Protein AF-A0A814B3T0-F1 (afdb_monomer_lite)

Secondary structure (DSSP, 8-state):
-EEEEEEEE---HHHHT-TTTSTTS-HHHHSHHHHHHHHHHHHHHHHHHSSSEEEEEEEE-TTTHHHHHHHHHHTTEEEEEEE---GGGTT-EEEEEEETTSEEEEEEEEEHHHHHHHTEEE------THHHHHHHHHHHHTTTS-----HHHHHHT---EEEEEEEEETTEEEEEEEEE----TT-HHHHHHHHHHHHHHHHHHHTTS-EEEEEE----TTSHHHHHHH-TT-SS---PPPSSEEE-----SS--PEEHHHHHHSS--S-SEEEEETTEEEEEE--EEEEEESS-EEEEE----SS-SSSSSS-SS-SSSBPPEEEEEEPPHHHHHHHHHHHHTSHHHHHHTGGGGGG-SS--TTGGG-S-HHHIIIIIIHHHHHHHHT-SS--HHHHHHHHHHHHHHHHHHTSS---TTTSGGGTSTTTB--HHHHHHHHHHSSS---SSBSHHHHHTT---PPP--

Sequence (469 aa):
MTVRIVSYNILVPIYANQPDHYLKCRPEFLQIDHRWNLIQSHLEQEIVHHENTIICLQELSLTLLPKIELFFRRLNYTFFHNLYGKRYNDYMGVGMAIPLSMQLNSISFIKIGDHIRSISKPREEKANMFTWGWNLYQFAMSKFIELASDPWETAMAKANTLICIEVVIDNKPIHIGTYHMPCLYKKPDVMAIHCSVLKDLMFQLAAGQDFILAGDFNIKPLDICYQVLTEKDYNGCNLPESSTYEISYRPNTEQVLKSAYREKNGAEPVYTDFSDTPSSPNFCATLDYIFFNGHLTVEKVLELPDHPSSESYPDETHPSDHLMIAATFQLSEDFLFFWTHYLFHTRWLYKHIHKKHHIFKQPTGVVFVIANPWESLLQNQLAVWIVPIFFKEKHLFTICLWVFIRVYQTINAHSGYDLPYISAQYYFPWLMSGTLQHDYHHQHAKMNYGSFLTLWDRFMNTHQLQKDD

Structure (mmCIF, N/CA/C/O backbone):
data_AF-A0A814B3T0-F1
#
_entry.id   AF-A0A814B3T0-F1
#
loop_
_atom_site.group_PDB
_atom_site.id
_atom_site.type_symbol
_atom_site.label_atom_id
_atom_site.label_alt_id
_atom_site.label_comp_id
_atom_site.label_asym_id
_atom_site.label_entity_id
_atom_site.label_seq_id
_atom_site.pdbx_PDB_ins_code
_atom_site.Cartn_x
_atom_site.Cartn_y
_atom_site.Cartn_z
_atom_site.occupancy
_atom_site.B_iso_or_equiv
_atom_site.auth_seq_id
_atom_site.auth_comp_id
_atom_site.auth_asym_id
_atom_site.auth_atom_id
_atom_site.pdbx_PDB_model_num
ATOM 1 N N . MET A 1 1 ? -18.304 -1.456 6.910 1.00 68.50 1 MET A N 1
ATOM 2 C CA . MET A 1 1 ? -17.884 -0.990 5.568 1.00 68.50 1 MET A CA 1
ATOM 3 C C . MET A 1 1 ? -16.438 -1.413 5.318 1.00 68.50 1 MET A C 1
ATOM 5 O O . MET A 1 1 ? -15.677 -1.489 6.281 1.00 68.50 1 MET A O 1
ATOM 9 N N . THR A 1 2 ? -16.075 -1.736 4.075 1.00 84.25 2 THR A N 1
ATOM 10 C CA . THR A 1 2 ? -14.718 -2.169 3.692 1.00 84.25 2 THR A CA 1
ATOM 11 C C . THR A 1 2 ? -14.042 -1.126 2.811 1.00 84.25 2 THR A C 1
ATOM 13 O O . THR A 1 2 ? -14.724 -0.385 2.100 1.00 84.25 2 THR A O 1
ATOM 16 N N . VAL A 1 3 ? -12.711 -1.098 2.824 1.00 91.56 3 VAL A N 1
ATOM 17 C CA . VAL A 1 3 ? -11.887 -0.322 1.888 1.00 91.56 3 VAL A CA 1
ATOM 18 C C . VAL A 1 3 ? -10.912 -1.249 1.188 1.00 91.56 3 VAL A C 1
ATOM 20 O O . VAL A 1 3 ? -10.300 -2.100 1.836 1.00 91.56 3 VAL A O 1
ATOM 23 N N . ARG A 1 4 ? -10.770 -1.107 -0.129 1.00 95.56 4 ARG A N 1
ATOM 24 C CA . ARG A 1 4 ? -9.787 -1.870 -0.896 1.00 95.56 4 ARG A CA 1
ATOM 25 C C . ARG A 1 4 ? -8.653 -0.960 -1.327 1.00 95.56 4 ARG A C 1
ATOM 27 O O . ARG A 1 4 ? -8.896 0.073 -1.934 1.00 95.56 4 ARG A O 1
ATOM 34 N N . ILE A 1 5 ? -7.426 -1.361 -1.030 1.00 98.12 5 ILE A N 1
ATOM 35 C CA . ILE A 1 5 ? -6.215 -0.664 -1.455 1.00 98.12 5 ILE A CA 1
ATOM 36 C C . ILE A 1 5 ? -5.526 -1.521 -2.503 1.00 98.12 5 ILE A C 1
ATOM 38 O O . ILE A 1 5 ? -5.242 -2.687 -2.240 1.00 98.12 5 ILE A O 1
ATOM 42 N N . VAL A 1 6 ? -5.273 -0.941 -3.670 1.00 98.69 6 VAL A N 1
ATOM 43 C CA . VAL A 1 6 ? -4.483 -1.533 -4.754 1.00 98.69 6 VAL A CA 1
ATOM 44 C C . VAL A 1 6 ? -3.159 -0.782 -4.825 1.00 98.69 6 VAL A C 1
ATOM 46 O O . VAL A 1 6 ? -3.169 0.446 -4.803 1.00 98.69 6 VAL A O 1
ATOM 49 N N . SER A 1 7 ? -2.034 -1.487 -4.923 1.00 98.69 7 SER A N 1
ATOM 50 C CA . SER A 1 7 ? -0.727 -0.903 -5.240 1.00 98.69 7 SER A CA 1
ATOM 51 C C . SER A 1 7 ? -0.184 -1.528 -6.511 1.00 98.69 7 SER A C 1
ATOM 53 O O . SER A 1 7 ? -0.236 -2.751 -6.654 1.00 98.69 7 SER A O 1
ATOM 55 N N . TYR A 1 8 ? 0.320 -0.705 -7.428 1.00 98.62 8 TYR A N 1
ATOM 56 C CA . TYR A 1 8 ? 0.877 -1.208 -8.674 1.00 98.62 8 TYR A CA 1
ATOM 57 C C . TYR A 1 8 ? 1.967 -0.296 -9.254 1.00 98.62 8 TYR A C 1
ATOM 59 O O . TYR A 1 8 ? 1.689 0.837 -9.666 1.00 98.62 8 TYR A O 1
ATOM 67 N N . ASN A 1 9 ? 3.195 -0.813 -9.344 1.00 98.19 9 ASN A N 1
ATOM 68 C CA . ASN A 1 9 ? 4.243 -0.239 -10.181 1.00 98.19 9 ASN A CA 1
ATOM 69 C C . ASN A 1 9 ? 3.966 -0.622 -11.646 1.00 98.19 9 ASN A C 1
ATOM 71 O O . ASN A 1 9 ? 3.951 -1.798 -12.010 1.00 98.19 9 ASN A O 1
ATOM 75 N N . ILE A 1 10 ? 3.684 0.378 -12.485 1.00 96.56 10 ILE A N 1
ATOM 76 C CA . ILE A 1 10 ? 3.214 0.164 -13.865 1.00 96.56 10 ILE A CA 1
ATOM 77 C C . ILE A 1 10 ? 4.328 0.203 -14.919 1.00 96.56 10 ILE A C 1
ATOM 79 O O . ILE A 1 10 ? 4.022 0.196 -16.117 1.00 96.56 10 ILE A O 1
ATOM 83 N N . LEU A 1 11 ? 5.591 0.247 -14.484 1.00 94.6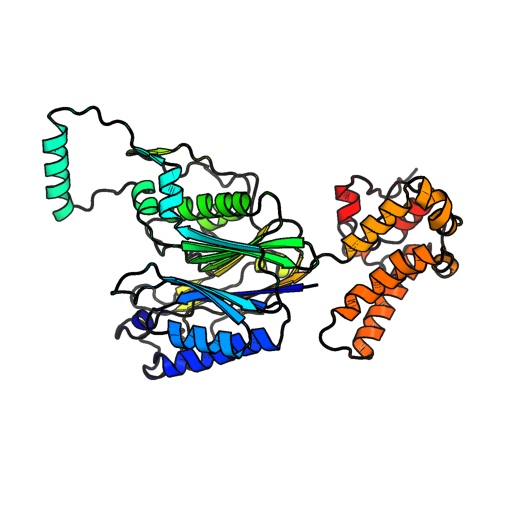2 11 LEU A N 1
ATOM 84 C CA . LEU A 1 11 ? 6.790 0.321 -15.312 1.00 94.62 11 LEU A CA 1
ATOM 85 C C . LEU A 1 11 ? 6.786 1.506 -16.293 1.00 94.62 11 LEU A C 1
ATOM 87 O O . LEU A 1 11 ? 6.092 1.530 -17.324 1.00 94.62 11 LEU A O 1
ATOM 91 N N . VAL A 1 12 ? 7.631 2.498 -16.021 1.00 90.19 12 VAL A N 1
ATOM 92 C CA . VAL A 1 12 ? 7.727 3.715 -16.839 1.00 90.19 12 VAL A CA 1
ATOM 93 C C . VAL A 1 12 ? 8.084 3.369 -18.307 1.00 90.19 12 VAL A C 1
ATOM 95 O O . VAL A 1 12 ? 8.988 2.569 -18.569 1.00 90.19 12 VAL A O 1
ATOM 98 N N . PRO A 1 13 ? 7.429 3.972 -19.326 1.00 85.56 13 PRO A N 1
ATOM 99 C CA . PRO A 1 13 ? 7.623 3.586 -20.731 1.00 85.56 13 PRO A CA 1
ATOM 100 C C . PRO A 1 13 ? 9.058 3.702 -21.240 1.00 85.56 13 PRO A C 1
ATOM 102 O O . PRO A 1 13 ? 9.465 2.951 -22.124 1.00 85.56 13 PRO A O 1
ATOM 105 N N . ILE A 1 14 ? 9.829 4.644 -20.699 1.00 85.19 14 ILE A N 1
ATOM 106 C CA . ILE A 1 14 ? 11.220 4.848 -21.101 1.00 85.19 14 ILE A CA 1
ATOM 107 C C . ILE A 1 14 ? 12.147 3.725 -20.627 1.00 85.19 14 ILE A C 1
ATOM 109 O O . ILE A 1 14 ? 13.169 3.517 -21.269 1.00 85.19 14 ILE A O 1
ATOM 113 N N . TYR A 1 15 ? 11.810 2.999 -19.555 1.00 83.25 15 TYR A N 1
ATOM 114 C CA . TYR A 1 15 ? 12.570 1.825 -19.110 1.00 83.25 15 TYR A CA 1
ATOM 115 C C . TYR A 1 15 ? 12.146 0.577 -19.883 1.00 83.25 15 TYR A C 1
ATOM 117 O O . TYR A 1 15 ? 13.007 -0.136 -20.389 1.00 83.25 15 TYR A O 1
ATOM 125 N N . ALA A 1 16 ? 10.839 0.398 -20.110 1.00 83.19 16 ALA A N 1
ATOM 126 C CA . ALA A 1 16 ? 10.319 -0.678 -20.959 1.00 83.19 16 ALA A CA 1
ATOM 127 C C . ALA A 1 16 ? 10.925 -0.671 -22.376 1.00 83.19 16 ALA A C 1
ATOM 129 O O . ALA A 1 16 ? 11.246 -1.720 -22.915 1.00 83.19 16 ALA A O 1
ATOM 130 N N . ASN A 1 17 ? 11.115 0.508 -22.978 1.00 81.69 17 ASN A N 1
ATOM 131 C CA . ASN A 1 17 ? 11.602 0.639 -24.357 1.00 81.69 17 ASN A CA 1
ATOM 132 C C . ASN A 1 17 ? 13.136 0.675 -24.498 1.00 81.69 17 ASN A C 1
ATOM 134 O O . ASN A 1 17 ? 13.638 0.999 -25.577 1.00 81.69 17 ASN A O 1
ATOM 138 N N . GLN A 1 18 ? 13.900 0.392 -23.438 1.00 82.25 18 GLN A N 1
ATOM 139 C CA . GLN A 1 18 ? 15.356 0.297 -23.556 1.00 82.25 18 GLN A CA 1
ATOM 140 C C . GLN A 1 18 ? 15.733 -0.973 -24.341 1.00 82.25 18 GLN A C 1
ATOM 142 O O . GLN A 1 18 ? 15.395 -2.067 -23.886 1.00 82.25 18 GLN A O 1
ATOM 147 N N . PRO A 1 19 ? 16.452 -0.861 -25.481 1.00 73.50 19 PRO A N 1
ATOM 148 C CA . PRO A 1 19 ? 16.718 -1.995 -26.375 1.00 73.50 19 PRO A CA 1
ATOM 149 C C . PRO A 1 19 ? 17.402 -3.185 -25.699 1.00 73.50 19 PRO A C 1
ATOM 151 O O . PRO A 1 19 ? 17.169 -4.325 -26.083 1.00 73.50 19 PRO A O 1
ATOM 154 N N . ASP A 1 20 ? 18.219 -2.906 -24.682 1.00 80.44 20 ASP A N 1
ATOM 155 C CA . ASP A 1 20 ? 19.063 -3.896 -24.017 1.00 80.44 20 ASP A CA 1
ATOM 156 C C . ASP A 1 20 ? 18.553 -4.292 -22.622 1.00 80.44 20 ASP A C 1
ATOM 158 O O . ASP A 1 20 ? 19.286 -4.925 -21.868 1.00 80.44 20 ASP A O 1
ATOM 162 N N . HIS A 1 21 ? 17.337 -3.896 -22.227 1.00 84.75 21 HIS A N 1
ATOM 163 C CA . HIS A 1 21 ? 16.863 -4.109 -20.854 1.00 84.75 21 HIS A CA 1
ATOM 164 C C . HIS A 1 21 ? 16.053 -5.401 -20.711 1.00 84.75 21 HIS A C 1
ATOM 166 O O . HIS A 1 21 ? 16.515 -6.338 -20.066 1.00 84.75 21 HIS A O 1
ATOM 172 N N . TYR A 1 22 ? 14.897 -5.495 -21.373 1.00 89.88 22 TYR A N 1
ATOM 173 C CA . TYR A 1 22 ? 14.027 -6.679 -21.345 1.00 89.88 22 TYR A CA 1
ATOM 174 C C . TYR A 1 22 ? 14.275 -7.579 -22.562 1.00 89.88 22 TYR A C 1
ATOM 176 O O . TYR A 1 22 ? 13.407 -7.755 -23.414 1.00 89.88 22 TYR A O 1
ATOM 184 N N . LEU A 1 23 ? 15.479 -8.153 -22.652 1.00 88.62 23 LEU A N 1
ATOM 185 C CA . LEU A 1 23 ? 15.947 -8.919 -23.822 1.00 88.62 23 LEU A CA 1
ATOM 186 C C . LEU A 1 23 ? 15.090 -10.152 -24.156 1.00 88.62 23 LEU A C 1
ATOM 188 O O . LEU A 1 23 ? 15.050 -10.584 -25.307 1.00 88.62 23 LEU A O 1
ATOM 192 N N . LYS A 1 24 ? 14.426 -10.730 -23.150 1.00 88.94 24 LYS A N 1
ATOM 193 C CA . LYS A 1 24 ? 13.533 -11.888 -23.303 1.00 88.94 24 LYS A CA 1
ATOM 194 C C . LYS A 1 24 ? 12.097 -11.507 -23.675 1.00 88.94 24 LYS A C 1
ATOM 196 O O . LYS A 1 24 ? 11.328 -12.375 -24.081 1.00 88.94 24 LYS A O 1
ATOM 201 N N . CYS A 1 25 ? 11.724 -10.233 -23.550 1.00 91.25 25 CYS A N 1
ATOM 202 C CA . CYS A 1 25 ? 10.394 -9.760 -23.904 1.00 91.25 25 CYS A CA 1
ATOM 203 C C . CYS A 1 25 ? 10.331 -9.412 -25.395 1.00 91.25 25 CYS A C 1
ATOM 205 O O . CYS A 1 25 ? 11.224 -8.769 -25.950 1.00 91.25 25 CYS A O 1
ATOM 207 N N . ARG A 1 26 ? 9.246 -9.813 -26.061 1.00 90.75 26 ARG A N 1
ATOM 208 C CA . ARG A 1 26 ? 9.007 -9.429 -27.455 1.00 90.75 26 ARG A CA 1
ATOM 209 C C . ARG A 1 26 ? 8.741 -7.911 -27.545 1.00 90.75 26 ARG A C 1
ATOM 211 O O . ARG A 1 26 ? 7.889 -7.417 -26.804 1.00 90.75 26 ARG A O 1
ATOM 218 N N . PRO A 1 27 ? 9.405 -7.158 -28.448 1.00 91.12 27 PRO A N 1
ATOM 219 C CA . PRO A 1 27 ? 9.318 -5.691 -28.496 1.00 91.12 27 PRO A CA 1
ATOM 220 C C . PRO A 1 27 ? 7.908 -5.100 -28.635 1.00 91.12 27 PRO A C 1
ATOM 222 O O . PRO A 1 27 ? 7.659 -3.978 -28.192 1.00 91.12 27 PRO A O 1
ATOM 225 N N . GLU A 1 28 ? 6.979 -5.826 -29.252 1.00 92.06 28 GLU A N 1
ATOM 226 C CA . GLU A 1 28 ? 5.568 -5.449 -29.370 1.00 92.06 28 GLU A CA 1
ATOM 227 C C . GLU A 1 28 ? 4.848 -5.389 -28.018 1.00 92.06 28 GLU A C 1
ATOM 229 O O . GLU A 1 28 ? 3.968 -4.548 -27.844 1.00 92.06 28 GLU A O 1
ATOM 234 N N . PHE A 1 29 ? 5.245 -6.217 -27.048 1.00 93.44 29 PHE A N 1
ATOM 235 C CA . PHE A 1 29 ? 4.640 -6.240 -25.716 1.00 93.44 29 PHE A CA 1
ATOM 236 C C . PHE A 1 29 ? 5.200 -5.146 -24.805 1.00 93.44 29 PHE A C 1
ATOM 238 O O . PHE A 1 29 ? 4.537 -4.736 -23.859 1.00 93.44 29 PHE A O 1
ATOM 245 N N . LEU A 1 30 ? 6.376 -4.601 -25.131 1.00 92.75 30 LEU A N 1
ATOM 246 C CA . LEU A 1 30 ? 6.962 -3.445 -24.441 1.00 92.75 30 LEU A CA 1
ATOM 247 C C . LEU A 1 30 ? 6.301 -2.117 -24.849 1.00 92.75 30 LEU A C 1
ATOM 249 O O . LEU A 1 30 ? 6.386 -1.123 -24.116 1.00 92.75 30 LEU A O 1
ATOM 253 N N . GLN A 1 31 ? 5.600 -2.101 -25.991 1.00 91.88 31 GLN A N 1
ATOM 254 C CA . GLN A 1 31 ? 4.923 -0.911 -26.500 1.00 91.88 31 GLN A CA 1
ATOM 255 C C . GLN A 1 31 ? 3.885 -0.396 -25.508 1.00 91.88 31 GLN A C 1
ATOM 257 O O . GLN A 1 31 ? 3.064 -1.142 -24.973 1.00 91.88 31 GLN A O 1
ATOM 262 N N . ILE A 1 32 ? 3.877 0.923 -25.314 1.00 90.81 32 ILE A N 1
ATOM 263 C CA . ILE A 1 32 ? 3.022 1.556 -24.310 1.00 90.81 32 ILE A CA 1
ATOM 264 C C . ILE A 1 32 ? 1.533 1.312 -24.556 1.00 90.81 32 ILE A C 1
ATOM 266 O O . ILE A 1 32 ? 0.784 1.166 -23.599 1.00 90.81 32 ILE A O 1
ATOM 270 N N . ASP A 1 33 ? 1.090 1.240 -25.811 1.00 91.94 33 ASP A N 1
ATOM 271 C CA . ASP A 1 33 ? -0.318 0.986 -26.119 1.00 91.94 33 ASP A CA 1
ATOM 272 C C . ASP A 1 33 ? -0.743 -0.434 -25.720 1.00 91.94 33 ASP A C 1
ATOM 274 O O . ASP A 1 33 ? -1.820 -0.599 -25.149 1.00 91.94 33 ASP A O 1
ATOM 278 N N . HIS A 1 34 ? 0.116 -1.439 -25.938 1.00 93.56 34 HIS A N 1
ATOM 279 C CA . HIS A 1 34 ? -0.136 -2.817 -25.499 1.00 93.56 34 HIS A CA 1
ATOM 280 C C . HIS A 1 34 ? -0.205 -2.902 -23.975 1.00 93.56 34 HIS A C 1
ATOM 282 O O . HIS A 1 34 ? -1.225 -3.312 -23.420 1.00 93.56 34 HIS A O 1
ATOM 288 N N . ARG A 1 35 ? 0.846 -2.426 -23.291 1.00 95.44 35 ARG A N 1
ATOM 289 C CA . ARG A 1 35 ? 0.924 -2.463 -21.823 1.00 95.44 35 ARG A CA 1
ATOM 290 C C . ARG A 1 35 ? -0.232 -1.708 -21.181 1.00 95.44 35 ARG A C 1
ATOM 292 O O . ARG A 1 35 ? -0.859 -2.207 -20.254 1.00 95.44 35 ARG A O 1
ATOM 299 N N . TRP A 1 36 ? -0.554 -0.524 -21.699 1.00 95.44 36 TRP A N 1
ATOM 300 C CA . TRP A 1 36 ? -1.626 0.305 -21.160 1.00 95.44 36 TRP A CA 1
ATOM 301 C C . TRP A 1 36 ? -3.002 -0.357 -21.271 1.00 95.44 36 TRP A C 1
ATOM 303 O O . TRP A 1 36 ? -3.770 -0.278 -20.317 1.00 95.44 36 TRP A O 1
ATOM 313 N N . ASN A 1 37 ? -3.304 -1.058 -22.369 1.00 95.69 37 ASN A N 1
ATOM 314 C CA . ASN A 1 37 ? -4.572 -1.782 -22.503 1.00 95.69 37 ASN A CA 1
ATOM 315 C C . ASN A 1 37 ? -4.738 -2.858 -21.415 1.00 95.69 37 ASN A C 1
ATOM 317 O O . ASN A 1 37 ? -5.816 -2.986 -20.832 1.00 95.69 37 ASN A O 1
ATOM 321 N N . LEU A 1 38 ? -3.666 -3.591 -21.101 1.00 96.94 38 LEU A N 1
ATOM 322 C CA . LEU A 1 38 ? -3.668 -4.592 -20.030 1.00 96.94 38 LEU A CA 1
ATOM 323 C C . LEU A 1 38 ? -3.766 -3.941 -18.646 1.00 96.94 38 LEU A C 1
ATOM 325 O O . LEU A 1 38 ? -4.602 -4.347 -17.842 1.00 96.94 38 LEU A O 1
ATOM 329 N N . ILE A 1 39 ? -2.982 -2.885 -18.388 1.00 97.06 39 ILE A N 1
ATOM 330 C CA . ILE A 1 39 ? -3.028 -2.132 -17.122 1.00 97.06 39 ILE A CA 1
ATOM 331 C C . ILE A 1 39 ? -4.448 -1.619 -16.861 1.00 97.06 39 ILE A C 1
ATOM 333 O O . ILE A 1 39 ? -4.977 -1.807 -15.768 1.00 97.06 39 ILE A O 1
ATOM 337 N N . GLN A 1 40 ? -5.091 -1.008 -17.860 1.00 96.12 40 GLN A N 1
ATOM 338 C CA . GLN A 1 40 ? -6.471 -0.536 -17.736 1.00 96.12 40 GLN A CA 1
ATOM 339 C C . GLN A 1 40 ? -7.434 -1.674 -17.415 1.00 96.12 40 GLN A C 1
ATOM 341 O O . GLN A 1 40 ? -8.250 -1.523 -16.512 1.00 96.12 40 GLN A O 1
ATOM 346 N N . SER A 1 41 ? -7.319 -2.808 -18.112 1.00 96.44 41 SER A N 1
ATOM 347 C CA . SER A 1 41 ? -8.166 -3.976 -17.865 1.00 96.44 41 SER A CA 1
ATOM 348 C C . SER A 1 41 ? -8.012 -4.498 -16.433 1.00 96.44 41 SER A C 1
ATOM 350 O O . SER A 1 41 ? -9.014 -4.750 -15.768 1.00 96.44 41 SER A O 1
ATOM 352 N N . HIS A 1 42 ? -6.779 -4.628 -15.933 1.00 95.69 42 HIS A N 1
ATOM 353 C CA . HIS A 1 42 ? -6.514 -5.097 -14.569 1.00 95.69 42 HIS A CA 1
ATOM 354 C C . HIS A 1 42 ? -7.075 -4.128 -13.517 1.00 95.69 42 HIS A C 1
ATOM 356 O O . HIS A 1 42 ? -7.778 -4.544 -12.599 1.00 95.69 42 HIS A O 1
ATOM 362 N N . LEU A 1 43 ? -6.835 -2.822 -13.678 1.00 97.12 43 LEU A N 1
ATOM 363 C CA . LEU A 1 43 ? -7.352 -1.807 -12.755 1.00 97.12 43 LEU A CA 1
ATOM 364 C C . LEU A 1 43 ? -8.885 -1.709 -12.795 1.00 97.12 43 LEU A C 1
ATOM 366 O O . LEU A 1 43 ? -9.521 -1.523 -11.761 1.00 97.12 43 LEU A O 1
ATOM 370 N N . GLU A 1 44 ? -9.496 -1.829 -13.974 1.00 96.00 44 GLU A N 1
ATOM 371 C CA . GLU A 1 44 ? -10.951 -1.769 -14.128 1.00 96.00 44 GLU A CA 1
ATOM 372 C C . GLU A 1 44 ? -11.638 -2.973 -13.478 1.00 96.00 44 GLU A C 1
ATOM 374 O O . GLU A 1 44 ? -12.650 -2.793 -12.800 1.00 96.00 44 GLU A O 1
ATOM 379 N N . GLN A 1 45 ? -11.059 -4.174 -13.588 1.00 93.94 45 GLN A N 1
ATOM 380 C CA . GLN A 1 45 ? -11.534 -5.347 -12.847 1.00 93.94 45 GLN A CA 1
ATOM 381 C C . GLN A 1 45 ? -11.553 -5.069 -11.340 1.00 93.94 45 GLN A C 1
ATOM 383 O O . GLN A 1 45 ? -12.563 -5.311 -10.679 1.00 93.94 45 GLN A O 1
ATOM 388 N N . GLU A 1 46 ? -10.491 -4.476 -10.799 1.00 93.62 46 GLU A N 1
ATOM 389 C CA . GLU A 1 46 ? -10.416 -4.140 -9.376 1.00 93.62 46 GLU A CA 1
ATOM 390 C C . GLU A 1 46 ? -11.464 -3.109 -8.933 1.00 93.62 46 GLU A C 1
ATOM 392 O O . GLU A 1 46 ? -12.079 -3.241 -7.870 1.00 93.62 46 GLU A O 1
ATOM 397 N N . ILE A 1 47 ? -11.726 -2.104 -9.768 1.00 93.19 47 ILE A N 1
ATOM 398 C CA . ILE A 1 47 ? -12.740 -1.074 -9.506 1.00 93.19 47 ILE A CA 1
ATOM 399 C C . ILE A 1 47 ? -14.161 -1.652 -9.587 1.00 93.19 47 ILE A C 1
ATOM 401 O O . ILE A 1 47 ? -15.008 -1.327 -8.761 1.00 93.19 47 ILE A O 1
ATOM 405 N N . VAL A 1 48 ? -14.446 -2.514 -10.565 1.00 88.25 48 VAL A N 1
ATOM 406 C CA . VAL A 1 48 ? -15.788 -3.088 -10.776 1.00 88.25 48 VAL A CA 1
ATOM 407 C C . VAL A 1 48 ? -16.096 -4.189 -9.757 1.00 88.25 48 VAL A C 1
ATOM 409 O O . VAL A 1 48 ? -17.244 -4.375 -9.324 1.00 88.25 48 VAL A O 1
ATOM 412 N N . HIS A 1 49 ? -15.083 -4.955 -9.347 1.00 85.19 49 HIS A N 1
ATOM 413 C CA . HIS A 1 49 ? -15.288 -6.080 -8.446 1.00 85.19 49 HIS A CA 1
ATOM 414 C C . HIS A 1 49 ? -15.375 -5.687 -6.967 1.00 85.19 49 HIS A C 1
ATOM 416 O O . HIS A 1 49 ? -15.966 -6.449 -6.192 1.00 85.19 49 HIS A O 1
ATOM 422 N N . HIS A 1 50 ? -14.922 -4.491 -6.589 1.00 84.81 50 HIS A N 1
ATOM 423 C CA . HIS A 1 50 ? -14.805 -4.081 -5.193 1.00 84.81 50 HIS A CA 1
ATOM 424 C C . HIS A 1 50 ? -15.298 -2.650 -4.950 1.00 84.81 50 HIS A C 1
ATOM 426 O O . HIS A 1 50 ? -15.080 -1.753 -5.754 1.00 84.81 50 HIS A O 1
ATOM 432 N N . GLU A 1 51 ? -15.957 -2.431 -3.812 1.00 78.56 51 GLU A N 1
ATOM 433 C CA . GLU A 1 51 ? -16.379 -1.095 -3.384 1.00 78.56 51 GLU A CA 1
ATOM 434 C C . GLU A 1 51 ? -15.249 -0.368 -2.647 1.00 78.56 51 GLU A C 1
ATOM 436 O O . GLU A 1 51 ? -14.407 -0.997 -2.002 1.00 78.56 51 GLU A O 1
ATOM 441 N N . ASN A 1 52 ? -15.271 0.970 -2.690 1.00 87.62 52 ASN A N 1
ATOM 442 C CA . ASN A 1 52 ? -14.292 1.834 -2.018 1.00 87.62 52 ASN A CA 1
ATOM 443 C C . ASN A 1 52 ? -12.840 1.465 -2.363 1.00 87.62 52 ASN A C 1
ATOM 445 O O . ASN A 1 52 ? -11.971 1.429 -1.488 1.00 87.62 52 ASN A O 1
ATOM 449 N N . THR A 1 53 ? -12.592 1.160 -3.636 1.00 95.88 53 THR A N 1
ATOM 450 C CA . THR A 1 53 ? -11.263 0.820 -4.143 1.00 95.88 53 THR A CA 1
ATOM 451 C C . THR A 1 53 ? -10.451 2.086 -4.356 1.00 95.88 53 THR A C 1
ATOM 453 O O . THR A 1 53 ? -10.849 2.928 -5.154 1.00 95.88 53 THR A O 1
ATOM 456 N N . ILE A 1 54 ? -9.318 2.211 -3.671 1.00 97.75 54 ILE A N 1
ATOM 457 C CA . ILE A 1 54 ? -8.314 3.265 -3.843 1.00 97.75 54 ILE A CA 1
ATOM 458 C C . ILE A 1 54 ? -7.094 2.643 -4.510 1.00 97.75 54 ILE A C 1
ATOM 460 O O . ILE A 1 54 ? -6.643 1.567 -4.115 1.00 97.75 54 ILE A O 1
ATOM 464 N N . ILE A 1 55 ? -6.566 3.317 -5.528 1.00 98.62 55 ILE A N 1
ATOM 465 C CA . ILE A 1 55 ? -5.473 2.796 -6.352 1.00 98.62 55 ILE A CA 1
ATOM 466 C C . ILE A 1 55 ? -4.239 3.662 -6.164 1.00 98.62 55 ILE A C 1
ATOM 468 O O . ILE A 1 55 ? -4.278 4.858 -6.431 1.00 98.62 55 ILE A O 1
ATOM 472 N N . CYS A 1 56 ? -3.142 3.044 -5.755 1.00 98.69 56 CYS A N 1
ATOM 473 C CA . CYS A 1 56 ? -1.826 3.632 -5.567 1.00 98.69 56 CYS A CA 1
ATOM 474 C C . CYS A 1 56 ? -0.919 3.180 -6.718 1.00 98.69 56 CYS A C 1
ATOM 476 O O . CYS A 1 56 ? -0.642 1.992 -6.851 1.00 98.69 56 CYS A O 1
ATOM 478 N N . LEU A 1 57 ? -0.460 4.113 -7.551 1.00 98.50 57 LEU A N 1
ATOM 479 C CA . LEU A 1 57 ? 0.397 3.820 -8.701 1.00 98.50 57 LEU A CA 1
ATOM 480 C C . LEU A 1 57 ? 1.811 4.362 -8.494 1.00 98.50 57 LEU A C 1
ATOM 482 O O . LEU A 1 57 ? 1.988 5.501 -8.045 1.00 98.50 57 LEU A O 1
ATOM 486 N N . GLN A 1 58 ? 2.803 3.564 -8.877 1.00 98.25 58 GLN A N 1
ATOM 487 C CA . GLN A 1 58 ? 4.218 3.933 -8.926 1.00 98.25 58 GLN A CA 1
ATOM 488 C C . GLN A 1 58 ? 4.715 3.900 -10.376 1.00 98.25 58 GLN A C 1
ATOM 490 O O . GLN A 1 58 ? 4.071 3.326 -11.247 1.00 98.25 58 GLN A O 1
ATOM 495 N N . GLU A 1 59 ? 5.833 4.575 -10.643 1.00 96.12 59 GLU A N 1
ATOM 496 C CA . GLU A 1 59 ? 6.405 4.728 -11.992 1.00 96.12 59 GLU A CA 1
ATOM 497 C C . GLU A 1 59 ? 5.482 5.382 -13.025 1.00 96.12 59 GLU A C 1
ATOM 499 O O . GLU A 1 59 ? 5.517 5.103 -14.227 1.00 96.12 59 GLU A O 1
ATOM 504 N N . LEU A 1 60 ? 4.690 6.349 -12.564 1.00 94.88 60 LEU A N 1
ATOM 505 C CA . LEU A 1 60 ? 3.969 7.228 -13.473 1.00 94.88 60 LEU A CA 1
ATOM 506 C C . LEU A 1 60 ? 4.941 7.992 -14.354 1.00 94.88 60 LEU A C 1
ATOM 508 O O . LEU A 1 60 ? 6.000 8.393 -13.889 1.00 94.88 60 LEU A O 1
ATOM 512 N N . SER A 1 61 ? 4.544 8.272 -15.586 1.00 93.44 61 SER A N 1
ATOM 513 C CA . SER A 1 61 ? 5.359 9.006 -16.545 1.00 93.44 61 SER A CA 1
ATOM 514 C C . SER A 1 61 ? 4.595 10.202 -17.089 1.00 93.44 61 SER A C 1
ATOM 516 O O . SER A 1 61 ? 3.364 10.165 -17.179 1.00 93.44 61 SER A O 1
ATOM 518 N N . LEU A 1 62 ? 5.308 11.260 -17.477 1.0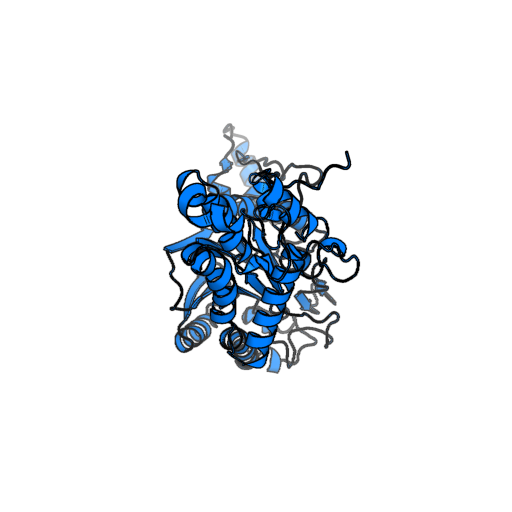0 93.06 62 LEU A N 1
ATOM 519 C CA . LEU A 1 62 ? 4.676 12.435 -18.077 1.00 93.06 62 LEU A CA 1
ATOM 520 C C . LEU A 1 62 ? 3.925 12.073 -19.366 1.00 93.06 62 LEU A C 1
ATOM 522 O O . LEU A 1 62 ? 2.863 12.632 -19.633 1.00 93.06 62 LEU A O 1
ATOM 526 N N . THR A 1 63 ? 4.446 11.123 -20.149 1.00 90.69 63 THR A N 1
ATOM 527 C CA . THR A 1 63 ? 3.816 10.694 -21.405 1.00 90.69 63 THR A CA 1
ATOM 528 C C . THR A 1 63 ? 2.551 9.859 -21.202 1.00 90.69 63 THR A C 1
ATOM 530 O O . THR A 1 63 ? 1.613 9.975 -21.992 1.00 90.69 63 THR A O 1
ATOM 533 N N . LEU A 1 64 ? 2.488 9.038 -20.149 1.00 91.69 64 LEU A N 1
ATOM 534 C CA . LEU A 1 64 ? 1.332 8.183 -19.852 1.00 91.69 64 LEU A CA 1
ATOM 535 C C . LEU A 1 64 ? 0.246 8.908 -19.044 1.00 91.69 64 LEU A C 1
ATOM 537 O O . LEU A 1 64 ? -0.927 8.537 -19.117 1.00 91.69 64 LEU A O 1
ATOM 541 N N . LEU A 1 65 ? 0.620 9.956 -18.306 1.00 94.75 65 LEU A N 1
ATOM 542 C CA . LEU A 1 65 ? -0.254 10.664 -17.372 1.00 94.75 65 LEU A CA 1
ATOM 543 C C . LEU A 1 65 ? -1.615 11.089 -17.970 1.00 94.75 65 LEU A C 1
ATOM 545 O O . LEU A 1 65 ? -2.632 10.773 -17.347 1.00 94.75 65 LEU A O 1
ATOM 549 N N . PRO A 1 66 ? -1.710 11.682 -19.182 1.00 95.12 66 PRO A N 1
ATOM 550 C CA . PRO A 1 66 ? -3.008 12.057 -19.750 1.00 95.12 66 PRO A CA 1
ATOM 551 C C . PRO A 1 66 ? -3.947 10.863 -19.970 1.00 95.12 66 PRO A C 1
ATOM 553 O O . PRO A 1 66 ? -5.162 10.985 -19.808 1.00 95.12 66 PRO A O 1
ATOM 556 N N . LYS A 1 67 ? -3.405 9.687 -20.324 1.00 95.00 67 LYS A N 1
ATOM 557 C CA . LYS A 1 67 ? -4.209 8.469 -20.500 1.00 95.00 67 LYS A CA 1
ATOM 558 C C . LYS A 1 67 ? -4.754 7.969 -19.160 1.00 95.00 67 LYS A C 1
ATOM 560 O O . LYS A 1 67 ? -5.913 7.556 -19.099 1.00 95.00 67 LYS A O 1
ATOM 565 N N . ILE A 1 68 ? -3.946 8.045 -18.100 1.00 96.38 68 ILE A N 1
ATOM 566 C CA . ILE A 1 68 ? -4.327 7.654 -16.736 1.00 96.38 68 ILE A CA 1
ATOM 567 C C . ILE A 1 68 ? -5.431 8.567 -16.196 1.00 96.38 68 ILE A C 1
ATOM 569 O O . ILE A 1 68 ? -6.446 8.081 -15.698 1.00 96.38 68 ILE A O 1
ATOM 573 N N . GLU A 1 69 ? -5.278 9.882 -16.350 1.00 96.75 69 GLU A N 1
ATOM 574 C CA . GLU A 1 69 ? -6.290 10.850 -15.917 1.00 96.75 69 GLU A CA 1
ATOM 575 C C . GLU A 1 69 ? -7.635 10.629 -16.618 1.00 96.75 69 GLU A C 1
ATOM 577 O O . GLU A 1 69 ? -8.681 10.604 -15.965 1.00 96.75 69 GLU A O 1
ATOM 582 N N . LEU A 1 70 ? -7.626 10.420 -17.940 1.00 96.81 70 LEU A N 1
ATOM 583 C CA . LEU A 1 70 ? -8.847 10.141 -18.702 1.00 96.81 70 LEU A CA 1
ATOM 584 C C . LEU A 1 70 ? -9.509 8.823 -18.278 1.00 96.81 70 LEU A C 1
ATOM 586 O O . LEU A 1 70 ? -10.737 8.760 -18.193 1.00 96.81 70 LEU A O 1
ATOM 590 N N . PHE A 1 71 ? -8.712 7.789 -17.994 1.00 97.50 71 PHE A N 1
ATOM 591 C CA . PHE A 1 71 ? -9.201 6.500 -17.507 1.00 97.50 71 PHE A CA 1
ATOM 592 C C . PHE A 1 71 ? -9.939 6.638 -16.174 1.00 97.50 71 PHE A C 1
ATOM 594 O O . PHE A 1 71 ? -11.108 6.262 -16.083 1.00 97.50 71 PHE A O 1
ATOM 601 N N . PHE A 1 72 ? -9.306 7.243 -15.167 1.00 97.88 72 PHE A N 1
ATOM 602 C CA . PHE A 1 72 ? -9.927 7.412 -13.853 1.00 97.88 72 PHE A CA 1
ATOM 603 C C . PHE A 1 72 ? -11.127 8.356 -13.897 1.00 97.88 72 PHE A C 1
ATOM 605 O O . PHE A 1 72 ? -12.164 8.066 -13.298 1.00 97.88 72 PHE A O 1
ATOM 612 N N . ARG A 1 73 ? -11.060 9.430 -14.690 1.00 96.56 73 ARG A N 1
ATOM 613 C CA . ARG A 1 73 ? -12.199 10.335 -14.869 1.00 96.56 73 ARG A CA 1
ATOM 614 C C . ARG A 1 73 ? -13.423 9.621 -15.445 1.00 96.56 73 ARG A C 1
ATOM 616 O O . ARG A 1 73 ? -14.535 9.883 -14.993 1.00 96.56 73 ARG A O 1
ATOM 623 N N . ARG A 1 74 ? -13.238 8.708 -16.407 1.00 96.44 74 ARG A N 1
ATOM 624 C CA . ARG A 1 74 ? -14.329 7.895 -16.980 1.00 96.44 74 ARG A CA 1
ATOM 625 C C . ARG A 1 74 ? -14.999 6.997 -15.938 1.00 96.44 74 ARG A C 1
ATOM 627 O O . ARG A 1 74 ? -16.191 6.734 -16.053 1.00 96.44 74 ARG A O 1
ATOM 634 N N . LEU A 1 75 ? -14.250 6.558 -14.932 1.00 95.62 75 LEU A N 1
ATOM 635 C CA . LEU A 1 75 ? -14.732 5.678 -13.868 1.00 95.62 75 LEU A CA 1
ATOM 636 C C . LEU A 1 75 ? -15.257 6.438 -12.638 1.00 95.62 75 LEU A C 1
ATOM 638 O O . LEU A 1 75 ? -15.564 5.812 -11.630 1.00 95.62 75 LEU A O 1
ATOM 642 N N . ASN A 1 76 ? -15.415 7.767 -12.717 1.00 95.94 76 ASN A N 1
ATOM 643 C CA . ASN A 1 76 ? -15.800 8.639 -11.597 1.00 95.94 76 ASN A CA 1
ATOM 644 C C . ASN A 1 76 ? -14.794 8.622 -10.435 1.00 95.94 76 ASN A C 1
ATOM 646 O O . ASN A 1 76 ? -15.174 8.611 -9.264 1.00 95.94 76 ASN A O 1
ATOM 650 N N . TYR A 1 77 ? -13.506 8.642 -10.768 1.00 97.62 77 TYR A N 1
ATOM 651 C CA . TYR A 1 77 ? -12.411 8.785 -9.816 1.00 97.62 77 TYR A CA 1
ATOM 652 C C . TYR A 1 77 ? -11.753 10.159 -9.949 1.00 97.62 77 TYR A C 1
ATOM 654 O O . TYR A 1 77 ? -11.607 10.700 -11.048 1.00 97.62 77 TYR A O 1
ATOM 662 N N . THR A 1 78 ? -11.296 10.691 -8.820 1.00 96.00 78 THR A N 1
ATOM 663 C CA . THR A 1 78 ? -10.304 11.766 -8.781 1.00 96.00 78 THR A CA 1
ATOM 664 C C . THR A 1 78 ? -8.921 11.139 -8.745 1.00 96.00 78 THR A C 1
ATOM 666 O O . THR A 1 78 ? -8.676 10.236 -7.947 1.00 96.00 78 THR A O 1
ATOM 669 N N . PHE A 1 79 ? -8.012 11.628 -9.586 1.00 97.94 79 PHE A N 1
ATOM 670 C CA . PHE A 1 79 ? -6.629 11.172 -9.621 1.00 97.94 79 PHE A CA 1
ATOM 671 C C . PHE A 1 79 ? -5.683 12.285 -9.176 1.00 97.94 79 PHE A C 1
ATOM 673 O O . PHE A 1 79 ? -5.670 13.368 -9.757 1.00 97.94 79 PHE A O 1
ATOM 680 N N . PHE A 1 80 ? -4.894 12.009 -8.144 1.00 97.81 80 PHE A N 1
ATOM 681 C CA . PHE A 1 80 ? -3.840 12.878 -7.637 1.00 97.81 80 PHE A CA 1
ATOM 682 C C . PHE A 1 80 ? -2.486 12.299 -8.018 1.00 97.81 80 PHE A C 1
ATOM 684 O O . PHE A 1 80 ? -2.281 11.096 -7.906 1.00 97.81 80 PHE A O 1
ATOM 691 N N . HIS A 1 81 ? -1.534 13.128 -8.431 1.00 97.38 81 HIS A N 1
ATOM 692 C CA . HIS A 1 81 ? -0.207 12.651 -8.808 1.00 97.38 81 HIS A CA 1
ATOM 693 C C . HIS A 1 81 ? 0.868 13.684 -8.474 1.00 97.38 81 HIS A C 1
ATOM 695 O O . HIS A 1 81 ? 0.594 14.881 -8.398 1.00 97.38 81 HIS A O 1
ATOM 701 N N . ASN A 1 82 ? 2.105 13.221 -8.298 1.00 97.00 82 ASN A N 1
ATOM 702 C CA . ASN A 1 82 ? 3.274 14.088 -8.249 1.00 97.00 82 ASN A CA 1
ATOM 703 C C . ASN A 1 82 ? 4.430 13.468 -9.032 1.00 97.00 82 ASN A C 1
ATOM 705 O O . ASN A 1 82 ? 4.911 12.381 -8.703 1.00 97.00 82 ASN A O 1
ATOM 709 N N . LEU A 1 83 ? 4.876 14.189 -10.057 1.00 96.00 83 LEU A N 1
ATOM 710 C CA . LEU A 1 83 ? 6.018 13.826 -10.886 1.00 96.00 83 LEU A CA 1
ATOM 711 C C . LEU A 1 83 ? 7.272 14.490 -10.312 1.00 96.00 83 LEU A C 1
ATOM 713 O O . LEU A 1 83 ? 7.304 15.706 -10.129 1.00 96.00 83 LEU A O 1
ATOM 717 N N . TYR A 1 84 ? 8.303 13.703 -10.008 1.00 92.38 84 TYR A N 1
ATOM 718 C CA . TYR A 1 84 ? 9.531 14.197 -9.366 1.00 92.38 84 TYR A CA 1
ATOM 719 C C . TYR A 1 84 ? 10.819 13.713 -10.045 1.00 92.38 84 TYR A C 1
ATOM 721 O O . TYR A 1 84 ? 11.924 14.066 -9.621 1.00 92.38 84 TYR A O 1
ATOM 729 N N . GLY A 1 85 ? 10.692 12.898 -11.092 1.00 86.38 85 GLY A N 1
ATOM 730 C CA . GLY A 1 85 ? 11.795 12.471 -11.935 1.00 86.38 85 GLY A CA 1
ATOM 731 C C . GLY A 1 85 ? 12.371 13.598 -12.797 1.00 86.38 85 GLY A C 1
ATOM 732 O O . GLY A 1 85 ? 12.046 14.779 -12.676 1.00 86.38 85 GLY A O 1
ATOM 733 N N . LYS A 1 86 ? 13.262 13.215 -13.703 1.00 90.75 86 LYS A N 1
ATOM 734 C CA . LYS A 1 86 ? 13.921 14.087 -14.674 1.00 90.75 86 LYS A CA 1
ATOM 735 C C . LYS A 1 86 ? 13.608 13.599 -16.089 1.00 90.75 86 LYS A C 1
ATOM 737 O O . LYS A 1 86 ? 13.025 12.543 -16.296 1.00 90.75 86 LYS A O 1
ATOM 742 N N . ARG A 1 87 ? 14.067 14.337 -17.097 1.00 88.38 87 ARG A N 1
ATOM 743 C CA . ARG A 1 87 ? 13.855 13.972 -18.507 1.00 88.38 87 ARG A CA 1
ATOM 744 C C . ARG A 1 87 ? 14.294 12.538 -18.857 1.00 88.38 87 ARG A C 1
ATOM 746 O O . ARG A 1 87 ? 13.649 11.907 -19.681 1.00 88.38 87 ARG A O 1
ATOM 753 N N . TYR A 1 88 ? 15.372 12.026 -18.256 1.00 85.50 88 TYR A N 1
ATOM 754 C CA . TYR A 1 88 ? 15.905 10.692 -18.579 1.00 85.50 88 TYR A CA 1
ATOM 755 C C . TYR A 1 88 ? 15.048 9.524 -18.065 1.00 85.50 88 TYR A C 1
ATOM 757 O O . TYR A 1 88 ? 15.250 8.404 -18.514 1.00 85.50 88 TYR A O 1
ATOM 765 N N . ASN A 1 89 ? 14.128 9.764 -17.125 1.00 86.19 89 ASN A N 1
ATOM 766 C CA . ASN A 1 89 ? 13.180 8.767 -16.625 1.00 86.19 89 ASN A CA 1
ATOM 767 C C . ASN A 1 89 ? 11.727 9.222 -16.830 1.00 86.19 89 ASN A C 1
ATOM 769 O O . ASN A 1 89 ? 10.851 8.892 -16.042 1.00 86.19 89 ASN A O 1
ATOM 773 N N . ASP A 1 90 ? 11.500 10.044 -17.857 1.00 90.00 90 ASP A N 1
ATOM 774 C CA . ASP A 1 90 ? 10.198 10.603 -18.229 1.00 90.00 90 ASP A CA 1
ATOM 775 C C . ASP A 1 90 ? 9.415 11.238 -17.067 1.00 90.00 90 ASP A C 1
ATOM 777 O O . ASP A 1 90 ? 8.204 11.070 -16.922 1.00 90.00 90 ASP A O 1
ATOM 781 N N . TYR A 1 91 ? 10.139 11.976 -16.219 1.00 92.00 91 TYR A N 1
ATOM 782 C CA . TYR A 1 91 ? 9.586 12.649 -15.045 1.00 92.00 91 TYR A CA 1
ATOM 783 C C . TYR A 1 91 ? 8.822 11.691 -14.128 1.00 92.00 91 TYR A C 1
ATOM 785 O O . TYR A 1 91 ? 7.751 12.026 -13.633 1.00 92.00 91 TYR A O 1
ATOM 793 N N . MET A 1 92 ? 9.409 10.516 -13.886 1.00 93.00 92 MET A N 1
ATOM 794 C CA . MET A 1 92 ? 8.833 9.460 -13.062 1.00 93.00 92 MET A CA 1
ATOM 795 C C . MET A 1 92 ? 8.191 9.975 -11.760 1.00 93.00 92 MET A C 1
ATOM 797 O O . MET A 1 92 ? 8.745 10.857 -11.091 1.00 93.00 92 MET A O 1
ATOM 801 N N . GLY A 1 93 ? 7.053 9.411 -11.366 1.00 96.06 93 GLY A N 1
ATOM 802 C CA . GLY A 1 93 ? 6.353 9.821 -10.153 1.00 96.06 93 GLY A CA 1
ATOM 803 C C . GLY A 1 93 ? 5.441 8.761 -9.554 1.00 96.06 93 GLY A C 1
ATOM 804 O O . GLY A 1 93 ? 5.480 7.590 -9.932 1.00 96.06 93 GLY A O 1
ATOM 805 N N . VAL A 1 94 ? 4.605 9.208 -8.620 1.00 98.00 94 VAL A N 1
ATOM 806 C CA . VAL A 1 94 ? 3.557 8.403 -7.976 1.00 98.00 94 VAL A CA 1
ATOM 807 C C . VAL A 1 94 ? 2.201 9.075 -8.136 1.00 98.00 94 VAL A C 1
ATOM 809 O O . VAL A 1 94 ? 2.121 10.294 -8.326 1.00 98.00 94 VAL A O 1
ATOM 812 N N . GLY A 1 95 ? 1.131 8.296 -8.024 1.00 98.12 95 GLY A N 1
ATOM 813 C CA . GLY A 1 95 ? -0.227 8.823 -7.997 1.00 98.12 95 GLY A CA 1
ATOM 814 C C . GLY A 1 95 ? -1.193 7.952 -7.222 1.00 98.12 95 GLY A C 1
ATOM 815 O O . GLY A 1 95 ? -0.901 6.809 -6.879 1.00 98.12 95 GLY A O 1
ATOM 816 N N . MET A 1 96 ? -2.345 8.532 -6.921 1.00 98.31 96 MET A N 1
ATOM 817 C CA . MET A 1 96 ? -3.402 7.925 -6.140 1.00 98.31 96 MET A CA 1
ATOM 818 C C . MET A 1 96 ? -4.763 8.272 -6.743 1.00 98.31 96 MET A C 1
ATOM 820 O O . MET A 1 96 ? -5.081 9.447 -6.930 1.00 98.31 96 MET A O 1
ATOM 824 N N . ALA A 1 97 ? -5.568 7.256 -7.041 1.00 98.19 97 ALA A N 1
ATOM 825 C CA . ALA A 1 97 ? -6.932 7.400 -7.527 1.00 98.19 97 ALA A CA 1
ATOM 826 C C . ALA A 1 97 ? -7.934 7.065 -6.418 1.00 98.19 97 ALA A C 1
ATOM 828 O O . ALA A 1 97 ? -7.824 6.018 -5.781 1.00 98.19 97 ALA A O 1
ATOM 829 N N . ILE A 1 98 ? -8.929 7.930 -6.226 1.00 96.62 98 ILE A N 1
ATOM 830 C CA . ILE A 1 98 ? -9.967 7.801 -5.196 1.00 96.62 98 ILE A CA 1
ATOM 831 C C . ILE A 1 98 ? -11.341 7.956 -5.858 1.00 96.62 98 ILE A C 1
ATOM 833 O O . ILE A 1 98 ? -11.511 8.875 -6.666 1.00 96.62 98 ILE A O 1
ATOM 837 N N . PRO A 1 99 ? -12.338 7.122 -5.522 1.00 95.19 99 PRO A N 1
ATOM 838 C CA . PRO A 1 99 ? -13.685 7.275 -6.056 1.00 95.19 99 PRO A CA 1
ATOM 839 C C . PRO A 1 99 ? -14.323 8.585 -5.574 1.00 95.19 99 PRO A C 1
ATOM 841 O O . PRO A 1 99 ? -14.231 8.938 -4.399 1.00 95.19 99 PRO A O 1
ATOM 844 N N . LEU A 1 100 ? -15.039 9.280 -6.464 1.00 93.44 100 LEU A N 1
ATOM 845 C CA . LEU A 1 100 ? -15.738 10.538 -6.152 1.00 93.44 100 LEU A CA 1
ATOM 846 C C . LEU A 1 100 ? -16.820 10.392 -5.069 1.00 93.44 100 LEU A C 1
ATOM 848 O O . LEU A 1 100 ? -17.253 11.388 -4.497 1.00 93.44 100 LEU A O 1
ATOM 852 N N . SER A 1 101 ? -17.269 9.166 -4.792 1.00 89.56 101 SER A N 1
ATOM 853 C CA . SER A 1 101 ? -18.220 8.866 -3.720 1.00 89.56 101 SER A CA 1
ATOM 854 C C . SER A 1 101 ? -17.609 8.940 -2.318 1.00 89.56 101 SER A C 1
ATOM 856 O O . SER A 1 101 ? -18.355 8.957 -1.342 1.00 89.56 101 SER A O 1
ATOM 858 N N . MET A 1 102 ? -16.278 8.946 -2.195 1.00 90.44 102 MET A N 1
ATOM 859 C CA . MET A 1 102 ? -15.592 8.978 -0.907 1.00 90.44 102 MET A CA 1
ATOM 860 C C . MET A 1 102 ? -15.339 10.418 -0.453 1.00 90.44 102 MET A C 1
ATOM 862 O O . MET A 1 102 ? -14.914 11.272 -1.231 1.00 90.44 102 MET A O 1
ATOM 866 N N . GLN A 1 103 ? -15.572 10.686 0.833 1.00 89.94 103 GLN A N 1
ATOM 867 C CA . GLN A 1 103 ? -15.283 11.986 1.425 1.00 89.94 103 GLN A CA 1
ATOM 868 C C . GLN A 1 103 ? -13.780 12.120 1.699 1.00 89.94 103 GLN A C 1
ATOM 870 O O . GLN A 1 103 ? -13.239 11.442 2.574 1.00 89.94 103 GLN A O 1
ATOM 875 N N . LEU A 1 104 ? -13.134 13.022 0.959 1.00 94.12 104 LEU A N 1
ATOM 876 C CA . LEU A 1 104 ? -11.747 13.436 1.155 1.00 94.12 104 LEU A CA 1
ATOM 877 C C . LEU A 1 104 ? -11.699 14.657 2.084 1.00 94.12 104 LEU A C 1
ATOM 879 O O . LEU A 1 104 ? -12.244 15.707 1.744 1.00 94.12 104 LEU A O 1
ATOM 883 N N . ASN A 1 105 ? -11.032 14.533 3.229 1.00 93.69 105 ASN A N 1
ATOM 884 C CA . ASN A 1 105 ? -10.871 15.629 4.188 1.00 93.69 105 ASN A CA 1
ATOM 885 C C . ASN A 1 105 ? -9.593 16.434 3.933 1.00 93.69 105 ASN A C 1
ATOM 887 O O . ASN A 1 105 ? -9.601 17.661 4.030 1.00 93.69 105 ASN A O 1
ATOM 891 N N . SER A 1 106 ? -8.491 15.756 3.607 1.00 95.88 106 SER A N 1
ATOM 892 C CA . SER A 1 106 ? -7.205 16.403 3.357 1.00 95.88 106 SER A CA 1
ATOM 893 C C . SER A 1 106 ? -6.342 15.606 2.378 1.00 95.88 106 SER A C 1
ATOM 895 O O . SER A 1 106 ? -6.541 14.408 2.167 1.00 95.88 106 SER A O 1
ATOM 897 N N . ILE A 1 107 ? -5.381 16.295 1.762 1.00 97.12 107 ILE A N 1
ATOM 898 C CA . ILE A 1 107 ? -4.338 15.705 0.925 1.00 97.12 107 ILE A CA 1
ATOM 899 C C . ILE A 1 107 ? -3.017 16.428 1.178 1.00 97.12 107 ILE A C 1
ATOM 901 O O . ILE A 1 107 ? -2.977 17.653 1.285 1.00 97.12 107 ILE A O 1
ATOM 905 N N . SER A 1 108 ? -1.935 15.662 1.257 1.00 97.38 108 SER A N 1
ATOM 906 C CA . SER A 1 108 ? -0.579 16.141 1.492 1.00 97.38 108 SER A CA 1
ATOM 907 C C . SER A 1 108 ? 0.391 15.517 0.496 1.00 97.38 108 SER A C 1
ATOM 909 O O . SER A 1 108 ? 0.421 14.301 0.315 1.00 97.38 108 SER A O 1
ATOM 911 N N . PHE A 1 109 ? 1.222 16.361 -0.113 1.00 97.88 109 PHE A N 1
ATOM 912 C CA . PHE A 1 109 ? 2.334 15.956 -0.969 1.00 97.88 109 PHE A CA 1
ATOM 913 C C . PHE A 1 109 ? 3.632 16.301 -0.250 1.00 97.88 109 PHE A C 1
ATOM 915 O O . PHE A 1 109 ? 3.944 17.478 -0.066 1.00 97.88 109 PHE A O 1
ATOM 922 N N . ILE A 1 110 ? 4.381 15.288 0.181 1.00 97.81 110 ILE A N 1
ATOM 923 C CA . ILE A 1 110 ? 5.567 15.491 1.015 1.00 97.81 110 ILE A CA 1
ATOM 924 C C . ILE A 1 110 ? 6.769 14.839 0.353 1.00 97.81 110 ILE A C 1
ATOM 926 O O . ILE A 1 110 ? 6.859 13.617 0.240 1.00 97.81 110 ILE A O 1
ATOM 930 N N . LYS A 1 111 ? 7.732 15.661 -0.068 1.00 97.56 111 LYS A N 1
ATOM 931 C CA . LYS A 1 111 ? 9.030 15.155 -0.507 1.00 97.56 111 LYS A CA 1
ATOM 932 C C . LYS A 1 111 ? 9.820 14.712 0.718 1.00 97.56 111 LYS A C 1
ATOM 934 O O . LYS A 1 111 ? 10.184 15.537 1.555 1.00 97.56 111 LYS A O 1
ATOM 939 N N . ILE A 1 112 ? 10.125 13.421 0.800 1.00 97.00 112 ILE A N 1
ATOM 940 C CA . ILE A 1 112 ? 10.786 12.852 1.982 1.00 97.00 112 ILE A CA 1
ATOM 941 C C . ILE A 1 112 ? 12.176 13.466 2.189 1.00 97.00 112 ILE A C 1
ATOM 943 O O . ILE A 1 112 ? 12.521 13.802 3.316 1.00 97.00 112 ILE A O 1
ATOM 947 N N . GLY A 1 113 ? 12.926 13.736 1.115 1.00 95.69 113 GLY A N 1
ATOM 948 C CA . GLY A 1 113 ? 14.221 14.422 1.206 1.00 95.69 113 GLY A CA 1
ATOM 949 C C . GLY A 1 113 ? 14.143 15.825 1.831 1.00 95.69 113 GLY A C 1
ATOM 950 O O . GLY A 1 113 ? 15.021 16.199 2.610 1.00 95.69 113 GLY A O 1
ATOM 951 N N . ASP A 1 114 ? 13.069 16.581 1.568 1.00 95.62 114 ASP A N 1
ATOM 952 C CA . ASP A 1 114 ? 12.861 17.905 2.178 1.00 95.62 114 ASP A CA 1
ATOM 953 C C . ASP A 1 114 ? 12.481 17.776 3.663 1.00 95.62 114 ASP A C 1
ATOM 955 O O . ASP A 1 114 ? 12.944 18.561 4.493 1.00 95.62 114 ASP A O 1
ATOM 959 N N . HIS A 1 115 ? 11.702 16.752 4.029 1.00 95.50 115 HIS A N 1
ATOM 960 C CA . HIS A 1 115 ? 11.388 16.469 5.431 1.00 95.50 115 HIS A CA 1
ATOM 961 C C . HIS A 1 115 ? 12.636 16.035 6.218 1.00 95.50 115 HIS A C 1
ATOM 963 O O . HIS A 1 115 ? 12.895 16.578 7.291 1.00 95.50 115 HIS A O 1
ATOM 969 N N . ILE A 1 116 ? 13.480 15.163 5.652 1.00 95.31 116 ILE A N 1
ATOM 970 C CA . ILE A 1 116 ? 14.784 14.792 6.232 1.00 95.31 116 ILE A CA 1
ATOM 971 C C . ILE A 1 116 ? 15.659 16.038 6.434 1.00 95.31 116 ILE A C 1
ATOM 973 O O . ILE A 1 116 ? 16.304 16.196 7.471 1.00 95.31 116 ILE A O 1
ATOM 977 N N . ARG A 1 117 ? 15.649 16.971 5.475 1.00 93.81 117 ARG A N 1
ATOM 978 C CA . ARG A 1 117 ? 16.374 18.242 5.599 1.00 93.81 117 ARG A CA 1
ATOM 979 C C . ARG A 1 117 ? 15.846 19.100 6.744 1.00 93.81 117 ARG A C 1
ATOM 981 O O . ARG A 1 117 ? 16.639 19.719 7.439 1.00 93.81 117 ARG A O 1
ATOM 988 N N . SER A 1 118 ? 14.534 19.118 6.970 1.00 92.44 118 SER A N 1
ATOM 989 C CA . SER A 1 118 ? 13.923 19.906 8.050 1.00 92.44 118 SER A CA 1
ATOM 990 C C . SER A 1 118 ? 14.316 19.436 9.460 1.00 92.44 118 SER A C 1
ATOM 992 O O . SER A 1 118 ? 14.339 20.240 10.390 1.00 92.44 118 SER A O 1
ATOM 994 N N . ILE A 1 119 ? 14.684 18.159 9.604 1.00 90.31 119 ILE A N 1
ATOM 995 C CA . ILE A 1 119 ? 15.123 17.534 10.864 1.00 90.31 119 ILE A CA 1
ATOM 996 C C . ILE A 1 119 ? 16.656 17.389 10.965 1.00 90.31 119 ILE A C 1
ATOM 998 O O . ILE A 1 119 ? 17.160 16.748 11.888 1.00 90.31 119 ILE A O 1
ATOM 1002 N N . SER A 1 120 ? 17.404 17.990 10.031 1.00 88.69 120 SER A N 1
ATOM 1003 C CA . SER A 1 120 ? 18.871 17.940 9.962 1.00 88.69 120 SER A CA 1
ATOM 1004 C C . SER A 1 120 ? 19.461 19.351 10.017 1.00 88.69 120 SER A C 1
ATOM 1006 O O . SER A 1 120 ? 19.077 20.220 9.235 1.00 88.69 120 SER A O 1
ATOM 1008 N N . LYS A 1 121 ? 20.430 19.600 10.906 1.00 87.12 121 LYS A N 1
ATOM 1009 C CA . LYS A 1 121 ? 21.142 20.890 10.986 1.00 87.12 121 LYS A CA 1
ATOM 1010 C C . LYS A 1 121 ? 22.575 20.738 10.476 1.00 87.12 121 LYS A C 1
ATOM 1012 O O . LYS A 1 121 ? 23.246 19.812 10.913 1.00 87.12 121 LYS A O 1
ATOM 1017 N N . PRO A 1 122 ? 23.083 21.596 9.575 1.00 84.56 122 PRO A N 1
ATOM 1018 C CA . PRO A 1 122 ? 24.500 21.563 9.212 1.00 84.56 122 PRO A CA 1
ATOM 1019 C C . PRO A 1 122 ? 25.369 21.764 10.458 1.00 84.56 122 PRO A C 1
ATOM 1021 O O . PRO A 1 122 ? 25.071 22.644 11.267 1.00 84.56 122 PRO A O 1
ATOM 1024 N N . ARG A 1 123 ? 26.431 20.969 10.626 1.00 80.88 123 ARG A N 1
ATOM 1025 C CA . ARG A 1 123 ? 27.406 21.220 11.697 1.00 80.88 123 ARG A CA 1
ATOM 1026 C C . ARG A 1 123 ? 28.167 22.510 11.384 1.00 80.88 123 ARG A C 1
ATOM 1028 O O . ARG A 1 123 ? 28.523 22.750 10.233 1.00 80.88 123 ARG A O 1
ATOM 1035 N N . GLU A 1 124 ? 28.421 23.344 12.392 1.00 70.38 124 GLU A N 1
ATOM 1036 C CA . GLU A 1 124 ? 29.222 24.559 12.204 1.00 70.38 124 GLU A CA 1
ATOM 1037 C C . GLU A 1 124 ? 30.656 24.195 11.788 1.00 70.38 124 GLU A C 1
ATOM 1039 O O . GLU A 1 124 ? 31.422 23.615 12.561 1.00 70.38 124 GLU A O 1
ATOM 1044 N N . GLU A 1 125 ? 31.044 24.562 10.566 1.00 61.25 125 GLU A N 1
ATOM 1045 C CA . GLU A 1 125 ? 32.445 24.522 10.159 1.00 61.25 125 GLU A CA 1
ATOM 1046 C C . GLU A 1 125 ? 33.206 25.664 10.844 1.00 61.25 125 GLU A C 1
ATOM 1048 O O . GLU A 1 125 ? 32.931 26.846 10.622 1.00 61.25 125 GLU A O 1
ATOM 1053 N N . LYS A 1 126 ? 34.233 25.337 11.639 1.00 51.75 126 LYS A N 1
ATOM 1054 C CA . LYS A 1 126 ? 35.250 26.328 12.016 1.00 51.75 126 LYS A CA 1
ATOM 1055 C C . LYS A 1 126 ? 36.027 26.705 10.755 1.00 51.75 126 LYS A C 1
ATOM 1057 O O . LYS A 1 126 ? 36.935 25.981 10.349 1.00 51.75 126 LYS A O 1
ATOM 1062 N N . ALA A 1 127 ? 35.654 27.818 10.128 1.00 49.47 127 ALA A N 1
ATOM 1063 C CA . ALA A 1 127 ? 36.310 28.332 8.933 1.00 49.47 127 ALA 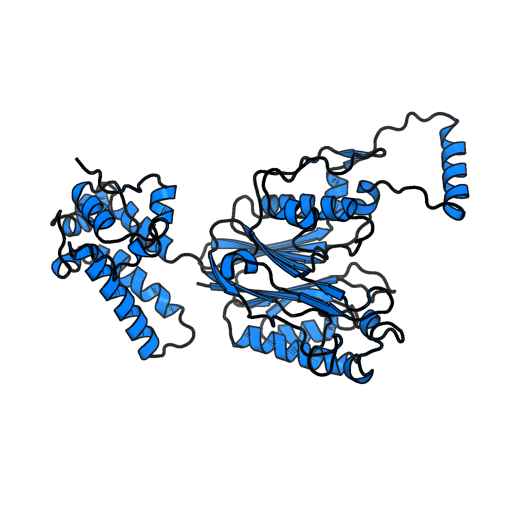A CA 1
ATOM 1064 C C . ALA A 1 127 ? 37.799 28.613 9.211 1.00 49.47 127 ALA A C 1
ATOM 1066 O O . ALA A 1 127 ? 38.158 29.625 9.808 1.00 49.47 127 ALA A O 1
ATOM 1067 N N . ASN A 1 128 ? 38.671 27.711 8.761 1.00 54.56 128 ASN A N 1
ATOM 1068 C CA . ASN A 1 128 ? 40.119 27.896 8.740 1.00 54.56 128 ASN A CA 1
ATOM 1069 C C . ASN A 1 128 ? 40.581 28.012 7.285 1.00 54.56 128 ASN A C 1
ATOM 1071 O O . ASN A 1 128 ? 40.040 27.345 6.416 1.00 54.56 128 ASN A O 1
ATOM 1075 N N . MET A 1 129 ? 41.639 28.780 7.016 1.00 49.72 129 MET A N 1
ATOM 1076 C CA . MET A 1 129 ? 42.233 28.987 5.676 1.00 49.72 129 MET A CA 1
ATOM 1077 C C . MET A 1 129 ? 42.549 27.679 4.906 1.00 49.72 129 MET A C 1
ATOM 1079 O O . MET A 1 129 ? 42.666 27.679 3.684 1.00 49.72 129 MET A O 1
ATOM 1083 N N . PHE A 1 130 ? 42.640 26.553 5.620 1.00 57.12 130 PHE A N 1
ATOM 1084 C CA . PHE A 1 130 ? 42.823 25.201 5.088 1.00 57.12 130 PHE A CA 1
ATOM 1085 C C . PHE A 1 130 ? 41.571 24.607 4.401 1.00 57.12 130 PHE A C 1
ATOM 1087 O O . PHE A 1 130 ? 41.714 23.718 3.563 1.00 57.12 130 PHE A O 1
ATOM 1094 N N . THR A 1 131 ? 40.353 25.084 4.702 1.00 59.72 131 THR A N 1
ATOM 1095 C CA . THR A 1 131 ? 39.098 24.526 4.154 1.00 59.72 131 THR A CA 1
ATOM 1096 C C . THR A 1 131 ? 38.917 24.827 2.670 1.00 59.72 131 THR A C 1
ATOM 1098 O O . THR A 1 131 ? 38.424 23.978 1.936 1.00 59.72 131 THR A O 1
ATOM 1101 N N . TRP A 1 132 ? 39.382 25.980 2.177 1.00 61.53 132 TRP A N 1
ATOM 1102 C CA . TRP A 1 132 ? 39.328 26.292 0.742 1.00 61.53 132 TRP A CA 1
ATOM 1103 C C . TRP A 1 132 ? 40.209 25.345 -0.085 1.00 61.53 132 TRP A C 1
ATOM 1105 O O . TRP A 1 132 ? 39.759 24.801 -1.093 1.00 61.53 132 TRP A O 1
ATOM 1115 N N . GLY A 1 133 ? 41.439 25.095 0.380 1.00 68.12 133 GLY A N 1
ATOM 1116 C CA . GLY A 1 133 ? 42.349 24.136 -0.249 1.00 68.12 133 GLY A CA 1
ATOM 1117 C C . GLY A 1 133 ? 41.807 22.707 -0.196 1.00 68.12 133 GLY A C 1
ATOM 1118 O O . GLY A 1 133 ? 41.899 21.984 -1.185 1.00 68.12 133 GLY A O 1
ATOM 1119 N N . TRP A 1 134 ? 41.170 22.328 0.917 1.00 67.62 134 TRP A N 1
ATOM 1120 C CA . TRP A 1 134 ? 40.507 21.032 1.061 1.00 67.62 134 TRP A CA 1
ATOM 1121 C C . TRP A 1 134 ? 39.295 20.880 0.135 1.00 67.62 134 TRP A C 1
ATOM 1123 O O . TRP A 1 134 ? 39.171 19.859 -0.529 1.00 67.62 134 TRP A O 1
ATOM 1133 N N . ASN A 1 135 ? 38.446 21.902 0.007 1.00 68.69 135 ASN A N 1
ATOM 1134 C CA . ASN A 1 135 ? 37.288 21.883 -0.893 1.00 68.69 135 ASN A CA 1
ATOM 1135 C C . ASN A 1 135 ? 37.708 21.833 -2.366 1.00 68.69 135 ASN A C 1
ATOM 1137 O O . ASN A 1 135 ? 37.105 21.107 -3.156 1.00 68.69 135 ASN A O 1
ATOM 1141 N N . LEU A 1 136 ? 38.776 22.546 -2.739 1.00 72.00 136 LEU A N 1
ATOM 1142 C CA . LEU A 1 136 ? 39.351 22.466 -4.081 1.00 72.00 136 LEU A CA 1
ATOM 1143 C C . LEU A 1 136 ? 39.986 21.091 -4.343 1.00 72.00 136 LEU A C 1
ATOM 1145 O O . LEU A 1 136 ? 39.812 20.543 -5.430 1.00 72.00 136 LEU A O 1
ATOM 1149 N N . TYR A 1 137 ? 40.670 20.514 -3.350 1.00 73.56 137 TYR A N 1
ATOM 1150 C CA . TYR A 1 137 ? 41.196 19.150 -3.413 1.00 73.56 137 TYR A CA 1
ATOM 1151 C C . TYR A 1 137 ? 40.071 18.120 -3.554 1.00 73.56 137 TYR A C 1
ATOM 1153 O O . TYR A 1 137 ? 40.139 17.293 -4.453 1.00 73.56 137 TYR A O 1
ATOM 1161 N N . GLN A 1 138 ? 39.005 18.207 -2.754 1.00 68.00 138 GLN A N 1
ATOM 1162 C CA . GLN A 1 138 ? 37.825 17.341 -2.853 1.00 68.00 138 GLN A CA 1
ATOM 1163 C C . GLN A 1 138 ? 37.145 17.474 -4.222 1.00 68.00 138 GLN A C 1
ATOM 1165 O O . GLN A 1 138 ? 36.803 16.470 -4.834 1.00 68.00 138 GLN A O 1
ATOM 1170 N N . PHE A 1 139 ? 37.007 18.693 -4.752 1.00 71.00 139 PHE A N 1
ATOM 1171 C CA . PHE A 1 139 ? 36.462 18.929 -6.093 1.00 71.00 139 PHE A CA 1
ATOM 1172 C C . PHE A 1 139 ? 37.362 18.385 -7.214 1.00 71.00 139 PHE A C 1
ATOM 1174 O O . PHE A 1 139 ? 36.873 17.883 -8.223 1.00 71.00 139 PHE A O 1
ATOM 1181 N N . ALA A 1 140 ? 38.683 18.494 -7.067 1.00 73.31 140 ALA A N 1
ATOM 1182 C CA . ALA A 1 140 ? 39.621 17.925 -8.025 1.00 73.31 140 ALA A CA 1
ATOM 1183 C C . ALA A 1 140 ? 39.611 16.393 -7.950 1.00 73.31 140 ALA A C 1
ATOM 1185 O O . ALA A 1 140 ? 39.546 15.733 -8.982 1.00 73.31 140 ALA A O 1
ATOM 1186 N N . MET A 1 141 ? 39.631 15.833 -6.739 1.00 67.75 141 MET A N 1
ATOM 1187 C CA . MET A 1 141 ? 39.626 14.395 -6.487 1.00 67.75 141 MET A CA 1
ATOM 1188 C C . MET A 1 141 ? 38.296 13.742 -6.822 1.00 67.75 141 MET A C 1
ATOM 1190 O O . MET A 1 141 ? 38.328 12.620 -7.299 1.00 67.75 141 MET A O 1
ATOM 1194 N N . SER A 1 142 ? 37.154 14.422 -6.700 1.00 64.56 142 SER A N 1
ATOM 1195 C CA . SER A 1 142 ? 35.853 13.868 -7.109 1.00 64.56 142 SER A CA 1
ATOM 1196 C C . SER A 1 142 ? 35.778 13.540 -8.604 1.00 64.56 142 SER A C 1
ATOM 1198 O O . SER A 1 142 ? 34.928 12.759 -9.023 1.00 64.56 142 SER A O 1
ATOM 1200 N N . LYS A 1 143 ? 36.689 14.093 -9.421 1.00 69.25 143 LYS A N 1
ATOM 1201 C CA . LYS A 1 143 ? 36.850 13.728 -10.838 1.00 69.25 143 LYS A CA 1
ATOM 1202 C C . LYS A 1 143 ? 37.663 12.449 -11.065 1.00 69.25 143 LYS A C 1
ATOM 1204 O O . LYS A 1 143 ? 37.651 11.936 -12.180 1.00 69.25 143 LYS A O 1
ATOM 1209 N N . PHE A 1 144 ? 38.378 11.964 -10.050 1.00 64.44 144 PHE A N 1
ATOM 1210 C CA . PHE A 1 144 ? 39.283 10.810 -10.133 1.00 64.44 144 PHE A CA 1
ATOM 1211 C C . PHE A 1 144 ? 38.932 9.681 -9.147 1.00 64.44 144 PHE A C 1
ATOM 1213 O O . PHE A 1 144 ? 39.276 8.532 -9.404 1.00 64.44 144 PHE A O 1
ATOM 1220 N N . ILE A 1 145 ? 38.267 9.994 -8.030 1.00 58.47 145 ILE A N 1
ATOM 1221 C CA . ILE A 1 145 ? 37.926 9.098 -6.921 1.00 58.47 145 ILE A CA 1
ATOM 1222 C C . ILE A 1 145 ? 36.498 9.414 -6.468 1.00 58.47 145 ILE A C 1
ATOM 1224 O O . ILE A 1 145 ? 36.153 10.569 -6.215 1.00 58.47 145 ILE A O 1
ATOM 1228 N N . GLU A 1 146 ? 35.672 8.382 -6.322 1.00 55.28 146 GLU A N 1
ATOM 1229 C CA . GLU A 1 146 ? 34.337 8.504 -5.740 1.00 55.28 146 GLU A CA 1
ATOM 1230 C C . GLU A 1 146 ? 34.478 8.699 -4.219 1.00 55.28 146 GLU A C 1
ATOM 1232 O O . GLU A 1 146 ? 34.716 7.759 -3.463 1.00 55.28 146 GLU A O 1
ATOM 1237 N N . LEU A 1 147 ? 34.432 9.952 -3.767 1.00 60.19 147 LEU A N 1
ATOM 1238 C CA . LEU A 1 147 ? 34.464 10.282 -2.343 1.00 60.19 147 LEU A CA 1
ATOM 1239 C C . LEU A 1 147 ? 33.180 9.771 -1.677 1.00 60.19 147 LEU A C 1
ATOM 1241 O O . LEU A 1 147 ? 32.083 9.979 -2.199 1.00 60.19 147 LEU A O 1
ATOM 1245 N N . ALA A 1 148 ? 33.315 9.100 -0.530 1.00 61.97 148 ALA A N 1
ATOM 1246 C CA . ALA A 1 148 ? 32.179 8.568 0.215 1.00 61.97 148 ALA A CA 1
ATOM 1247 C C . ALA A 1 148 ? 31.216 9.708 0.594 1.00 61.97 148 ALA A C 1
ATOM 1249 O O . ALA A 1 148 ? 31.543 10.573 1.404 1.00 61.97 148 ALA A O 1
ATOM 1250 N N . SER A 1 149 ? 30.039 9.722 -0.034 1.00 76.94 149 SER A N 1
ATOM 1251 C CA . SER A 1 149 ? 28.983 10.703 0.221 1.00 76.94 149 SER A CA 1
ATOM 1252 C C . SER A 1 149 ? 28.276 10.389 1.537 1.00 76.94 149 SER A C 1
ATOM 1254 O O . SER A 1 149 ? 27.868 9.240 1.726 1.00 76.94 149 SER A O 1
ATOM 1256 N N . ASP A 1 150 ? 28.044 11.395 2.381 1.00 88.56 150 ASP A N 1
ATOM 1257 C CA . ASP A 1 150 ? 27.241 11.249 3.600 1.00 88.56 150 ASP A CA 1
ATOM 1258 C C . ASP A 1 150 ? 25.848 10.655 3.252 1.00 88.56 150 ASP A C 1
ATOM 1260 O O . ASP A 1 150 ? 25.162 11.165 2.348 1.00 88.56 150 ASP A O 1
ATOM 1264 N N . PRO A 1 151 ? 25.412 9.559 3.908 1.00 91.00 151 PRO A N 1
ATOM 1265 C CA . PRO A 1 151 ? 24.108 8.952 3.654 1.00 91.00 151 PRO A CA 1
ATOM 1266 C C . PRO A 1 151 ? 22.934 9.915 3.866 1.00 91.00 151 PRO A C 1
ATOM 1268 O O . PRO A 1 151 ? 21.981 9.884 3.086 1.00 91.00 151 PRO A O 1
ATOM 1271 N N . TRP A 1 152 ? 23.012 10.812 4.856 1.00 92.75 152 TRP A N 1
ATOM 1272 C CA . TRP A 1 152 ? 21.969 11.806 5.128 1.00 92.75 152 TRP A CA 1
ATOM 1273 C C . TRP A 1 152 ? 21.883 12.847 4.025 1.00 92.75 152 TRP A C 1
ATOM 1275 O O . TRP A 1 152 ? 20.788 13.191 3.582 1.00 92.75 152 TRP A O 1
ATOM 1285 N N . GLU A 1 153 ? 23.027 13.311 3.525 1.00 92.19 153 GLU A N 1
ATOM 1286 C CA . GLU A 1 153 ? 23.068 14.217 2.376 1.00 92.19 153 GLU A CA 1
ATOM 1287 C C . GLU A 1 153 ? 22.467 13.555 1.133 1.00 92.19 153 GLU A C 1
ATOM 1289 O O . GLU A 1 153 ? 21.644 14.147 0.427 1.00 92.19 153 GLU A O 1
ATOM 1294 N N . THR A 1 154 ? 22.807 12.283 0.913 1.00 92.62 154 THR A N 1
ATOM 1295 C CA . THR A 1 154 ? 22.251 11.495 -0.188 1.00 92.62 154 THR A CA 1
ATOM 1296 C C . THR A 1 154 ? 20.736 11.330 -0.050 1.00 92.62 154 THR A C 1
ATOM 1298 O O . THR A 1 154 ? 20.033 11.467 -1.053 1.00 92.62 154 THR A O 1
ATOM 1301 N N . ALA A 1 155 ? 20.229 11.075 1.160 1.00 94.19 155 ALA A N 1
ATOM 1302 C CA . ALA A 1 155 ? 18.800 10.955 1.453 1.00 94.19 155 ALA A CA 1
ATOM 1303 C C . ALA A 1 155 ? 18.058 12.288 1.225 1.00 94.19 155 ALA A C 1
ATOM 1305 O O . ALA A 1 155 ? 17.062 12.343 0.504 1.00 94.19 155 ALA A O 1
ATOM 1306 N N . MET A 1 156 ? 18.604 13.403 1.722 1.00 94.75 156 MET A N 1
ATOM 1307 C CA . MET A 1 156 ? 18.056 14.753 1.512 1.00 94.75 156 MET A CA 1
ATOM 1308 C C . MET A 1 156 ? 17.992 15.174 0.040 1.00 94.75 156 MET A C 1
ATOM 1310 O O . MET A 1 156 ? 17.189 16.032 -0.330 1.00 94.75 156 MET A O 1
ATOM 1314 N N . ALA A 1 157 ? 18.857 14.616 -0.808 1.00 93.56 157 ALA A N 1
ATOM 1315 C CA . ALA A 1 157 ? 18.885 14.905 -2.237 1.00 93.56 157 ALA A CA 1
ATOM 1316 C C . ALA A 1 157 ? 17.832 14.121 -3.044 1.00 93.56 157 ALA A C 1
ATOM 1318 O O . ALA A 1 157 ? 17.676 14.366 -4.245 1.00 93.56 157 ALA A O 1
ATOM 1319 N N . LYS A 1 158 ? 17.131 13.151 -2.439 1.00 94.56 158 LYS A N 1
ATOM 1320 C CA . LYS A 1 158 ? 16.104 12.362 -3.132 1.00 94.56 158 LYS A CA 1
ATOM 1321 C C . LYS A 1 158 ? 14.817 13.164 -3.327 1.00 94.56 158 LYS A C 1
ATOM 1323 O O . LYS A 1 158 ? 14.373 13.899 -2.449 1.00 94.56 158 LYS A O 1
ATOM 1328 N N . ALA A 1 159 ? 14.197 12.981 -4.492 1.00 94.94 159 ALA A N 1
ATOM 1329 C CA . ALA A 1 159 ? 12.980 13.691 -4.889 1.00 94.94 159 ALA A CA 1
ATOM 1330 C C . ALA A 1 159 ? 11.684 12.895 -4.641 1.00 94.94 159 ALA A C 1
ATOM 1332 O O . ALA A 1 159 ? 10.591 13.418 -4.853 1.00 94.94 159 ALA A O 1
ATOM 1333 N N . ASN A 1 160 ? 11.807 11.648 -4.177 1.00 96.12 160 ASN A N 1
ATOM 1334 C CA . ASN A 1 160 ? 10.692 10.742 -3.924 1.00 96.12 160 ASN A CA 1
ATOM 1335 C C . ASN A 1 160 ? 9.659 11.387 -2.991 1.00 96.12 160 ASN A C 1
ATOM 1337 O O . ASN A 1 160 ? 9.995 11.910 -1.921 1.00 96.12 160 ASN A O 1
ATOM 1341 N N . THR A 1 161 ? 8.401 11.351 -3.422 1.00 97.00 161 THR A N 1
ATOM 1342 C CA . THR A 1 161 ? 7.285 12.037 -2.767 1.00 97.00 161 THR A CA 1
ATOM 1343 C C . THR A 1 161 ? 6.293 11.030 -2.207 1.00 97.00 161 THR A C 1
ATOM 1345 O O . THR A 1 161 ? 5.896 10.108 -2.910 1.00 97.00 161 THR A O 1
ATOM 1348 N N . LEU A 1 162 ? 5.880 11.241 -0.959 1.00 98.44 162 LEU A N 1
ATOM 1349 C CA . LEU A 1 162 ? 4.706 10.624 -0.352 1.00 98.44 162 LEU A CA 1
ATOM 1350 C C . LEU A 1 162 ? 3.467 11.436 -0.743 1.00 98.44 162 LEU A C 1
ATOM 1352 O O . LEU A 1 162 ? 3.431 12.647 -0.510 1.00 98.44 162 LEU A O 1
ATOM 1356 N N . ILE A 1 163 ? 2.453 10.774 -1.300 1.00 98.50 163 ILE A N 1
ATOM 1357 C CA . ILE A 1 163 ? 1.091 11.320 -1.359 1.00 98.50 163 ILE A CA 1
ATOM 1358 C C . ILE A 1 163 ? 0.319 10.675 -0.217 1.00 98.50 163 ILE A C 1
ATOM 1360 O O . ILE A 1 163 ? 0.197 9.454 -0.194 1.00 98.50 163 ILE A O 1
ATOM 1364 N N . CYS A 1 164 ? -0.182 11.479 0.716 1.00 98.38 164 CYS A N 1
ATOM 1365 C CA . CYS A 1 164 ? -1.005 11.017 1.827 1.00 98.38 164 CYS A CA 1
ATOM 1366 C C . CYS A 1 164 ? -2.351 11.738 1.804 1.00 98.38 164 CYS A C 1
ATOM 1368 O O . CYS A 1 164 ? -2.397 12.961 1.671 1.00 98.38 164 CYS A O 1
ATOM 1370 N N . ILE A 1 165 ? -3.435 10.984 1.919 1.00 97.75 165 ILE A N 1
ATOM 1371 C CA . ILE A 1 165 ? -4.804 11.496 1.974 1.00 97.75 165 ILE A CA 1
ATOM 1372 C C . ILE A 1 165 ? -5.446 11.127 3.304 1.00 97.75 165 ILE A C 1
ATOM 1374 O O . ILE A 1 165 ? -5.124 10.088 3.874 1.00 97.75 165 ILE A O 1
ATOM 1378 N N . GLU A 1 166 ? -6.398 11.937 3.750 1.00 96.75 166 GLU A N 1
ATOM 1379 C CA . GLU A 1 166 ? -7.331 11.570 4.812 1.00 96.75 166 GLU A CA 1
ATOM 1380 C C . GLU A 1 166 ? -8.717 11.373 4.201 1.00 96.75 166 GLU A C 1
ATOM 1382 O O . GLU A 1 166 ? -9.291 12.300 3.618 1.00 96.75 166 GLU A O 1
ATOM 1387 N N . VAL A 1 167 ? -9.264 10.169 4.351 1.00 93.56 167 VAL A N 1
ATOM 1388 C CA . VAL A 1 167 ? -10.612 9.823 3.894 1.00 93.56 167 VAL A CA 1
ATOM 1389 C C . VAL A 1 167 ? -11.478 9.381 5.056 1.00 93.56 167 VAL A C 1
ATOM 1391 O O . VAL A 1 167 ? -10.993 8.788 6.017 1.00 93.56 167 VAL A O 1
ATOM 1394 N N . VAL A 1 168 ? -12.779 9.644 4.962 1.00 87.19 168 VAL A N 1
ATOM 1395 C CA . VAL A 1 168 ? -13.748 9.174 5.956 1.00 87.19 168 VAL A CA 1
ATOM 1396 C C . VAL A 1 168 ? -14.408 7.900 5.455 1.00 87.19 168 VAL A C 1
ATOM 1398 O O . VAL A 1 168 ? -15.089 7.902 4.429 1.00 87.19 168 VAL A O 1
ATOM 1401 N N . ILE A 1 169 ? -14.243 6.816 6.209 1.00 79.31 169 ILE A N 1
ATOM 1402 C CA . ILE A 1 169 ? -14.889 5.531 5.945 1.00 79.31 169 ILE A CA 1
ATOM 1403 C C . ILE A 1 169 ? -15.685 5.158 7.190 1.00 79.31 169 ILE A C 1
ATOM 1405 O O . ILE A 1 169 ? -15.125 5.029 8.274 1.00 79.31 169 ILE A O 1
ATOM 1409 N N . ASP A 1 170 ? -17.006 5.032 7.050 1.00 71.62 170 ASP A N 1
ATOM 1410 C CA . ASP A 1 170 ? -17.919 4.755 8.172 1.00 71.62 170 ASP A CA 1
ATOM 1411 C C . ASP A 1 170 ? -17.776 5.755 9.343 1.00 71.62 170 ASP A C 1
ATOM 1413 O O . ASP A 1 170 ? -17.639 5.384 10.508 1.00 71.62 170 ASP A O 1
ATOM 1417 N N . ASN A 1 171 ? -17.737 7.056 9.021 1.00 71.50 171 ASN A N 1
ATOM 1418 C CA . ASN A 1 171 ? -17.499 8.163 9.964 1.00 71.50 171 ASN A CA 1
ATOM 1419 C C . ASN A 1 171 ? -16.161 8.103 10.727 1.00 71.50 171 ASN A C 1
ATOM 1421 O O . ASN A 1 171 ? -15.963 8.872 11.670 1.00 71.50 171 ASN A O 1
ATOM 1425 N N . LYS A 1 172 ? -15.233 7.226 10.327 1.00 80.38 172 LYS A N 1
ATOM 1426 C CA . LYS A 1 172 ? -13.882 7.149 10.882 1.00 80.38 172 LYS A CA 1
ATOM 1427 C C . LYS A 1 172 ? -12.874 7.696 9.868 1.00 80.38 172 LYS A C 1
ATOM 1429 O O . LYS A 1 172 ? -12.855 7.221 8.731 1.00 80.38 172 LYS A O 1
ATOM 1434 N N . PRO A 1 173 ? -12.058 8.691 10.243 1.00 89.81 173 PRO A N 1
ATOM 1435 C CA . PRO A 1 173 ? -10.968 9.155 9.398 1.00 89.81 173 PRO A CA 1
ATOM 1436 C C . PRO A 1 173 ? -9.857 8.097 9.342 1.00 89.81 173 PRO A C 1
ATOM 1438 O O . PRO A 1 173 ? -9.491 7.510 10.363 1.00 89.81 173 PRO A O 1
ATOM 1441 N N . ILE A 1 174 ? -9.356 7.836 8.137 1.00 93.19 174 ILE A N 1
ATOM 1442 C CA . ILE A 1 174 ? -8.258 6.909 7.857 1.00 93.19 174 ILE A CA 1
ATOM 1443 C C . ILE A 1 174 ? -7.281 7.612 6.925 1.00 93.19 174 ILE A C 1
ATOM 1445 O O . ILE A 1 174 ? -7.683 8.208 5.921 1.00 93.19 174 ILE A O 1
ATOM 1449 N N . HIS A 1 175 ? -5.995 7.509 7.247 1.00 97.12 175 HIS A N 1
ATOM 1450 C CA . HIS A 1 175 ? -4.934 8.050 6.408 1.00 97.12 175 HIS A CA 1
ATOM 1451 C C . HIS A 1 175 ? -4.427 6.997 5.425 1.00 97.12 175 HIS A C 1
ATOM 1453 O O . HIS A 1 175 ? -4.204 5.846 5.796 1.00 97.12 175 HIS A O 1
ATOM 1459 N N . ILE A 1 176 ? -4.238 7.371 4.163 1.00 98.00 176 ILE A N 1
ATOM 1460 C CA . ILE A 1 176 ? -3.760 6.453 3.125 1.00 98.00 176 ILE A CA 1
ATOM 1461 C C . ILE A 1 176 ? -2.597 7.108 2.395 1.00 98.00 176 ILE A C 1
ATOM 1463 O O . ILE A 1 176 ? -2.742 8.177 1.809 1.00 98.00 176 ILE A O 1
ATOM 1467 N N . GLY A 1 177 ? -1.434 6.464 2.451 1.00 98.38 177 GLY A N 1
ATOM 1468 C CA . GLY A 1 177 ? -0.201 6.899 1.814 1.00 98.38 177 GLY A CA 1
ATOM 1469 C C . GLY A 1 177 ? 0.159 6.042 0.602 1.00 98.38 177 GLY A C 1
ATOM 1470 O O . GLY A 1 177 ? 0.014 4.821 0.649 1.00 98.38 177 GLY A O 1
ATOM 1471 N N . THR A 1 178 ? 0.688 6.666 -0.454 1.00 98.56 178 THR A N 1
ATOM 1472 C CA . THR A 1 178 ? 1.448 5.979 -1.511 1.00 98.56 178 THR A CA 1
ATOM 1473 C C . THR A 1 178 ? 2.862 6.523 -1.614 1.00 98.56 178 THR A C 1
ATOM 1475 O O . THR A 1 178 ? 3.078 7.740 -1.557 1.00 98.56 178 THR A O 1
ATOM 1478 N N . TYR A 1 179 ? 3.827 5.623 -1.768 1.00 98.25 179 TYR A N 1
ATOM 1479 C CA . TYR A 1 179 ? 5.234 5.969 -1.902 1.00 98.25 179 TYR A CA 1
ATOM 1480 C C . TYR A 1 179 ? 5.944 5.043 -2.890 1.00 98.25 179 TYR A C 1
ATOM 1482 O O . TYR A 1 179 ? 5.595 3.878 -3.026 1.00 98.25 179 TYR A O 1
ATOM 1490 N N . HIS A 1 180 ? 6.958 5.568 -3.570 1.00 97.88 180 HIS A N 1
ATOM 1491 C CA . HIS A 1 180 ? 7.911 4.770 -4.333 1.00 97.88 180 HIS A CA 1
ATOM 1492 C C . HIS A 1 180 ? 9.296 5.072 -3.762 1.00 97.88 180 HIS A C 1
ATOM 1494 O O . HIS A 1 180 ? 9.784 6.203 -3.875 1.00 97.88 180 HIS A O 1
ATOM 1500 N N . MET A 1 181 ? 9.895 4.094 -3.084 1.00 95.62 181 MET A N 1
ATOM 1501 C CA . MET A 1 181 ? 11.202 4.222 -2.439 1.00 95.62 181 MET A CA 1
ATOM 1502 C C . MET A 1 181 ? 12.309 4.418 -3.484 1.00 95.62 181 MET A C 1
ATOM 1504 O O . MET A 1 181 ? 12.247 3.847 -4.566 1.00 95.62 181 MET A O 1
ATOM 1508 N N . PRO A 1 182 ? 13.341 5.238 -3.219 1.00 91.44 182 PRO A N 1
ATOM 1509 C CA . PRO A 1 182 ? 14.488 5.324 -4.113 1.00 91.44 182 PRO A CA 1
ATOM 1510 C C . PRO A 1 182 ? 15.192 3.965 -4.260 1.00 91.44 182 PRO A C 1
ATOM 1512 O O . PRO A 1 182 ? 15.692 3.420 -3.279 1.00 91.44 182 PRO A O 1
ATOM 1515 N N . CYS A 1 183 ? 15.317 3.479 -5.499 1.00 88.38 183 CYS A N 1
ATOM 1516 C CA . CYS A 1 183 ? 16.083 2.278 -5.836 1.00 88.38 183 CYS A CA 1
ATOM 1517 C C . CYS A 1 183 ? 17.596 2.523 -5.655 1.00 88.38 183 CYS A C 1
ATOM 1519 O O . CYS A 1 183 ? 18.304 2.977 -6.559 1.00 88.38 183 CYS A O 1
ATOM 1521 N N . LEU A 1 184 ? 18.096 2.291 -4.439 1.00 88.06 184 LEU A N 1
ATOM 1522 C CA . LEU A 1 184 ? 19.494 2.481 -4.047 1.00 88.06 184 LEU A CA 1
ATOM 1523 C C . LEU A 1 184 ? 20.030 1.240 -3.324 1.00 88.06 184 LEU A C 1
ATOM 1525 O O . LEU A 1 184 ? 20.650 1.358 -2.273 1.00 88.06 184 LEU A O 1
ATOM 1529 N N . TYR A 1 185 ? 19.847 0.051 -3.901 1.00 84.06 185 TYR A N 1
ATOM 1530 C CA . TYR A 1 185 ? 20.242 -1.229 -3.288 1.00 84.06 185 TYR A CA 1
ATOM 1531 C C . TYR A 1 185 ? 21.734 -1.314 -2.896 1.00 84.06 185 TYR A C 1
ATOM 1533 O O . TYR A 1 185 ? 22.101 -2.058 -1.993 1.00 84.06 185 TYR A O 1
ATOM 1541 N N . LYS A 1 186 ? 22.611 -0.521 -3.534 1.00 86.44 186 LYS A N 1
ATOM 1542 C CA . LYS A 1 186 ? 24.038 -0.391 -3.162 1.00 86.44 186 LYS A CA 1
ATOM 1543 C C . LYS A 1 186 ? 24.297 0.552 -1.976 1.00 86.44 186 LYS A C 1
ATOM 1545 O O . LYS A 1 186 ? 25.436 0.677 -1.542 1.00 86.44 186 LYS A O 1
ATOM 1550 N N . LYS A 1 187 ? 23.274 1.260 -1.493 1.00 90.06 187 LYS A N 1
ATOM 1551 C CA . LYS A 1 187 ? 23.312 2.217 -0.375 1.00 90.06 187 LYS A CA 1
ATOM 1552 C C . LYS A 1 187 ? 22.146 1.944 0.599 1.00 90.06 187 LYS A C 1
ATOM 1554 O O . LYS A 1 187 ? 21.280 2.811 0.757 1.00 90.06 187 LYS A O 1
ATOM 1559 N N . PRO A 1 188 ? 22.115 0.767 1.255 1.00 89.50 188 PRO A N 1
ATOM 1560 C CA . PRO A 1 188 ? 21.025 0.377 2.155 1.00 89.50 188 PRO A CA 1
ATOM 1561 C C . PRO A 1 188 ? 20.810 1.376 3.299 1.00 89.50 188 PRO A C 1
ATOM 1563 O O . PRO A 1 188 ? 19.674 1.604 3.696 1.00 89.50 188 PRO A O 1
ATOM 1566 N N . ASP A 1 189 ? 21.860 2.062 3.758 1.00 90.44 189 ASP A N 1
ATOM 1567 C CA . ASP A 1 189 ? 21.755 3.072 4.818 1.00 90.44 189 ASP A CA 1
ATOM 1568 C C . ASP A 1 189 ? 20.855 4.256 4.427 1.00 90.44 189 ASP A C 1
ATOM 1570 O O . ASP A 1 189 ? 20.079 4.761 5.237 1.00 90.44 189 ASP A O 1
ATOM 1574 N N . VAL A 1 190 ? 20.912 4.684 3.161 1.00 92.44 190 VAL A N 1
ATOM 15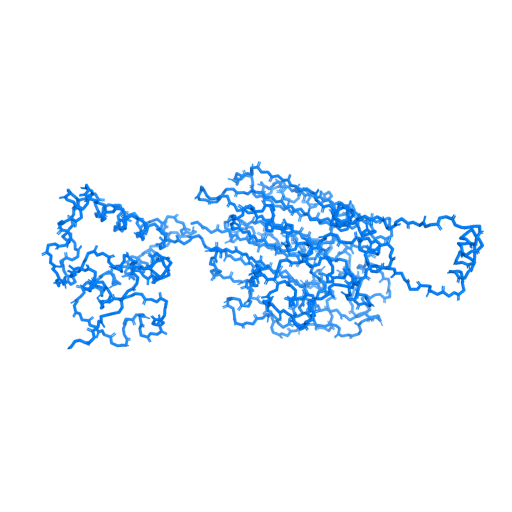75 C CA . VAL A 1 190 ? 20.060 5.765 2.635 1.00 92.44 190 VAL A CA 1
ATOM 1576 C C . VAL A 1 190 ? 18.603 5.314 2.599 1.00 92.44 190 VAL A C 1
ATOM 1578 O O . VAL A 1 190 ? 17.702 6.076 2.955 1.00 92.44 190 VAL A O 1
ATOM 1581 N N . MET A 1 191 ? 18.370 4.067 2.187 1.00 93.62 191 MET A N 1
ATOM 1582 C CA . MET A 1 191 ? 17.034 3.474 2.155 1.00 93.62 191 MET A CA 1
ATOM 1583 C C . MET A 1 191 ? 16.477 3.288 3.571 1.00 93.62 191 MET A C 1
ATOM 1585 O O . MET A 1 191 ? 15.306 3.583 3.798 1.00 93.62 191 MET A O 1
ATOM 1589 N N . ALA A 1 192 ? 17.315 2.916 4.543 1.00 92.44 192 ALA A N 1
ATOM 1590 C CA . ALA A 1 192 ? 16.935 2.794 5.947 1.00 92.44 192 ALA A CA 1
ATOM 1591 C C . ALA A 1 192 ? 16.527 4.148 6.555 1.00 92.44 192 ALA A C 1
ATOM 1593 O O . ALA A 1 192 ? 15.503 4.218 7.237 1.00 92.44 192 ALA A O 1
ATOM 1594 N N . ILE A 1 193 ? 17.257 5.236 6.252 1.00 93.62 193 ILE A N 1
ATOM 1595 C CA . ILE A 1 193 ? 16.858 6.604 6.640 1.00 93.62 193 ILE A CA 1
ATOM 1596 C C . ILE A 1 193 ? 15.471 6.927 6.076 1.00 93.62 193 ILE A C 1
ATOM 1598 O O . ILE A 1 193 ? 14.596 7.374 6.816 1.00 93.62 193 ILE A O 1
ATOM 1602 N N . HIS A 1 194 ? 15.251 6.679 4.780 1.00 95.69 194 HIS A N 1
ATOM 1603 C CA . HIS A 1 194 ? 13.956 6.924 4.147 1.00 95.69 194 HIS A CA 1
ATOM 1604 C C . HIS A 1 194 ? 12.832 6.090 4.770 1.00 95.69 194 HIS A C 1
ATOM 1606 O O . HIS A 1 194 ? 11.785 6.656 5.065 1.00 95.69 194 HIS A O 1
ATOM 1612 N N . CYS A 1 195 ? 13.037 4.790 5.006 1.00 94.81 195 CYS A N 1
ATOM 1613 C CA . CYS A 1 195 ? 12.047 3.915 5.644 1.00 94.81 195 CYS A CA 1
ATOM 1614 C C . CYS A 1 195 ? 11.680 4.414 7.041 1.00 94.81 195 CYS A C 1
ATOM 1616 O O . CYS A 1 195 ? 10.500 4.570 7.352 1.00 94.81 195 CYS A O 1
ATOM 1618 N N . SER A 1 196 ? 12.690 4.712 7.862 1.00 93.88 196 SER A N 1
ATOM 1619 C CA . SER A 1 196 ? 12.490 5.165 9.238 1.00 93.88 196 SER A CA 1
ATOM 1620 C C . SER A 1 196 ? 11.717 6.482 9.283 1.00 93.88 196 SER A C 1
ATOM 1622 O O . SER A 1 196 ? 10.707 6.596 9.975 1.00 93.88 196 SER A O 1
ATOM 1624 N N . VAL A 1 197 ? 12.153 7.466 8.492 1.00 95.25 197 VAL A N 1
ATOM 1625 C CA . VAL A 1 197 ? 11.530 8.792 8.457 1.00 95.25 197 VAL A CA 1
ATOM 1626 C C . VAL A 1 197 ? 10.129 8.738 7.848 1.00 95.25 197 VAL A C 1
ATOM 1628 O O . VAL A 1 197 ? 9.223 9.390 8.358 1.00 95.25 197 VAL A O 1
ATOM 1631 N N . LEU A 1 198 ? 9.921 7.944 6.793 1.00 97.19 198 LEU A N 1
ATOM 1632 C CA . LEU A 1 198 ? 8.605 7.739 6.185 1.00 97.19 198 LEU A CA 1
ATOM 1633 C C . LEU A 1 198 ? 7.616 7.127 7.181 1.00 97.19 198 LEU A C 1
ATOM 1635 O O . LEU A 1 198 ? 6.479 7.589 7.265 1.00 97.19 198 LEU A O 1
ATOM 1639 N N . LYS A 1 199 ? 8.048 6.114 7.943 1.00 95.81 199 LYS A N 1
ATOM 1640 C CA . LYS A 1 199 ? 7.233 5.479 8.981 1.00 95.81 199 LYS A CA 1
ATOM 1641 C C . LYS A 1 199 ? 6.781 6.499 10.019 1.00 95.81 199 LYS A C 1
ATOM 1643 O O . LYS A 1 199 ? 5.582 6.655 10.241 1.00 95.81 199 LYS A O 1
ATOM 1648 N N . ASP A 1 200 ? 7.724 7.218 10.619 1.00 94.75 200 ASP A N 1
ATOM 1649 C CA . ASP A 1 200 ? 7.414 8.178 11.680 1.00 94.75 200 ASP A CA 1
ATOM 1650 C C . ASP A 1 200 ? 6.566 9.341 11.157 1.00 94.75 200 ASP A C 1
ATOM 1652 O O . ASP A 1 200 ? 5.655 9.798 11.847 1.00 94.75 200 ASP A O 1
ATOM 1656 N N . LEU A 1 201 ? 6.799 9.775 9.915 1.00 96.56 201 LEU A N 1
ATOM 1657 C CA . LEU A 1 201 ? 5.965 10.770 9.251 1.00 96.56 201 LEU A CA 1
ATOM 1658 C C . LEU A 1 201 ? 4.523 10.276 9.073 1.00 96.56 201 LEU A C 1
ATOM 1660 O O . LEU A 1 201 ? 3.595 11.038 9.326 1.00 96.56 201 LEU A O 1
ATOM 1664 N N . MET A 1 202 ? 4.305 9.016 8.685 1.00 97.62 202 MET A N 1
ATOM 1665 C CA . MET A 1 202 ? 2.949 8.458 8.591 1.00 97.62 202 MET A CA 1
ATOM 1666 C C . MET A 1 202 ? 2.241 8.436 9.949 1.00 97.62 202 MET A C 1
ATOM 1668 O O . MET A 1 202 ? 1.076 8.822 10.025 1.00 97.62 202 MET A O 1
ATOM 1672 N N . PHE A 1 203 ? 2.941 8.076 11.031 1.00 96.00 203 PHE A N 1
ATOM 1673 C CA . PHE A 1 203 ? 2.389 8.162 12.390 1.00 96.00 203 PHE A CA 1
ATOM 1674 C C . PHE A 1 203 ? 2.051 9.602 12.799 1.00 96.00 203 PHE A C 1
ATOM 1676 O O . PHE A 1 203 ? 1.014 9.834 13.423 1.00 96.00 203 PHE A O 1
ATOM 1683 N N . GLN A 1 204 ? 2.898 10.571 12.436 1.00 94.69 204 GLN A N 1
ATOM 1684 C CA . GLN A 1 204 ? 2.654 11.992 12.697 1.00 94.69 204 GLN A CA 1
ATOM 1685 C C . GLN A 1 204 ? 1.435 12.511 11.933 1.00 94.69 204 GLN A C 1
ATOM 1687 O O . GLN A 1 204 ? 0.585 13.166 12.533 1.00 94.69 204 GLN A O 1
ATOM 1692 N N . LEU A 1 205 ? 1.332 12.199 10.636 1.00 95.75 205 LEU A N 1
ATOM 1693 C CA . LEU A 1 205 ? 0.199 12.595 9.797 1.00 95.75 205 LEU A CA 1
ATOM 1694 C C . LEU A 1 205 ? -1.105 11.995 10.314 1.00 95.75 205 LEU A C 1
ATOM 1696 O O . LEU A 1 205 ? -2.086 12.712 10.453 1.00 95.75 205 LEU A O 1
ATOM 1700 N N . ALA A 1 206 ? -1.089 10.708 10.668 1.00 93.88 206 ALA A N 1
ATOM 1701 C CA . ALA A 1 206 ? -2.272 10.027 11.168 1.00 93.88 206 ALA A CA 1
ATOM 1702 C C . ALA A 1 206 ? -2.723 10.517 12.553 1.00 93.88 206 ALA A C 1
ATOM 1704 O O . ALA A 1 206 ? -3.854 10.249 12.949 1.00 93.88 206 ALA A O 1
ATOM 1705 N N . ALA A 1 207 ? -1.862 11.204 13.315 1.00 90.81 207 ALA A N 1
ATOM 1706 C CA . ALA A 1 207 ? -2.179 11.767 14.630 1.00 90.81 207 ALA A CA 1
ATOM 1707 C C . ALA A 1 207 ? -2.875 10.768 15.588 1.00 90.81 207 ALA A C 1
ATOM 1709 O O . ALA A 1 207 ? -3.790 11.121 16.332 1.00 90.81 207 ALA A O 1
ATOM 1710 N N . GLY A 1 208 ? -2.443 9.501 15.560 1.00 87.75 208 GLY A N 1
ATOM 1711 C CA . GLY A 1 208 ? -3.006 8.410 16.368 1.00 87.75 208 GLY A CA 1
ATOM 1712 C C . GLY A 1 208 ? -4.202 7.673 15.751 1.00 87.75 208 GLY A C 1
ATOM 1713 O O . GLY A 1 208 ? -4.709 6.742 16.373 1.00 87.75 208 GLY A O 1
ATOM 1714 N N . GLN A 1 209 ? -4.646 8.053 14.553 1.00 90.12 209 GLN A N 1
ATOM 1715 C CA . GLN A 1 209 ? -5.662 7.334 13.780 1.00 90.12 209 GLN A CA 1
ATOM 1716 C C . GLN A 1 209 ? -5.061 6.147 13.012 1.00 90.12 209 GLN A C 1
ATOM 1718 O O . GLN A 1 209 ? -3.842 6.020 12.857 1.00 90.12 209 GLN A O 1
ATOM 1723 N N . ASP A 1 210 ? -5.940 5.281 12.510 1.00 92.00 210 ASP A N 1
ATOM 1724 C CA . ASP A 1 210 ? -5.565 4.169 11.642 1.00 92.00 210 ASP A CA 1
ATOM 1725 C C . ASP A 1 210 ? -5.030 4.695 10.299 1.00 92.00 210 ASP A C 1
ATOM 1727 O O . ASP A 1 210 ? -5.530 5.685 9.748 1.00 92.00 210 ASP A O 1
ATOM 1731 N N . PHE A 1 211 ? -4.023 4.016 9.747 1.00 96.81 211 PHE A N 1
ATOM 1732 C CA . PHE A 1 211 ? -3.496 4.362 8.431 1.00 96.81 211 PHE A CA 1
ATOM 1733 C C . PHE A 1 211 ? -3.011 3.154 7.641 1.00 96.81 211 PHE A C 1
ATOM 1735 O O . PHE A 1 211 ? -2.659 2.114 8.202 1.00 96.81 211 PHE A O 1
ATOM 1742 N N . ILE A 1 212 ? -2.961 3.335 6.324 1.00 98.19 212 ILE A N 1
ATOM 1743 C CA . ILE A 1 212 ? -2.433 2.383 5.350 1.00 98.19 212 ILE A CA 1
ATOM 1744 C C . ILE A 1 212 ? -1.345 3.091 4.539 1.00 98.19 212 ILE A C 1
ATOM 1746 O O . ILE A 1 212 ? -1.499 4.248 4.159 1.00 98.19 212 ILE A O 1
ATOM 1750 N N . LEU A 1 213 ? -0.238 2.412 4.273 1.00 98.62 213 LEU A N 1
ATOM 1751 C CA . LEU A 1 213 ? 0.857 2.885 3.438 1.00 98.62 213 LEU A CA 1
ATOM 1752 C C . LEU A 1 213 ? 1.161 1.807 2.395 1.00 98.62 213 LEU A C 1
ATOM 1754 O O . LEU A 1 213 ? 1.617 0.720 2.740 1.00 98.62 213 LEU A O 1
ATOM 1758 N N . ALA A 1 214 ? 0.907 2.111 1.129 1.00 98.62 214 ALA A N 1
ATOM 1759 C CA . ALA A 1 214 ? 1.082 1.184 0.020 1.00 98.62 214 ALA A CA 1
ATOM 1760 C C . ALA A 1 214 ? 2.150 1.682 -0.957 1.00 98.62 214 ALA A C 1
ATOM 1762 O O . ALA A 1 214 ? 2.321 2.889 -1.128 1.00 98.62 214 ALA A O 1
ATOM 1763 N N . GLY A 1 215 ? 2.872 0.781 -1.611 1.00 98.31 215 GLY A N 1
ATOM 1764 C CA . GLY A 1 215 ? 3.840 1.200 -2.613 1.00 98.31 215 GLY A CA 1
ATOM 1765 C C . GLY A 1 215 ? 4.866 0.162 -3.012 1.00 98.31 215 GLY A C 1
ATOM 1766 O O . GLY A 1 215 ? 4.889 -0.939 -2.465 1.00 98.31 215 GLY A O 1
ATOM 1767 N N . ASP A 1 216 ? 5.740 0.585 -3.920 1.00 98.50 216 ASP A N 1
ATOM 1768 C CA . ASP A 1 216 ? 6.997 -0.089 -4.228 1.00 98.50 216 ASP A CA 1
ATOM 1769 C C . ASP A 1 216 ? 8.069 0.440 -3.270 1.00 98.50 216 ASP A C 1
ATOM 1771 O O . ASP A 1 216 ? 8.470 1.614 -3.317 1.00 98.50 216 ASP A O 1
ATOM 1775 N N . PHE A 1 217 ? 8.528 -0.426 -2.373 1.00 97.81 217 PHE A N 1
ATOM 1776 C CA . PHE A 1 217 ? 9.528 -0.067 -1.381 1.00 97.81 217 PHE A CA 1
ATOM 1777 C C . PHE A 1 217 ? 10.947 -0.437 -1.797 1.00 97.81 217 PHE A C 1
ATOM 1779 O O . PHE A 1 217 ? 11.870 -0.034 -1.095 1.00 97.81 217 PHE A O 1
ATOM 1786 N N . ASN A 1 218 ? 11.158 -1.142 -2.913 1.00 96.75 218 ASN A N 1
ATOM 1787 C CA . ASN A 1 218 ? 12.480 -1.602 -3.348 1.00 96.75 218 ASN A CA 1
ATOM 1788 C C . ASN A 1 218 ? 13.266 -2.367 -2.249 1.00 96.75 218 ASN A C 1
ATOM 1790 O O . ASN A 1 218 ? 14.497 -2.348 -2.232 1.00 96.75 218 ASN A O 1
ATOM 1794 N N . ILE A 1 219 ? 12.577 -3.020 -1.305 1.00 95.69 219 ILE A N 1
ATOM 1795 C CA . ILE A 1 219 ? 13.185 -3.755 -0.178 1.00 95.69 219 ILE A CA 1
ATOM 1796 C C . ILE A 1 219 ? 12.644 -5.176 -0.118 1.00 95.69 219 ILE A C 1
ATOM 1798 O O . ILE A 1 219 ? 11.468 -5.405 -0.386 1.00 95.69 219 ILE A O 1
ATOM 1802 N N . LYS A 1 220 ? 13.483 -6.121 0.295 1.00 96.00 220 LYS A N 1
ATOM 1803 C CA . LYS A 1 220 ? 13.108 -7.524 0.495 1.00 96.00 220 LYS A CA 1
ATOM 1804 C C . LYS A 1 220 ? 12.668 -7.773 1.942 1.00 96.00 220 LYS A C 1
ATOM 1806 O O . LYS A 1 220 ? 13.141 -7.073 2.840 1.00 96.00 220 LYS A O 1
ATOM 1811 N N . PRO A 1 221 ? 11.870 -8.823 2.219 1.00 94.62 221 PRO A N 1
ATOM 1812 C CA . PRO A 1 221 ? 11.394 -9.117 3.577 1.00 94.62 221 PRO A CA 1
ATOM 1813 C C . PRO A 1 221 ? 12.498 -9.373 4.618 1.00 94.62 221 PRO A C 1
ATOM 1815 O O . PRO A 1 221 ? 12.254 -9.272 5.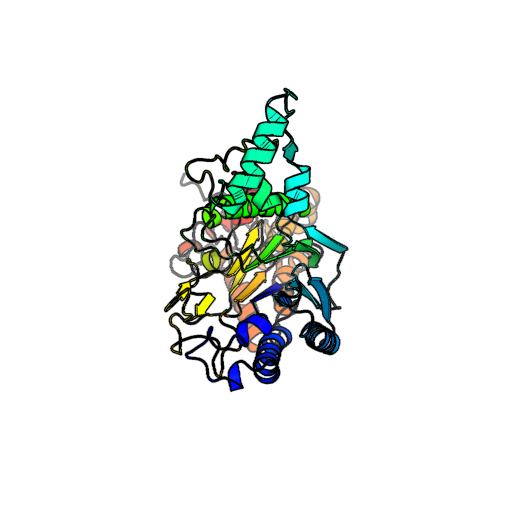815 1.00 94.62 221 PRO A O 1
ATOM 1818 N N . LEU A 1 222 ? 13.711 -9.727 4.175 1.00 90.94 222 LEU A N 1
ATOM 1819 C CA . LEU A 1 222 ? 14.872 -9.969 5.041 1.00 90.94 222 LEU A CA 1
ATOM 1820 C C . LEU A 1 222 ? 15.799 -8.752 5.177 1.00 90.94 222 LEU A C 1
ATOM 1822 O O . LEU A 1 222 ? 16.784 -8.818 5.911 1.00 90.94 222 LEU A O 1
ATOM 1826 N N . ASP A 1 223 ? 15.522 -7.659 4.465 1.00 91.12 223 ASP A N 1
ATOM 1827 C CA . ASP A 1 223 ? 16.370 -6.474 4.507 1.00 91.12 223 ASP A CA 1
ATOM 1828 C C . ASP A 1 223 ? 16.160 -5.703 5.814 1.00 91.12 223 ASP A C 1
ATOM 1830 O O . ASP A 1 223 ? 15.044 -5.579 6.323 1.00 91.12 223 ASP A O 1
ATOM 1834 N N . ILE A 1 224 ? 17.226 -5.067 6.307 1.00 87.50 224 ILE A N 1
ATOM 1835 C CA . ILE A 1 224 ? 17.166 -4.187 7.486 1.00 87.50 224 ILE A CA 1
ATOM 1836 C C . ILE A 1 224 ? 16.102 -3.089 7.334 1.00 87.50 224 ILE A C 1
ATOM 1838 O O . ILE A 1 224 ? 15.445 -2.707 8.295 1.00 87.50 224 ILE A O 1
ATOM 1842 N N . CYS A 1 225 ? 15.878 -2.614 6.107 1.00 91.56 225 CYS A N 1
ATOM 1843 C CA . CYS A 1 225 ? 14.865 -1.609 5.805 1.00 91.56 225 CYS A CA 1
ATOM 1844 C C . CYS A 1 225 ? 13.439 -2.111 6.072 1.00 91.56 225 CYS A C 1
ATOM 1846 O O . CYS A 1 225 ? 12.597 -1.341 6.524 1.00 91.56 225 CYS A O 1
ATOM 1848 N N . TYR A 1 226 ? 13.170 -3.397 5.836 1.00 94.00 226 TYR A N 1
ATOM 1849 C CA . TYR A 1 226 ? 11.878 -4.001 6.153 1.00 94.00 226 TYR A CA 1
ATOM 1850 C C . TYR A 1 226 ? 11.710 -4.159 7.673 1.00 94.00 226 TYR A C 1
ATOM 1852 O O . TYR A 1 226 ? 10.644 -3.865 8.220 1.00 94.00 226 TYR A O 1
ATOM 1860 N N . GLN A 1 227 ? 12.781 -4.532 8.380 1.00 91.06 227 GLN A N 1
ATOM 1861 C CA . GLN A 1 227 ? 12.786 -4.617 9.847 1.00 91.06 227 GLN A CA 1
ATOM 1862 C C . GLN A 1 227 ? 12.538 -3.251 10.501 1.00 91.06 227 GLN A C 1
ATOM 1864 O O . GLN A 1 227 ? 11.730 -3.155 11.419 1.00 91.06 227 GLN A O 1
ATOM 1869 N N . VAL A 1 228 ? 13.126 -2.170 9.970 1.00 90.81 228 VAL A N 1
ATOM 1870 C CA . VAL A 1 228 ? 12.874 -0.779 10.415 1.00 90.81 228 VAL A CA 1
ATOM 1871 C C . VAL A 1 228 ? 11.378 -0.428 10.401 1.00 90.81 228 VAL A C 1
ATOM 1873 O O . VAL A 1 228 ? 10.899 0.334 11.252 1.00 90.81 228 VAL A O 1
ATOM 1876 N N . LEU A 1 229 ? 10.633 -0.974 9.435 1.00 93.56 229 LEU A N 1
ATOM 1877 C CA . LEU A 1 229 ? 9.197 -0.753 9.298 1.00 93.56 229 LEU A CA 1
ATOM 1878 C C . LEU A 1 229 ? 8.365 -1.651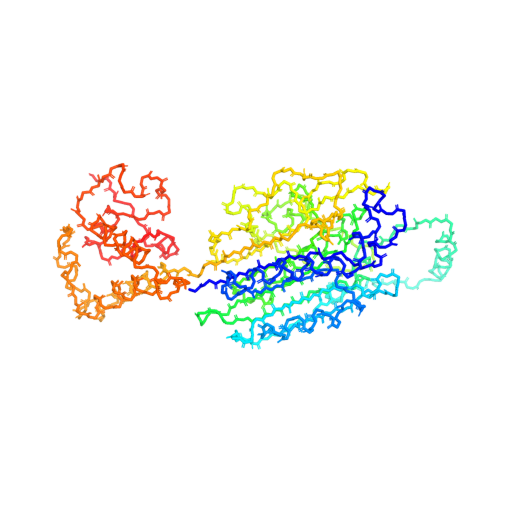 10.218 1.00 93.56 229 LEU A C 1
ATOM 1880 O O . LEU A 1 229 ? 7.330 -1.195 10.698 1.00 93.56 229 LEU A O 1
ATOM 1884 N N . THR A 1 230 ? 8.785 -2.894 10.464 1.00 93.31 230 THR A N 1
ATOM 1885 C CA . THR A 1 230 ? 7.900 -3.954 10.989 1.00 93.31 230 THR A CA 1
ATOM 1886 C C . THR A 1 230 ? 8.294 -4.534 12.348 1.00 93.31 230 THR A C 1
ATOM 1888 O O . THR A 1 230 ? 7.452 -5.141 13.011 1.00 93.31 230 THR A O 1
ATOM 1891 N N . GLU A 1 231 ? 9.531 -4.344 12.802 1.00 89.44 231 GLU A N 1
ATOM 1892 C CA . GLU A 1 231 ? 10.052 -4.959 14.024 1.00 89.44 231 GLU A CA 1
ATOM 1893 C C . GLU A 1 231 ? 10.300 -3.931 15.127 1.00 89.44 231 GLU A C 1
ATOM 1895 O O . GLU A 1 231 ? 10.756 -2.808 14.890 1.00 89.44 231 GLU A O 1
ATOM 1900 N N . LYS A 1 232 ? 10.006 -4.343 16.365 1.00 83.56 232 LYS A N 1
ATOM 1901 C CA . LYS A 1 232 ? 10.463 -3.632 17.559 1.00 83.56 232 LYS A CA 1
ATOM 1902 C C . LYS A 1 232 ? 11.926 -3.975 17.792 1.00 83.56 232 LYS A C 1
ATOM 1904 O O . LYS A 1 232 ? 12.307 -5.128 17.617 1.00 83.56 232 LYS A O 1
ATOM 1909 N N . ASP A 1 233 ? 12.711 -2.989 18.211 1.00 69.19 233 ASP A N 1
ATOM 1910 C CA . ASP A 1 233 ? 14.108 -3.179 18.615 1.00 69.19 233 ASP A CA 1
ATOM 1911 C C . ASP A 1 233 ? 14.950 -3.965 17.593 1.00 69.19 233 ASP A C 1
ATOM 1913 O O . ASP A 1 233 ? 15.706 -4.871 17.948 1.00 69.19 233 ASP A O 1
ATOM 1917 N N . TYR A 1 234 ? 14.831 -3.614 16.305 1.00 71.00 234 TYR A N 1
ATOM 1918 C CA . TYR A 1 234 ? 15.681 -4.186 15.261 1.00 71.00 234 TYR A CA 1
ATOM 1919 C C . TYR A 1 234 ? 17.163 -3.947 15.617 1.00 71.00 234 TYR A C 1
ATOM 1921 O O . TYR A 1 234 ? 17.575 -2.832 15.956 1.00 71.00 234 TYR A O 1
ATOM 1929 N N . ASN A 1 235 ? 17.951 -5.030 15.625 1.00 50.78 235 ASN A N 1
ATOM 1930 C CA . ASN A 1 235 ? 19.307 -5.076 16.185 1.00 50.78 235 ASN A CA 1
ATOM 1931 C C . ASN A 1 235 ? 20.188 -3.908 15.701 1.00 50.78 235 ASN A C 1
ATOM 1933 O O . ASN A 1 235 ? 20.535 -3.831 14.526 1.00 50.78 235 ASN A O 1
ATOM 1937 N N . GLY A 1 236 ? 20.627 -3.053 16.633 1.00 53.19 236 GLY A N 1
ATOM 1938 C CA . GLY A 1 236 ? 21.629 -2.016 16.365 1.00 53.19 236 GLY A CA 1
ATOM 1939 C C . GLY A 1 236 ? 21.050 -0.702 15.848 1.00 53.19 236 GLY A C 1
ATOM 1940 O O . GLY A 1 236 ? 21.500 -0.197 14.825 1.00 53.19 236 GLY A O 1
ATOM 1941 N N . CYS A 1 237 ? 20.079 -0.140 16.574 1.00 51.78 237 CYS A N 1
ATOM 1942 C CA . CYS A 1 237 ? 19.500 1.180 16.341 1.00 51.78 237 CYS A CA 1
ATOM 1943 C C . CYS A 1 237 ? 20.578 2.278 16.342 1.00 51.78 237 CYS A C 1
ATOM 1945 O O . CYS A 1 237 ? 20.840 2.908 17.357 1.00 51.78 237 CYS A O 1
ATOM 1947 N N . ASN A 1 238 ? 21.210 2.474 15.192 1.00 63.22 238 ASN A N 1
ATOM 1948 C CA . ASN A 1 238 ? 21.893 3.683 14.784 1.00 63.22 238 ASN A CA 1
ATOM 1949 C C . ASN A 1 238 ? 21.731 3.732 13.268 1.00 63.22 238 ASN A C 1
ATOM 1951 O O . ASN A 1 238 ? 22.491 3.111 12.526 1.00 63.22 238 ASN A O 1
ATOM 1955 N N . LEU A 1 239 ? 20.731 4.491 12.803 1.00 81.06 239 LEU A N 1
ATOM 1956 C CA . LEU A 1 239 ? 20.853 5.106 11.481 1.00 81.06 239 LEU A CA 1
ATOM 1957 C C . LEU A 1 239 ? 22.274 5.684 11.364 1.00 81.06 239 LEU A C 1
ATOM 1959 O O . LEU A 1 239 ? 22.803 6.147 12.382 1.00 81.06 239 LEU A O 1
ATOM 1963 N N . PRO A 1 240 ? 22.903 5.640 10.176 1.00 86.00 240 PRO A N 1
ATOM 1964 C CA . PRO A 1 240 ? 24.306 6.020 10.036 1.00 86.00 240 PRO A CA 1
ATOM 1965 C C . PRO A 1 240 ? 24.552 7.385 10.681 1.00 86.00 240 PRO A C 1
ATOM 1967 O O . PRO A 1 240 ? 23.744 8.300 10.523 1.00 86.00 240 PRO A O 1
ATOM 1970 N N . GLU A 1 241 ? 25.645 7.547 11.421 1.00 85.00 241 GLU A N 1
ATOM 1971 C CA . GLU A 1 241 ? 26.001 8.876 11.909 1.00 85.00 241 GLU A CA 1
ATOM 1972 C C . GLU A 1 241 ? 26.331 9.791 10.725 1.00 85.00 241 GLU A C 1
ATOM 1974 O O . GLU A 1 241 ? 26.928 9.370 9.733 1.00 85.00 241 GLU A O 1
ATOM 1979 N N . SER A 1 242 ? 25.951 11.063 10.831 1.00 85.88 242 SER A N 1
ATOM 1980 C CA . SER A 1 242 ? 26.341 12.075 9.853 1.00 85.88 242 SER A CA 1
ATOM 1981 C C . SER A 1 242 ? 27.593 12.809 10.327 1.00 85.88 242 SER A C 1
ATOM 1983 O O . SER A 1 242 ? 27.635 13.356 11.439 1.00 85.88 242 SER A O 1
ATOM 1985 N N . SER A 1 243 ? 28.606 12.851 9.460 1.00 82.25 243 SER A N 1
ATOM 1986 C CA . SER A 1 243 ? 29.800 13.681 9.644 1.00 82.25 243 SER A CA 1
ATOM 1987 C C . SER A 1 243 ? 29.534 15.153 9.326 1.00 82.25 243 SER A C 1
ATOM 1989 O O . SER A 1 243 ? 30.234 16.023 9.839 1.00 82.25 243 SER A O 1
ATOM 1991 N N . THR A 1 244 ? 28.525 15.431 8.496 1.00 82.62 244 THR A N 1
ATOM 1992 C CA . THR A 1 244 ? 28.245 16.766 7.943 1.00 82.62 244 THR A CA 1
ATOM 1993 C C . THR A 1 244 ? 27.100 17.476 8.675 1.00 82.62 244 THR A C 1
ATOM 1995 O O . THR A 1 244 ? 27.072 18.704 8.772 1.00 82.62 244 THR A O 1
ATOM 1998 N N . TYR A 1 245 ? 26.168 16.713 9.244 1.00 86.12 245 TYR A N 1
ATOM 1999 C CA . TYR A 1 245 ? 24.956 17.213 9.882 1.00 86.12 245 TYR A CA 1
ATOM 2000 C C . TYR A 1 245 ? 24.851 16.754 11.342 1.00 86.12 245 TYR A C 1
ATOM 2002 O O . TYR A 1 245 ? 25.322 15.690 11.746 1.00 86.12 245 TYR A O 1
ATOM 2010 N N . GLU A 1 246 ? 24.248 17.601 12.165 1.00 87.62 246 GLU A N 1
ATOM 2011 C CA . GLU A 1 246 ? 23.697 17.256 13.463 1.00 87.62 246 GLU A CA 1
ATOM 2012 C C . GLU A 1 246 ? 22.248 16.799 13.251 1.00 87.62 246 GLU A C 1
ATOM 2014 O O . GLU A 1 246 ? 21.396 17.558 12.778 1.00 87.62 246 GLU A O 1
ATOM 2019 N N . ILE A 1 247 ? 21.980 15.535 13.577 1.00 86.50 247 ILE A N 1
ATOM 2020 C CA . ILE A 1 247 ? 20.686 14.892 13.351 1.00 86.50 247 ILE A CA 1
ATOM 2021 C C . ILE A 1 247 ? 19.902 14.863 14.667 1.00 86.50 247 ILE A C 1
ATOM 2023 O O . ILE A 1 247 ? 20.245 14.125 15.600 1.00 86.50 247 ILE A O 1
ATOM 2027 N N . SER A 1 248 ? 18.834 15.663 14.749 1.00 80.75 248 SER A N 1
ATOM 2028 C CA . SER A 1 248 ? 17.934 15.679 15.913 1.00 80.75 248 SER A CA 1
ATOM 2029 C C . SER A 1 248 ? 16.921 14.535 15.894 1.00 80.75 248 SER A C 1
ATOM 2031 O O . SER A 1 248 ? 16.342 14.208 16.929 1.00 80.75 248 SER A O 1
ATOM 2033 N N . TYR A 1 249 ? 16.719 13.914 14.732 1.00 87.50 249 TYR A N 1
ATOM 2034 C CA . TYR A 1 249 ? 15.804 12.798 14.549 1.00 87.50 249 TYR A CA 1
ATOM 2035 C C . TYR A 1 249 ? 16.197 11.582 15.395 1.00 87.50 249 TYR A C 1
ATOM 2037 O O . TYR A 1 249 ? 17.372 11.213 15.495 1.00 87.50 249 TYR A O 1
ATOM 2045 N N . ARG A 1 250 ? 15.193 10.955 16.007 1.00 85.88 250 ARG A N 1
ATOM 2046 C CA . ARG A 1 250 ? 15.307 9.694 16.737 1.00 85.88 250 ARG A CA 1
ATOM 2047 C C . ARG A 1 250 ? 14.182 8.779 16.249 1.00 85.88 250 ARG A C 1
ATOM 2049 O O . ARG A 1 250 ? 13.027 9.157 16.440 1.00 85.88 250 ARG A O 1
ATOM 2056 N N . PRO A 1 251 ? 14.502 7.638 15.613 1.00 86.50 251 PRO A N 1
ATOM 2057 C CA . PRO A 1 251 ? 13.498 6.685 15.155 1.00 86.50 251 PRO A CA 1
ATOM 2058 C C . PRO A 1 251 ? 12.567 6.239 16.280 1.00 86.50 251 PRO A C 1
ATOM 2060 O O . PRO A 1 251 ? 13.038 5.872 17.359 1.00 86.50 251 PRO A O 1
ATOM 2063 N N . ASN A 1 252 ? 11.259 6.221 16.029 1.00 85.25 252 ASN A N 1
ATOM 2064 C CA . ASN A 1 252 ? 10.316 5.592 16.946 1.00 85.25 252 ASN A CA 1
ATOM 2065 C C . ASN A 1 252 ? 10.337 4.067 16.753 1.00 85.25 252 ASN A C 1
ATOM 2067 O O . ASN A 1 252 ? 9.833 3.560 15.755 1.00 85.25 252 ASN A O 1
ATOM 2071 N N . THR A 1 253 ? 10.910 3.318 17.694 1.00 84.50 253 THR A N 1
ATOM 2072 C CA . THR A 1 253 ? 10.990 1.845 17.620 1.00 84.50 253 THR A CA 1
ATOM 2073 C C . THR A 1 253 ? 9.775 1.133 18.217 1.00 84.50 253 THR A C 1
ATOM 2075 O O . THR A 1 253 ? 9.581 -0.054 17.971 1.00 84.50 253 THR A O 1
ATOM 2078 N N . GLU A 1 254 ? 8.926 1.841 18.964 1.00 84.75 254 GLU A N 1
ATOM 2079 C CA . GLU A 1 254 ? 7.751 1.250 19.617 1.00 84.75 254 GLU A CA 1
ATOM 2080 C C . GLU A 1 254 ? 6.572 1.074 18.665 1.00 84.75 254 GLU A C 1
ATOM 2082 O O . GLU A 1 254 ? 5.756 0.159 18.824 1.00 84.75 254 GLU A O 1
ATOM 2087 N N . GLN A 1 255 ? 6.478 1.971 17.686 1.00 87.75 255 GLN A N 1
ATOM 2088 C CA . GLN A 1 255 ? 5.438 1.980 16.675 1.00 87.75 255 GLN A CA 1
ATOM 2089 C C . GLN A 1 255 ? 5.948 1.315 15.392 1.00 87.75 255 GLN A C 1
ATOM 2091 O O . GLN A 1 255 ? 6.881 1.790 14.736 1.00 87.75 255 GLN A O 1
ATOM 2096 N N . VAL A 1 256 ? 5.321 0.192 15.046 1.00 92.50 256 VAL A N 1
ATOM 2097 C CA . VAL A 1 256 ? 5.673 -0.649 13.896 1.00 92.50 256 VAL A CA 1
ATOM 2098 C C . VAL A 1 256 ? 4.470 -0.827 12.982 1.00 92.50 256 VAL A C 1
ATOM 2100 O O . VAL A 1 256 ? 3.320 -0.704 13.407 1.00 92.50 256 VAL A O 1
ATOM 2103 N N . LEU A 1 257 ? 4.741 -1.111 11.716 1.00 96.00 257 LEU A N 1
ATOM 2104 C CA . LEU A 1 257 ? 3.739 -1.404 10.707 1.00 96.00 257 LEU A CA 1
ATOM 2105 C C . LEU A 1 257 ? 3.507 -2.914 10.610 1.00 96.00 257 LEU A C 1
ATOM 2107 O O . LEU A 1 257 ? 4.426 -3.715 10.769 1.00 96.00 257 LEU A O 1
ATOM 2111 N N . LYS A 1 258 ? 2.275 -3.300 10.287 1.00 96.62 258 LYS A N 1
ATOM 2112 C CA . LYS A 1 258 ? 1.902 -4.665 9.899 1.00 96.62 258 LYS A CA 1
ATOM 2113 C C . LYS A 1 258 ? 1.829 -4.742 8.374 1.00 96.62 258 LYS A C 1
ATOM 2115 O O . LYS A 1 258 ? 1.351 -3.799 7.750 1.00 96.62 258 LYS A O 1
ATOM 2120 N N . SER A 1 259 ? 2.267 -5.843 7.764 1.00 98.12 259 SER A N 1
ATOM 2121 C CA . SER A 1 259 ? 2.021 -6.107 6.336 1.00 98.12 259 SER A CA 1
ATOM 2122 C C . SER A 1 259 ? 0.678 -6.801 6.154 1.00 98.12 259 SER A C 1
ATOM 2124 O O . SER A 1 259 ? 0.374 -7.756 6.868 1.00 98.12 259 SER A O 1
ATOM 2126 N N . ALA A 1 260 ? -0.119 -6.349 5.185 1.00 98.12 260 ALA A N 1
ATOM 2127 C CA . ALA A 1 260 ? -1.417 -6.947 4.897 1.00 98.12 260 ALA A CA 1
ATOM 2128 C C . ALA A 1 260 ? -1.311 -8.415 4.454 1.00 98.12 260 ALA A C 1
ATOM 2130 O O . ALA A 1 260 ? -2.116 -9.241 4.883 1.00 98.12 260 ALA A O 1
ATOM 2131 N N . TYR A 1 261 ? -0.311 -8.752 3.634 1.00 98.00 261 TYR A N 1
ATOM 2132 C CA . TYR A 1 261 ? -0.103 -10.125 3.169 1.00 98.00 261 TYR A CA 1
ATOM 2133 C C . TYR A 1 261 ? 0.400 -11.021 4.291 1.00 98.00 261 TYR A C 1
ATOM 2135 O O . TYR A 1 261 ? -0.179 -12.080 4.519 1.00 98.00 261 TYR A O 1
ATOM 2143 N N . ARG A 1 262 ? 1.398 -10.568 5.057 1.00 96.69 262 ARG A N 1
ATOM 2144 C CA . ARG A 1 262 ? 1.895 -11.324 6.212 1.00 96.69 262 ARG A CA 1
ATOM 2145 C C . ARG A 1 262 ? 0.813 -11.557 7.265 1.00 96.69 262 ARG A C 1
ATOM 2147 O O . ARG A 1 262 ? 0.727 -12.659 7.793 1.00 96.69 262 ARG A O 1
ATOM 2154 N N . GLU A 1 263 ? -0.029 -10.561 7.538 1.00 94.69 263 GLU A N 1
ATOM 2155 C CA . GLU A 1 263 ? -1.167 -10.696 8.458 1.00 94.69 263 GLU A CA 1
ATOM 2156 C C . GLU A 1 263 ? -2.191 -11.719 7.942 1.00 94.69 263 GLU A C 1
ATOM 2158 O O . GLU A 1 263 ? -2.676 -12.551 8.706 1.00 94.69 263 GLU A O 1
ATOM 2163 N N . LYS A 1 264 ? -2.527 -11.673 6.645 1.00 95.12 264 LYS A N 1
ATOM 2164 C CA . LYS A 1 264 ? -3.587 -12.514 6.075 1.00 95.12 264 LYS A CA 1
ATOM 2165 C C . LYS A 1 264 ? -3.145 -13.949 5.780 1.00 95.12 264 LYS A C 1
ATOM 2167 O O . LYS A 1 264 ? -3.916 -14.875 6.025 1.00 95.12 264 LYS A O 1
ATOM 2172 N N . ASN A 1 265 ? -1.938 -14.122 5.249 1.00 93.69 265 ASN A N 1
ATOM 2173 C CA . ASN A 1 265 ? -1.421 -15.394 4.739 1.00 93.69 265 ASN A CA 1
ATOM 2174 C C . ASN A 1 265 ? -0.367 -16.022 5.667 1.00 93.69 265 ASN A C 1
ATOM 2176 O O . ASN A 1 265 ? 0.061 -17.149 5.435 1.00 93.69 265 ASN A O 1
ATOM 2180 N N . GLY A 1 266 ? 0.083 -15.308 6.703 1.00 94.19 266 GLY A N 1
ATOM 2181 C CA . GLY A 1 266 ? 1.163 -15.736 7.600 1.00 94.19 266 GLY A CA 1
ATOM 2182 C C . GLY A 1 266 ? 2.575 -15.477 7.060 1.00 94.19 266 GLY A C 1
ATOM 2183 O O . GLY A 1 266 ? 3.544 -15.592 7.812 1.00 94.19 266 GLY A O 1
ATOM 2184 N N . ALA A 1 267 ? 2.707 -15.092 5.789 1.00 95.56 267 ALA A N 1
ATOM 2185 C CA . ALA A 1 267 ? 3.970 -14.770 5.133 1.00 95.56 267 ALA A CA 1
ATOM 2186 C C . ALA A 1 267 ? 3.777 -13.690 4.059 1.00 95.56 267 ALA A C 1
ATOM 2188 O O . ALA A 1 267 ? 2.663 -13.457 3.587 1.00 95.56 267 ALA A O 1
ATOM 2189 N N . GLU A 1 268 ? 4.874 -13.032 3.684 1.00 97.88 268 GLU A N 1
ATOM 2190 C CA . GLU A 1 268 ? 4.891 -12.185 2.488 1.00 97.88 268 GLU A CA 1
ATOM 2191 C C . GLU A 1 268 ? 4.781 -13.038 1.213 1.00 97.88 268 GLU A C 1
ATOM 2193 O O . GLU A 1 268 ? 5.124 -14.226 1.255 1.00 97.88 268 GLU A O 1
ATOM 2198 N N . PRO A 1 269 ? 4.334 -12.463 0.079 1.00 97.12 269 PRO A N 1
ATOM 2199 C CA . PRO A 1 269 ? 4.361 -13.159 -1.201 1.00 97.12 269 PRO A CA 1
ATOM 2200 C C . PRO A 1 269 ? 5.761 -13.672 -1.542 1.00 97.12 269 PRO A C 1
ATOM 2202 O O . PRO A 1 269 ? 6.765 -13.133 -1.065 1.00 97.12 269 PRO A O 1
ATOM 2205 N N . VAL A 1 270 ? 5.830 -14.686 -2.407 1.00 96.19 270 VAL A N 1
ATOM 2206 C CA . VAL A 1 270 ? 7.111 -15.176 -2.940 1.00 96.19 270 VAL A CA 1
ATOM 2207 C C . VAL A 1 270 ? 7.804 -14.074 -3.740 1.00 96.19 270 VAL A C 1
ATOM 2209 O O . VAL A 1 270 ? 9.005 -13.852 -3.578 1.00 96.19 270 VAL A O 1
ATOM 2212 N N . TYR A 1 271 ? 7.038 -13.375 -4.577 1.00 97.81 271 TYR A N 1
ATOM 2213 C CA . TYR A 1 271 ? 7.526 -12.252 -5.354 1.00 97.81 271 TYR A CA 1
ATOM 2214 C C . TYR A 1 271 ? 6.412 -11.259 -5.684 1.00 97.81 271 TYR A C 1
ATOM 2216 O O . TYR A 1 271 ? 5.230 -11.606 -5.733 1.00 97.81 271 TYR A O 1
ATOM 2224 N N . THR A 1 272 ? 6.819 -10.021 -5.932 1.00 97.94 272 THR A N 1
ATOM 2225 C CA . THR A 1 272 ? 5.987 -8.981 -6.545 1.00 97.94 272 THR A CA 1
ATOM 2226 C C . THR A 1 272 ? 6.689 -8.330 -7.728 1.00 97.94 272 THR A C 1
ATOM 2228 O O . THR A 1 272 ? 6.002 -7.731 -8.533 1.00 97.94 272 THR A O 1
ATOM 2231 N N . ASP A 1 273 ? 8.004 -8.504 -7.881 1.00 97.12 273 ASP A N 1
ATOM 2232 C CA . ASP A 1 273 ? 8.792 -8.154 -9.067 1.00 97.12 273 ASP A CA 1
ATOM 2233 C C . ASP A 1 273 ? 9.452 -9.426 -9.611 1.00 97.12 273 ASP A C 1
ATOM 2235 O O . ASP A 1 273 ? 10.050 -10.209 -8.856 1.00 97.12 273 ASP A O 1
ATOM 2239 N N . PHE A 1 274 ? 9.307 -9.638 -10.918 1.00 96.25 274 PHE A N 1
ATOM 2240 C CA . PHE A 1 274 ? 10.018 -10.669 -11.654 1.00 96.25 274 PHE A CA 1
ATOM 2241 C C . PHE A 1 274 ? 10.529 -10.152 -13.001 1.00 96.25 274 PHE A C 1
ATOM 2243 O O . PHE A 1 274 ? 9.769 -9.966 -13.952 1.00 96.25 274 PHE A O 1
ATOM 2250 N N . SER A 1 275 ? 11.846 -10.008 -13.119 1.00 92.38 275 SER A N 1
ATOM 2251 C CA . SER A 1 275 ? 12.495 -9.483 -14.317 1.00 92.38 275 SER A CA 1
ATOM 2252 C C . SER A 1 275 ? 13.840 -10.157 -14.589 1.00 92.38 275 SER A C 1
ATOM 2254 O O . SER A 1 275 ? 14.586 -10.534 -13.685 1.00 92.38 275 SER A O 1
ATOM 2256 N N . ASP A 1 276 ? 14.178 -10.309 -15.868 1.00 89.50 276 ASP A N 1
ATOM 2257 C CA . ASP A 1 276 ? 15.494 -10.756 -16.317 1.00 89.50 276 ASP A CA 1
ATOM 2258 C C . ASP A 1 276 ? 16.144 -9.674 -17.177 1.00 89.50 276 ASP A C 1
ATOM 2260 O O . ASP A 1 276 ? 15.820 -9.495 -18.353 1.00 89.50 276 ASP A O 1
ATOM 2264 N N . THR A 1 277 ? 17.072 -8.941 -16.563 1.00 88.06 277 THR A N 1
ATOM 2265 C CA . THR A 1 277 ? 17.784 -7.826 -17.197 1.00 88.06 277 THR A CA 1
ATOM 2266 C C . THR A 1 277 ? 19.293 -8.047 -17.099 1.00 88.06 277 THR A C 1
ATOM 2268 O O . THR A 1 277 ? 19.754 -8.711 -16.165 1.00 88.06 277 THR A O 1
ATOM 2271 N N . PRO A 1 278 ? 20.125 -7.466 -17.987 1.00 86.25 278 PRO A N 1
ATOM 2272 C CA . PRO A 1 278 ? 21.579 -7.634 -17.894 1.00 86.25 278 PRO A CA 1
ATOM 2273 C C . PRO A 1 278 ? 22.179 -7.177 -16.558 1.00 86.25 278 PRO A C 1
ATOM 2275 O O . PRO A 1 278 ? 23.202 -7.705 -16.124 1.00 86.25 278 PRO A O 1
ATOM 2278 N N . SER A 1 279 ? 21.558 -6.191 -15.904 1.00 83.69 279 SER A N 1
ATOM 2279 C CA . SER A 1 279 ? 21.965 -5.701 -14.583 1.00 83.69 279 SER A CA 1
ATOM 2280 C C . SER A 1 279 ? 21.535 -6.606 -13.431 1.00 83.69 279 SER A C 1
ATOM 2282 O O . SER A 1 279 ? 22.219 -6.626 -12.407 1.00 83.69 279 SER A O 1
ATOM 2284 N N . SER A 1 280 ? 20.431 -7.334 -13.598 1.00 84.19 280 SER A N 1
ATOM 2285 C CA . SER A 1 280 ? 19.822 -8.174 -12.567 1.00 84.19 280 SER A CA 1
ATOM 2286 C C . SER A 1 280 ? 19.261 -9.457 -13.200 1.00 84.19 280 SER A C 1
ATOM 2288 O O . SER A 1 280 ? 18.052 -9.551 -13.414 1.00 84.19 280 SER A O 1
ATOM 2290 N N . PRO A 1 281 ? 20.117 -10.441 -13.537 1.00 87.50 281 PRO A N 1
ATOM 2291 C CA . PRO A 1 281 ? 19.660 -11.675 -14.169 1.00 87.50 281 PRO A CA 1
ATOM 2292 C C . PRO A 1 281 ? 18.766 -12.502 -13.233 1.00 87.50 281 PRO A C 1
ATOM 2294 O O . PRO A 1 281 ? 19.144 -12.748 -12.085 1.00 87.50 281 PRO A O 1
ATOM 2297 N N . ASN A 1 282 ? 17.626 -12.973 -13.743 1.00 88.50 282 ASN A N 1
ATOM 2298 C CA . ASN A 1 282 ? 16.596 -13.754 -13.045 1.00 88.50 282 ASN A CA 1
ATOM 2299 C C . ASN A 1 282 ? 16.207 -13.170 -11.675 1.00 88.50 282 ASN A C 1
ATOM 2301 O O . ASN A 1 282 ? 16.155 -13.887 -10.669 1.00 88.50 282 ASN A O 1
ATOM 2305 N N . PHE A 1 283 ? 15.977 -11.861 -11.614 1.00 93.38 283 PHE A N 1
ATOM 2306 C CA . PHE A 1 283 ? 15.525 -11.217 -10.394 1.00 93.38 283 PHE A CA 1
ATOM 2307 C C . PHE A 1 283 ? 14.078 -11.614 -10.091 1.00 93.38 283 PHE A C 1
ATOM 2309 O O . PHE A 1 283 ? 13.200 -11.510 -10.939 1.00 93.38 283 PHE A O 1
ATOM 2316 N N . CYS A 1 284 ? 13.844 -12.097 -8.874 1.00 95.12 284 CYS A N 1
ATOM 2317 C CA . CYS A 1 284 ? 12.533 -12.511 -8.394 1.00 95.12 284 CYS A CA 1
ATOM 2318 C C . CYS A 1 284 ? 12.478 -12.238 -6.892 1.00 95.12 284 CYS A C 1
ATOM 2320 O O . CYS A 1 284 ? 13.216 -12.866 -6.122 1.00 95.12 284 CYS A O 1
ATOM 2322 N N . ALA A 1 285 ? 11.691 -11.249 -6.476 1.00 96.06 285 ALA A N 1
ATOM 2323 C CA . ALA A 1 285 ? 11.581 -10.876 -5.071 1.00 96.06 285 ALA A CA 1
ATOM 2324 C C . ALA A 1 285 ? 10.299 -10.093 -4.779 1.00 96.06 285 ALA A C 1
ATOM 2326 O O . ALA A 1 285 ? 9.680 -9.506 -5.662 1.00 96.06 285 ALA A O 1
ATOM 2327 N N . THR A 1 286 ? 9.921 -10.057 -3.506 1.00 97.81 286 THR A N 1
ATOM 2328 C CA . THR A 1 286 ? 8.865 -9.173 -3.001 1.00 97.81 286 THR A CA 1
ATOM 2329 C C . THR A 1 286 ? 9.457 -7.811 -2.684 1.00 97.81 286 THR A C 1
ATOM 2331 O O . THR A 1 286 ? 10.344 -7.720 -1.834 1.00 97.81 286 THR A O 1
ATOM 2334 N N . LEU A 1 287 ? 8.972 -6.784 -3.380 1.00 98.06 287 LEU A N 1
ATOM 2335 C CA . LEU A 1 287 ? 9.380 -5.380 -3.255 1.00 98.06 287 LEU A CA 1
ATOM 2336 C C . LEU A 1 287 ? 8.208 -4.441 -2.936 1.00 98.06 287 LEU A C 1
ATOM 2338 O O . LEU A 1 287 ? 8.416 -3.351 -2.394 1.00 98.06 287 LEU A O 1
ATOM 2342 N N . ASP A 1 288 ? 6.988 -4.871 -3.250 1.00 98.69 288 ASP A N 1
ATOM 2343 C CA . ASP A 1 288 ? 5.763 -4.098 -3.106 1.00 98.69 288 ASP A CA 1
ATOM 2344 C C . ASP A 1 288 ? 5.010 -4.529 -1.853 1.00 98.69 288 ASP A C 1
ATOM 2346 O O . ASP A 1 288 ? 4.819 -5.720 -1.595 1.00 98.69 288 ASP A O 1
ATOM 2350 N N . TYR A 1 289 ? 4.536 -3.554 -1.081 1.00 98.69 289 TYR A N 1
ATOM 2351 C CA . TYR A 1 289 ? 3.872 -3.820 0.190 1.00 98.69 289 TYR A CA 1
ATOM 2352 C C . TYR A 1 289 ? 2.643 -2.939 0.377 1.00 98.69 289 TYR A C 1
ATOM 2354 O O . TYR A 1 289 ? 2.599 -1.781 -0.043 1.00 98.69 289 TYR A O 1
ATOM 2362 N N . ILE A 1 290 ? 1.653 -3.488 1.082 1.00 98.75 290 ILE A N 1
ATOM 2363 C CA . ILE A 1 290 ? 0.555 -2.730 1.683 1.00 98.75 290 ILE A CA 1
ATOM 2364 C C . ILE A 1 290 ? 0.719 -2.859 3.193 1.00 98.75 290 ILE A C 1
ATOM 2366 O O . ILE A 1 290 ? 0.279 -3.834 3.807 1.00 98.75 290 ILE A O 1
ATOM 2370 N N . PHE A 1 291 ? 1.397 -1.881 3.782 1.00 98.62 291 PHE A N 1
ATOM 2371 C CA . PHE A 1 291 ? 1.572 -1.774 5.220 1.00 98.62 291 PHE A CA 1
ATOM 2372 C C . PHE A 1 291 ? 0.397 -1.045 5.859 1.00 98.62 291 PHE A C 1
ATOM 2374 O O . PHE A 1 291 ? -0.235 -0.192 5.242 1.00 98.62 291 PHE A O 1
ATOM 2381 N N . PHE A 1 292 ? 0.117 -1.336 7.120 1.00 97.44 292 PHE A N 1
ATOM 2382 C CA . PHE A 1 292 ? -0.917 -0.643 7.873 1.00 97.44 292 PHE A CA 1
ATOM 2383 C C . PHE A 1 292 ? -0.598 -0.604 9.364 1.00 97.44 292 PHE A C 1
ATOM 2385 O O . PHE A 1 292 ? 0.194 -1.394 9.880 1.00 97.44 292 PHE A O 1
ATOM 2392 N N . ASN A 1 293 ? -1.251 0.311 10.068 1.00 93.00 293 ASN A N 1
ATOM 2393 C CA . ASN A 1 293 ? -1.208 0.400 11.518 1.00 93.00 293 ASN A CA 1
ATOM 2394 C C . ASN A 1 293 ? -2.619 0.591 12.092 1.00 93.00 293 ASN A C 1
ATOM 2396 O O . ASN A 1 293 ? -3.539 1.028 11.400 1.00 93.00 293 ASN A O 1
ATOM 2400 N N . GLY A 1 294 ? -2.764 0.272 13.379 1.00 83.38 294 GLY A N 1
ATOM 2401 C CA . GLY A 1 294 ? -3.983 0.503 14.138 1.00 83.38 294 GLY A CA 1
ATOM 2402 C C . GLY A 1 294 ? -4.919 -0.701 14.143 1.00 83.38 294 GLY A C 1
ATOM 2403 O O . GLY A 1 294 ? -4.470 -1.858 14.126 1.00 83.38 294 GLY A O 1
ATOM 2404 N N . HIS A 1 295 ? -6.219 -0.424 14.199 1.00 78.25 295 HIS A N 1
ATOM 2405 C CA . HIS A 1 295 ? -7.275 -1.406 14.470 1.00 78.25 295 HIS A CA 1
ATOM 2406 C C . HIS A 1 295 ? -7.919 -2.009 13.211 1.00 78.25 295 HIS A C 1
ATOM 2408 O O . HIS A 1 295 ? -8.935 -2.703 13.301 1.00 78.25 295 HIS A O 1
ATOM 2414 N N . LEU A 1 296 ? -7.327 -1.776 12.041 1.00 84.00 296 LEU A N 1
ATOM 2415 C CA . LEU A 1 296 ? -7.789 -2.342 10.777 1.00 84.00 296 LEU A CA 1
ATOM 2416 C C . LEU A 1 296 ? -7.618 -3.868 10.765 1.00 84.00 296 LEU A C 1
ATOM 2418 O O . LEU A 1 296 ? -6.587 -4.391 11.190 1.00 84.00 296 LEU A O 1
ATOM 2422 N N . THR A 1 297 ? -8.625 -4.580 10.256 1.00 86.62 297 THR A N 1
ATOM 2423 C CA . THR A 1 297 ? -8.569 -6.035 10.039 1.00 86.62 297 THR A CA 1
ATOM 2424 C C . THR A 1 297 ? -8.448 -6.321 8.549 1.00 86.62 297 THR A C 1
ATOM 2426 O O . THR A 1 297 ? -9.222 -5.780 7.759 1.00 86.62 297 THR A O 1
ATOM 2429 N N . VAL A 1 298 ? -7.498 -7.172 8.156 1.00 90.94 298 VAL A N 1
ATOM 2430 C CA . VAL A 1 298 ? -7.325 -7.585 6.756 1.00 90.94 298 VAL A CA 1
ATOM 2431 C C . VAL A 1 298 ? -8.314 -8.706 6.443 1.00 90.94 298 VAL A C 1
ATOM 2433 O O . VAL A 1 298 ? -8.157 -9.840 6.891 1.00 90.94 298 VAL A O 1
ATOM 2436 N N . GLU A 1 299 ? -9.352 -8.398 5.669 1.00 88.44 299 GLU A N 1
ATOM 2437 C CA . GLU A 1 299 ? -10.375 -9.371 5.277 1.00 88.44 299 GLU A CA 1
ATOM 2438 C C . GLU A 1 299 ? -9.825 -10.341 4.227 1.00 88.44 299 GLU A C 1
ATOM 2440 O O . GLU A 1 299 ? -9.940 -11.561 4.369 1.00 88.44 299 GLU A O 1
ATOM 2445 N N . LYS A 1 300 ? -9.191 -9.798 3.183 1.00 91.88 300 LYS A N 1
ATOM 2446 C CA . LYS A 1 300 ? -8.602 -10.559 2.076 1.00 91.88 300 LYS A CA 1
ATOM 2447 C C . LYS A 1 300 ? -7.489 -9.783 1.387 1.00 91.88 300 LYS A C 1
ATOM 2449 O O . LYS A 1 300 ? -7.506 -8.552 1.375 1.00 91.88 300 LYS A O 1
ATOM 2454 N N . VAL A 1 301 ? -6.587 -10.516 0.752 1.00 97.31 301 VAL A N 1
ATOM 2455 C CA . VAL A 1 301 ? -5.575 -9.989 -0.169 1.00 97.31 301 VAL A CA 1
ATOM 2456 C C . VAL A 1 301 ? -5.798 -10.578 -1.562 1.00 97.31 301 VAL A C 1
ATOM 2458 O O . VAL A 1 301 ? -6.505 -11.576 -1.692 1.00 97.31 301 VAL A O 1
ATOM 2461 N N . LEU A 1 302 ? -5.282 -9.923 -2.601 1.00 96.94 302 LEU A N 1
ATOM 2462 C CA . LEU A 1 302 ? -5.250 -10.489 -3.949 1.00 96.94 302 LEU A CA 1
ATOM 2463 C C . LEU A 1 302 ? -4.311 -11.699 -3.948 1.00 96.94 302 LEU A C 1
ATOM 2465 O O . LEU A 1 302 ? -3.208 -11.623 -3.417 1.00 96.94 302 LEU A O 1
ATOM 2469 N N . GLU A 1 303 ? -4.763 -12.822 -4.496 1.00 96.31 303 GLU A N 1
ATOM 2470 C CA . GLU A 1 303 ? -3.924 -14.014 -4.605 1.00 96.31 303 GLU A CA 1
ATOM 2471 C C . GLU A 1 303 ? -2.865 -13.792 -5.685 1.00 96.31 303 GLU A C 1
ATOM 2473 O O . GLU A 1 303 ? -3.184 -13.401 -6.808 1.00 96.31 303 GLU A O 1
ATOM 2478 N N . LEU A 1 304 ? -1.605 -14.024 -5.321 1.00 96.56 304 LEU A N 1
ATOM 2479 C CA . LEU A 1 304 ? -0.463 -13.913 -6.220 1.00 96.56 304 LEU A CA 1
ATOM 2480 C C . LEU A 1 304 ? 0.071 -15.315 -6.529 1.00 96.56 304 LEU A C 1
ATOM 2482 O O . LEU A 1 304 ? 0.004 -16.190 -5.664 1.00 96.56 304 LEU A O 1
ATOM 2486 N N . PRO A 1 305 ? 0.589 -15.548 -7.743 1.00 94.94 305 PRO A N 1
ATOM 2487 C CA . PRO A 1 305 ? 1.178 -16.829 -8.107 1.00 94.94 305 PRO A CA 1
ATOM 2488 C C . PRO A 1 305 ? 2.418 -17.144 -7.257 1.00 94.94 305 PRO A C 1
ATOM 2490 O O . PRO A 1 305 ? 3.243 -16.274 -6.986 1.00 94.94 305 PRO A O 1
ATOM 2493 N N . ASP A 1 306 ? 2.592 -18.418 -6.900 1.00 93.12 306 ASP A N 1
ATOM 2494 C CA . ASP A 1 306 ? 3.771 -18.884 -6.152 1.00 93.12 306 ASP A CA 1
ATOM 2495 C C . ASP A 1 306 ? 5.037 -18.977 -7.021 1.00 93.12 306 ASP A C 1
ATOM 2497 O O . ASP A 1 306 ? 6.149 -19.091 -6.507 1.00 93.12 306 ASP A O 1
ATOM 2501 N N . HIS A 1 307 ? 4.877 -18.979 -8.345 1.00 93.38 307 HIS A N 1
ATOM 2502 C CA . HIS A 1 307 ? 5.966 -19.085 -9.309 1.00 93.38 307 HIS A CA 1
ATOM 2503 C C . HIS A 1 307 ? 5.665 -18.271 -10.574 1.00 93.38 307 HIS A C 1
ATOM 2505 O O . HIS A 1 307 ? 4.514 -18.249 -11.020 1.00 93.38 307 HIS A O 1
ATOM 2511 N N . PRO A 1 308 ? 6.688 -17.645 -11.185 1.00 93.38 308 PRO A N 1
ATOM 2512 C CA . PRO A 1 308 ? 6.538 -16.985 -12.472 1.00 93.38 308 PRO A CA 1
ATOM 2513 C C . PRO A 1 308 ? 6.001 -17.918 -13.555 1.00 93.38 308 PRO A C 1
ATOM 2515 O O . PRO A 1 308 ? 6.402 -19.078 -13.655 1.00 93.38 308 PRO A O 1
ATOM 2518 N N . SER A 1 309 ? 5.099 -17.388 -14.380 1.00 91.75 309 SER A N 1
ATOM 2519 C CA . SER A 1 309 ? 4.484 -18.124 -15.495 1.00 91.75 309 SER A CA 1
ATOM 2520 C C . SER A 1 309 ? 5.289 -18.049 -16.799 1.00 91.75 309 SER A C 1
ATOM 2522 O O . SER A 1 309 ? 5.062 -18.847 -17.708 1.00 91.75 309 SER A O 1
ATOM 2524 N N . SER A 1 310 ? 6.260 -17.135 -16.855 1.00 91.38 310 SER A N 1
ATOM 2525 C CA . SER A 1 310 ? 7.122 -16.860 -18.008 1.00 91.38 310 SER A CA 1
ATOM 2526 C C . SER A 1 310 ? 8.591 -16.776 -17.582 1.00 91.38 310 SER A C 1
ATOM 2528 O O . SER A 1 310 ? 8.915 -16.867 -16.400 1.00 91.38 310 SER A O 1
ATOM 2530 N N . GLU A 1 311 ? 9.501 -16.588 -18.542 1.00 88.12 311 GLU A N 1
ATOM 2531 C CA . GLU A 1 311 ? 10.942 -16.452 -18.268 1.00 88.12 311 GLU A CA 1
ATOM 2532 C C . GLU A 1 311 ? 11.362 -15.067 -17.746 1.00 88.12 311 GLU A C 1
ATOM 2534 O O . GLU A 1 311 ? 12.445 -14.937 -17.178 1.00 88.12 311 GLU A O 1
ATOM 2539 N N . SER A 1 312 ? 10.547 -14.037 -17.982 1.00 91.12 312 SER A N 1
ATOM 2540 C CA . SER A 1 312 ? 10.694 -12.666 -17.474 1.00 91.12 312 SER A CA 1
ATOM 2541 C C . SER A 1 312 ? 9.366 -11.940 -17.649 1.00 91.12 312 SER A C 1
ATOM 2543 O O . SER A 1 312 ? 8.659 -12.219 -18.619 1.00 91.12 312 SER A O 1
ATOM 2545 N N . TYR A 1 313 ? 9.072 -10.968 -16.788 1.00 94.50 313 TYR A N 1
ATOM 2546 C CA . TYR A 1 313 ? 8.092 -9.924 -17.082 1.00 94.50 313 TYR A CA 1
ATOM 2547 C C . TYR A 1 313 ? 8.814 -8.608 -17.447 1.00 94.50 313 TYR A C 1
ATOM 2549 O O . TYR A 1 313 ? 9.996 -8.462 -17.111 1.00 94.50 313 TYR A O 1
ATOM 2557 N N . PRO A 1 314 ? 8.177 -7.671 -18.178 1.00 94.88 314 PRO A N 1
ATOM 2558 C CA . PRO A 1 314 ? 6.880 -7.785 -18.857 1.00 94.88 314 PRO A CA 1
ATOM 2559 C C . PRO A 1 314 ? 6.830 -8.888 -19.927 1.00 94.88 314 PRO A C 1
ATOM 2561 O O . PRO A 1 314 ? 7.859 -9.279 -20.477 1.00 94.88 314 PRO A O 1
ATOM 2564 N N . ASP A 1 315 ? 5.629 -9.351 -20.268 1.00 94.38 315 ASP A N 1
ATOM 2565 C CA . ASP A 1 315 ? 5.364 -10.306 -21.350 1.00 94.38 315 ASP A CA 1
ATOM 2566 C C . ASP A 1 315 ? 4.020 -10.018 -22.059 1.00 94.38 315 ASP A C 1
ATOM 2568 O O . ASP A 1 315 ? 3.474 -8.919 -21.959 1.00 94.38 315 ASP A O 1
ATOM 2572 N N . GLU A 1 316 ? 3.489 -10.986 -22.817 1.00 94.94 316 GLU A N 1
ATOM 2573 C CA . GLU A 1 316 ? 2.209 -10.860 -23.534 1.00 94.94 316 GLU A CA 1
ATOM 2574 C C . GLU A 1 316 ? 1.030 -10.493 -22.618 1.00 94.94 316 GLU A C 1
ATOM 2576 O O . GLU A 1 316 ? 0.134 -9.760 -23.036 1.00 94.94 316 GLU A O 1
ATOM 2581 N N . THR A 1 317 ? 1.045 -10.989 -21.381 1.00 94.62 317 THR A N 1
ATOM 2582 C CA . THR A 1 317 ? -0.049 -10.922 -20.400 1.00 94.62 317 THR A CA 1
ATOM 2583 C C . THR A 1 317 ? 0.277 -10.058 -19.178 1.00 94.62 317 THR A C 1
ATOM 2585 O O . THR A 1 317 ? -0.635 -9.525 -18.546 1.00 94.62 317 THR A O 1
ATOM 2588 N N . HIS A 1 318 ? 1.560 -9.856 -18.875 1.00 96.06 318 HIS A N 1
ATOM 2589 C CA . HIS A 1 318 ? 2.059 -9.054 -17.762 1.00 96.06 318 HIS A CA 1
ATOM 2590 C C . HIS A 1 318 ? 2.640 -7.738 -18.298 1.00 96.06 318 HIS A C 1
ATOM 2592 O O . HIS A 1 318 ? 3.730 -7.734 -18.864 1.00 96.06 318 HIS A O 1
ATOM 2598 N N . PRO A 1 319 ? 1.949 -6.594 -18.142 1.00 96.12 319 PRO A N 1
ATOM 2599 C CA . PRO A 1 319 ? 2.375 -5.318 -18.729 1.00 96.12 319 PRO A CA 1
ATOM 2600 C C . PRO A 1 319 ? 3.438 -4.561 -17.916 1.00 96.12 319 PRO A C 1
ATOM 2602 O O . PRO A 1 319 ? 3.813 -3.443 -18.280 1.00 96.12 319 PRO A O 1
ATOM 2605 N N . SER A 1 320 ? 3.883 -5.129 -16.802 1.00 96.88 320 SER A N 1
ATOM 2606 C CA . SER A 1 320 ? 4.901 -4.597 -15.900 1.00 96.88 320 SER A CA 1
ATOM 2607 C C . SER A 1 320 ? 5.755 -5.768 -15.417 1.00 96.88 320 SER A C 1
ATOM 2609 O O . SER A 1 320 ? 5.284 -6.905 -15.420 1.00 96.88 320 SER A O 1
ATOM 2611 N N . ASP A 1 321 ? 6.996 -5.495 -15.032 1.00 95.94 321 ASP A N 1
ATOM 2612 C CA . ASP A 1 321 ? 7.838 -6.420 -14.268 1.00 95.94 321 ASP A CA 1
ATOM 2613 C C . ASP A 1 321 ? 7.309 -6.649 -12.848 1.00 95.94 321 ASP A C 1
ATOM 2615 O O . ASP A 1 321 ? 7.534 -7.711 -12.265 1.00 95.94 321 ASP A O 1
ATOM 2619 N N . HIS A 1 322 ? 6.514 -5.707 -12.338 1.00 97.88 322 HIS A N 1
ATOM 2620 C CA . HIS A 1 322 ? 5.788 -5.865 -11.089 1.00 97.88 322 HIS A CA 1
ATOM 2621 C C . HIS A 1 322 ? 4.404 -6.510 -11.278 1.00 97.88 322 HIS A C 1
ATOM 2623 O O . HIS A 1 322 ? 3.716 -6.329 -12.288 1.00 97.88 322 HIS A O 1
ATOM 2629 N N . LEU A 1 323 ? 3.949 -7.218 -10.249 1.00 97.88 323 LEU A N 1
ATOM 2630 C CA . LEU A 1 323 ? 2.583 -7.687 -10.078 1.00 97.88 323 LEU A CA 1
ATOM 2631 C C . LEU A 1 323 ? 1.759 -6.639 -9.328 1.00 97.88 323 LEU A C 1
ATOM 2633 O O . LEU A 1 323 ? 2.216 -6.008 -8.376 1.00 97.88 323 LEU A O 1
ATOM 2637 N N . MET A 1 324 ? 0.501 -6.483 -9.733 1.00 98.25 324 MET A N 1
ATOM 2638 C CA . MET A 1 324 ? -0.462 -5.697 -8.969 1.00 98.25 324 MET A CA 1
ATOM 2639 C C . MET A 1 324 ? -0.757 -6.412 -7.649 1.00 98.25 324 MET A C 1
ATOM 2641 O O . MET A 1 324 ? -1.051 -7.605 -7.647 1.00 98.25 324 MET A O 1
ATOM 2645 N N . ILE A 1 325 ? -0.735 -5.680 -6.537 1.00 98.62 325 ILE A N 1
ATOM 2646 C CA . ILE A 1 325 ? -1.099 -6.206 -5.220 1.00 98.62 325 ILE A CA 1
ATOM 2647 C C . ILE A 1 325 ? -2.324 -5.475 -4.678 1.00 98.62 325 ILE A C 1
ATOM 2649 O O . ILE A 1 325 ? -2.504 -4.283 -4.926 1.00 98.62 325 ILE A O 1
ATOM 2653 N N . ALA A 1 326 ? -3.172 -6.161 -3.908 1.00 98.38 326 ALA A N 1
ATOM 2654 C CA . ALA A 1 326 ? -4.316 -5.507 -3.283 1.00 98.38 326 ALA A CA 1
ATOM 2655 C C . ALA A 1 326 ? -4.709 -6.131 -1.943 1.00 98.38 326 ALA A C 1
ATOM 2657 O O . ALA A 1 326 ? -4.560 -7.332 -1.733 1.00 98.38 326 ALA A O 1
ATOM 2658 N N . ALA A 1 327 ? -5.267 -5.318 -1.048 1.00 97.69 327 ALA A N 1
ATOM 2659 C CA . ALA A 1 327 ? -5.774 -5.743 0.252 1.00 97.69 327 ALA A CA 1
ATOM 2660 C C . ALA A 1 327 ? -7.118 -5.072 0.557 1.00 97.69 327 ALA A C 1
ATOM 2662 O O . ALA A 1 327 ? -7.318 -3.891 0.282 1.00 97.69 327 ALA A O 1
ATOM 2663 N N . THR A 1 328 ? -8.058 -5.835 1.113 1.00 94.88 328 THR A N 1
ATOM 2664 C CA . THR A 1 328 ? -9.357 -5.340 1.586 1.00 94.88 328 THR A CA 1
ATOM 2665 C C . THR A 1 328 ? -9.345 -5.299 3.103 1.00 94.88 328 THR A C 1
ATOM 2667 O O . THR A 1 328 ? -9.123 -6.323 3.750 1.00 94.88 328 THR A O 1
ATOM 2670 N N . PHE A 1 329 ? -9.587 -4.120 3.660 1.00 89.94 329 PHE A N 1
ATOM 2671 C CA . PHE A 1 329 ? -9.654 -3.893 5.093 1.00 89.94 329 PHE A CA 1
ATOM 2672 C C . PHE A 1 329 ? -11.107 -3.739 5.524 1.00 89.94 329 PHE A C 1
ATOM 2674 O O . PHE A 1 329 ? -11.868 -2.983 4.914 1.00 89.94 329 PHE A O 1
ATOM 2681 N N . GLN A 1 330 ? -11.478 -4.435 6.594 1.00 80.12 330 GLN A N 1
ATOM 2682 C CA . GLN A 1 330 ? -12.786 -4.322 7.222 1.00 80.12 330 GLN A CA 1
ATOM 2683 C C . GLN A 1 330 ? -12.689 -3.474 8.491 1.00 80.12 330 GLN A C 1
ATOM 2685 O O . GLN A 1 330 ? -11.821 -3.683 9.343 1.00 80.12 330 GLN A O 1
ATOM 2690 N N . LEU A 1 331 ? -13.629 -2.539 8.631 1.00 63.31 331 LEU A N 1
ATOM 2691 C CA . LEU A 1 331 ? -13.877 -1.835 9.885 1.00 63.31 331 LEU A CA 1
ATOM 2692 C C . LEU A 1 331 ? -14.781 -2.713 10.759 1.00 63.31 331 LEU A C 1
ATOM 2694 O O . LEU A 1 331 ? -15.849 -3.143 10.321 1.00 63.31 331 LEU A O 1
ATOM 2698 N N . SER A 1 332 ? -14.312 -3.037 11.963 1.00 57.16 332 SER A N 1
ATOM 2699 C CA . SER A 1 332 ? -14.859 -4.094 12.821 1.00 57.16 332 SER A CA 1
ATOM 2700 C C . SER A 1 332 ? -16.348 -3.910 13.176 1.00 57.16 332 SER A C 1
ATOM 2702 O O . SER A 1 332 ? -16.726 -2.937 13.819 1.00 57.16 332 SER A O 1
ATOM 2704 N N . GLU A 1 333 ? -17.193 -4.889 12.817 1.00 54.44 333 GLU A N 1
ATOM 2705 C CA . GLU A 1 333 ? -18.601 -5.019 13.266 1.00 54.44 333 GLU A CA 1
ATOM 2706 C C . GLU A 1 333 ? -18.677 -5.233 14.787 1.00 54.44 333 GLU A C 1
ATOM 2708 O O . GLU A 1 333 ? -19.546 -4.688 15.467 1.00 54.44 333 GLU A O 1
ATOM 2713 N N . ASP A 1 334 ? -17.712 -5.974 15.335 1.00 65.69 334 ASP A N 1
ATOM 2714 C CA . ASP A 1 334 ? -17.650 -6.325 16.756 1.00 65.69 334 ASP A CA 1
ATOM 2715 C C . ASP A 1 334 ? -17.474 -5.096 17.665 1.00 65.69 334 ASP A C 1
ATOM 2717 O O . ASP A 1 334 ? -17.851 -5.112 18.835 1.00 65.69 334 ASP A O 1
ATOM 2721 N N . PHE A 1 335 ? -16.987 -3.985 17.098 1.00 71.50 335 PHE A N 1
ATOM 2722 C CA . PHE A 1 335 ? -16.997 -2.676 17.742 1.00 71.50 335 PHE A CA 1
ATOM 2723 C C . PHE A 1 335 ? -18.428 -2.257 18.112 1.00 71.50 335 PHE A C 1
ATOM 2725 O O . PHE A 1 335 ? -18.695 -1.909 19.260 1.00 71.50 335 PHE A O 1
ATOM 2732 N N . LEU A 1 336 ? -19.373 -2.310 17.167 1.00 74.69 336 LEU A N 1
ATOM 2733 C CA . LEU A 1 336 ? -20.734 -1.820 17.401 1.00 74.69 336 LEU A CA 1
ATOM 2734 C C . LEU A 1 336 ? -21.444 -2.628 18.487 1.00 74.69 336 LEU A C 1
ATOM 2736 O O . LEU A 1 336 ? -22.045 -2.034 19.383 1.00 74.69 336 LEU A O 1
ATOM 2740 N N . PHE A 1 337 ? -21.338 -3.960 18.457 1.00 77.69 337 PHE A N 1
ATOM 2741 C CA . PHE A 1 337 ? -21.932 -4.793 19.502 1.00 77.69 337 PHE A CA 1
ATOM 2742 C C . PHE A 1 337 ? -21.276 -4.530 20.858 1.00 77.69 337 PHE A C 1
ATOM 2744 O O . PHE A 1 337 ? -21.981 -4.259 21.826 1.00 77.69 337 PHE A O 1
ATOM 2751 N N . PHE A 1 338 ? -19.940 -4.566 20.937 1.00 84.12 338 PHE A N 1
ATOM 2752 C CA . PHE A 1 338 ? -19.236 -4.376 22.204 1.00 84.12 338 PHE A CA 1
ATOM 2753 C C . PHE A 1 338 ? -19.600 -3.041 22.859 1.00 84.12 338 PHE A C 1
ATOM 2755 O O . PHE A 1 338 ? -19.967 -3.003 24.031 1.00 84.12 338 PHE A O 1
ATOM 2762 N N . TRP A 1 339 ? -19.553 -1.940 22.107 1.00 84.75 339 TRP A N 1
ATOM 2763 C CA . TRP A 1 339 ? -19.810 -0.614 22.665 1.00 84.75 339 TRP A CA 1
ATOM 2764 C C . TRP A 1 339 ? -21.278 -0.398 23.018 1.00 84.75 339 TRP A C 1
ATOM 2766 O O . TRP A 1 339 ? -21.564 0.196 24.057 1.00 84.75 339 TRP A O 1
ATOM 2776 N N . THR A 1 340 ? -22.220 -0.898 22.213 1.00 86.94 340 THR A N 1
ATOM 2777 C CA . THR A 1 340 ? -23.647 -0.822 22.570 1.00 86.94 340 THR A CA 1
ATOM 2778 C C . THR A 1 340 ? -23.955 -1.658 23.811 1.00 86.94 340 THR A C 1
ATOM 2780 O O . THR A 1 340 ? -24.629 -1.164 24.716 1.00 86.94 340 THR A O 1
ATOM 2783 N N . HIS A 1 341 ? -23.382 -2.858 23.919 1.00 88.06 341 HIS A N 1
ATOM 2784 C CA . HIS A 1 341 ? -23.521 -3.714 25.092 1.00 88.06 341 HIS A CA 1
ATOM 2785 C C . HIS A 1 341 ? -22.897 -3.079 26.343 1.00 88.06 341 HIS A C 1
ATOM 2787 O O . HIS A 1 341 ? -23.546 -2.971 27.383 1.00 88.06 341 HIS A O 1
ATOM 2793 N N . TYR A 1 342 ? -21.672 -2.564 26.237 1.00 89.88 342 TYR A N 1
ATOM 2794 C CA . TYR A 1 342 ? -20.999 -1.852 27.322 1.00 89.88 342 TYR A CA 1
ATOM 2795 C C . TYR A 1 342 ? -21.804 -0.626 27.791 1.00 89.88 342 TYR A C 1
ATOM 2797 O O . TYR A 1 342 ? -21.986 -0.407 28.991 1.00 89.88 342 TYR A O 1
ATOM 2805 N N . LEU A 1 343 ? -22.370 0.153 26.859 1.00 91.06 343 LEU A N 1
ATOM 2806 C CA . LEU A 1 343 ? -23.251 1.282 27.180 1.00 91.06 343 LEU A CA 1
ATOM 2807 C C . LEU A 1 343 ? -24.534 0.831 27.882 1.00 91.06 343 LEU A C 1
ATOM 2809 O O . LEU A 1 343 ? -24.988 1.488 28.823 1.00 91.06 343 LEU A O 1
ATOM 2813 N N . PHE A 1 344 ? -25.105 -0.297 27.476 1.00 91.19 344 PHE A N 1
ATOM 2814 C CA . PHE A 1 344 ? -26.270 -0.889 28.123 1.00 91.19 344 PHE A CA 1
ATOM 2815 C C . PHE A 1 344 ? -26.026 -1.324 29.568 1.00 91.19 344 PHE A C 1
ATOM 2817 O O . PHE A 1 344 ? -26.983 -1.400 30.335 1.00 91.19 344 PHE A O 1
ATOM 2824 N N . HIS A 1 345 ? -24.770 -1.462 29.993 1.00 91.19 345 HIS A N 1
ATOM 2825 C CA . HIS A 1 345 ? -24.395 -1.661 31.397 1.00 91.19 345 HIS A CA 1
ATOM 2826 C C . HIS A 1 345 ? -24.164 -0.377 32.198 1.00 91.19 345 HIS A C 1
ATOM 2828 O O . HIS A 1 345 ? -23.930 -0.419 33.409 1.00 91.19 345 HIS A O 1
ATOM 2834 N N . THR A 1 346 ? -24.314 0.800 31.586 1.00 91.88 346 THR A N 1
ATOM 2835 C CA . THR A 1 346 ? -24.384 2.055 32.350 1.00 91.88 346 THR A CA 1
ATOM 2836 C C . THR A 1 346 ? -25.636 2.076 33.231 1.00 91.88 346 THR A C 1
ATOM 2838 O O . THR A 1 346 ? -26.684 1.544 32.873 1.00 91.88 346 THR A O 1
ATOM 2841 N N . ARG A 1 347 ? -25.567 2.733 34.398 1.00 90.19 347 ARG A N 1
ATOM 2842 C CA . ARG A 1 347 ? -26.620 2.668 35.438 1.00 90.19 347 ARG A CA 1
ATOM 2843 C C . ARG A 1 347 ? -28.044 2.891 34.916 1.00 90.19 347 ARG A C 1
ATOM 2845 O O . ARG A 1 347 ? -28.974 2.234 35.383 1.00 90.19 347 ARG A O 1
ATOM 2852 N N . TRP A 1 348 ? -28.225 3.839 33.996 1.00 94.62 348 TRP A N 1
ATOM 2853 C CA . TRP A 1 348 ? -29.544 4.178 33.466 1.00 94.62 348 TRP A CA 1
ATOM 2854 C C . TRP A 1 348 ? -30.028 3.158 32.433 1.00 94.62 348 TRP A C 1
ATOM 2856 O O . TRP A 1 348 ? -31.142 2.650 32.576 1.00 94.62 348 TRP A O 1
ATOM 2866 N N . LEU A 1 349 ? -29.194 2.835 31.438 1.00 92.50 349 LEU A N 1
ATOM 2867 C CA . LEU A 1 349 ? -29.544 1.894 30.372 1.00 92.50 349 LEU A CA 1
ATOM 2868 C C . LEU A 1 349 ? -29.708 0.478 30.928 1.00 92.50 349 LEU A C 1
ATOM 2870 O O . LEU A 1 349 ? -30.669 -0.202 30.576 1.00 92.50 349 LEU A O 1
ATOM 2874 N N . TYR A 1 350 ? -28.887 0.092 31.906 1.00 91.75 350 TYR A N 1
ATOM 2875 C CA . TYR A 1 350 ? -29.031 -1.186 32.589 1.00 91.75 350 TYR A CA 1
ATOM 2876 C C . TYR A 1 350 ? -30.396 -1.269 33.258 1.00 91.75 350 TYR A C 1
ATOM 2878 O O . TYR A 1 350 ? -31.188 -2.155 32.963 1.00 91.75 350 TYR A O 1
ATOM 2886 N N . LYS A 1 351 ? -30.737 -0.291 34.105 1.00 90.38 351 LYS A N 1
ATOM 2887 C CA . LYS A 1 351 ? -31.982 -0.312 34.882 1.00 90.38 351 LYS A CA 1
ATOM 2888 C C . LYS A 1 351 ? -33.247 -0.379 34.016 1.00 90.38 351 LYS A C 1
ATOM 2890 O O . LYS A 1 351 ? -34.199 -1.036 34.433 1.00 90.38 351 LYS A O 1
ATOM 2895 N N . HIS A 1 352 ? -33.275 0.309 32.873 1.00 91.38 352 HIS A N 1
ATOM 2896 C CA . HIS A 1 352 ? -34.497 0.484 32.074 1.00 91.38 352 HIS A CA 1
ATOM 2897 C C . HIS A 1 352 ? -34.557 -0.387 30.813 1.00 91.38 352 HIS A C 1
ATOM 2899 O O . HIS A 1 352 ? -35.652 -0.673 30.330 1.00 91.38 352 HIS A O 1
ATOM 2905 N N . ILE A 1 353 ? -33.409 -0.806 30.279 1.00 90.88 353 ILE A N 1
ATOM 2906 C CA . ILE A 1 353 ? -33.314 -1.536 29.014 1.00 90.88 353 ILE A CA 1
ATOM 2907 C C . ILE A 1 353 ? -32.741 -2.935 29.274 1.00 90.88 353 ILE A C 1
ATOM 2909 O O . ILE A 1 353 ? -33.477 -3.915 29.188 1.00 90.88 353 ILE A O 1
ATOM 2913 N N . HIS A 1 354 ? -31.480 -3.022 29.693 1.00 92.19 354 HIS A N 1
ATOM 2914 C CA . HIS A 1 354 ? -30.707 -4.271 29.660 1.00 92.19 354 HIS A CA 1
ATOM 2915 C C . HIS A 1 354 ? -30.933 -5.209 30.859 1.00 92.19 354 HIS A C 1
ATOM 2917 O O . HIS A 1 354 ? -30.686 -6.410 30.790 1.00 92.19 354 HIS A O 1
ATOM 2923 N N . LYS A 1 355 ? -31.502 -4.708 31.964 1.00 89.62 355 LYS A N 1
ATOM 2924 C CA . LYS A 1 355 ? -31.849 -5.522 33.143 1.00 89.62 355 LYS A CA 1
ATOM 2925 C C . LYS A 1 355 ? -32.792 -6.673 32.791 1.00 89.62 355 LYS A C 1
ATOM 2927 O O . LYS A 1 355 ? -32.766 -7.688 33.477 1.00 89.62 355 LYS A O 1
ATOM 2932 N N . LYS A 1 356 ? -33.635 -6.518 31.759 1.00 88.50 356 LYS A N 1
ATOM 2933 C CA . LYS A 1 356 ? -34.552 -7.574 31.309 1.00 88.50 356 LYS A CA 1
ATOM 2934 C C . LYS A 1 356 ? -33.798 -8.765 30.706 1.00 88.50 356 LYS A C 1
ATOM 2936 O O . LYS A 1 356 ? -34.181 -9.897 30.973 1.00 88.50 356 LYS A O 1
ATOM 2941 N N . HIS A 1 357 ? -32.731 -8.507 29.955 1.00 87.62 357 HIS A N 1
ATOM 2942 C CA . HIS A 1 357 ? -31.862 -9.537 29.392 1.00 87.62 357 HIS A CA 1
ATOM 2943 C C . HIS A 1 357 ? -31.111 -10.311 30.485 1.00 87.62 357 HIS A C 1
ATOM 2945 O O . HIS A 1 357 ? -31.087 -11.536 30.466 1.00 87.62 357 HIS A O 1
ATOM 2951 N N . HIS A 1 358 ? -30.643 -9.612 31.525 1.00 88.81 358 HIS A N 1
ATOM 2952 C CA . HIS A 1 358 ? -29.982 -10.194 32.708 1.00 88.81 358 HIS A CA 1
ATOM 2953 C C . HIS A 1 358 ? -30.927 -10.834 33.741 1.00 88.81 358 HIS A C 1
ATOM 2955 O O . HIS A 1 358 ? -30.507 -11.163 34.852 1.00 88.81 358 HIS A O 1
ATOM 2961 N N . ILE A 1 359 ? -32.222 -11.006 33.434 1.00 87.50 359 ILE A N 1
ATOM 2962 C CA . ILE A 1 359 ? -33.155 -11.687 34.355 1.00 87.50 359 ILE A CA 1
ATOM 2963 C C . ILE A 1 359 ? -32.695 -13.126 34.622 1.00 87.50 359 ILE A C 1
ATOM 2965 O O . ILE A 1 359 ? -32.857 -13.630 35.736 1.00 87.50 359 ILE A O 1
ATOM 2969 N N . PHE A 1 360 ? -32.104 -13.771 33.618 1.00 83.69 360 PHE A N 1
ATOM 2970 C CA . PHE A 1 360 ? -31.650 -15.151 33.692 1.00 83.69 360 PHE A CA 1
ATOM 2971 C C . PHE A 1 360 ? -30.131 -15.196 33.805 1.00 83.69 360 PHE A C 1
ATOM 2973 O O . PHE A 1 360 ? -29.428 -15.086 32.813 1.00 83.69 360 PHE A O 1
ATOM 2980 N N . LYS A 1 361 ? -29.624 -15.424 35.021 1.00 80.44 361 LYS A N 1
ATOM 2981 C CA . LYS A 1 361 ? -28.177 -15.561 35.276 1.00 80.44 361 LYS A CA 1
ATOM 2982 C C . LYS A 1 361 ? -27.523 -16.752 34.562 1.00 80.44 361 LYS A C 1
ATOM 2984 O O . LYS A 1 361 ? -26.305 -16.809 34.465 1.00 80.44 361 LYS A O 1
ATOM 2989 N N . GLN A 1 362 ? -28.335 -17.719 34.144 1.00 80.81 362 GLN A N 1
ATOM 2990 C CA . GLN A 1 362 ? -27.959 -18.844 33.294 1.00 80.81 362 GLN A CA 1
ATOM 2991 C C . GLN A 1 362 ? -28.950 -18.854 32.128 1.00 80.81 362 GLN A C 1
ATOM 2993 O O . GLN A 1 362 ? -30.066 -19.368 32.280 1.00 80.81 362 GLN A O 1
ATOM 2998 N N . PRO A 1 363 ? -28.631 -18.170 31.019 1.00 80.12 363 PRO A N 1
ATOM 2999 C CA . PRO A 1 363 ? -29.515 -18.128 29.870 1.00 80.12 363 PRO A CA 1
ATOM 3000 C C . PRO A 1 363 ? -29.622 -19.513 29.216 1.00 80.12 363 PRO A C 1
ATOM 3002 O O . PRO A 1 363 ? -28.767 -20.379 29.371 1.00 80.12 363 PRO A O 1
ATOM 3005 N N . THR A 1 364 ? -30.718 -19.721 28.488 1.00 80.38 364 THR A N 1
ATOM 3006 C CA . THR A 1 364 ? -30.863 -20.851 27.559 1.00 80.38 364 THR A CA 1
ATOM 3007 C C . THR A 1 364 ? -31.061 -20.303 26.151 1.00 80.38 364 THR A C 1
ATOM 3009 O O . THR A 1 364 ? -31.527 -19.173 25.971 1.00 80.38 364 THR A O 1
ATOM 3012 N N . GLY A 1 365 ? -30.764 -21.112 25.133 1.00 75.62 365 GLY A N 1
ATOM 3013 C CA . GLY A 1 365 ? -30.832 -20.698 23.729 1.00 75.62 365 GLY A CA 1
ATOM 3014 C C . GLY A 1 365 ? -32.229 -20.289 23.243 1.00 75.62 365 GLY A C 1
ATOM 3015 O O . GLY A 1 365 ? -32.362 -19.809 22.129 1.00 75.62 365 GLY A O 1
ATOM 3016 N N . VAL A 1 366 ? -33.283 -20.459 24.048 1.00 75.81 366 VAL A N 1
ATOM 3017 C CA . VAL A 1 366 ? -34.632 -19.927 23.774 1.00 75.81 366 VAL A CA 1
ATOM 3018 C C . VAL A 1 366 ? -34.838 -18.568 24.443 1.00 75.81 366 VAL A C 1
ATOM 3020 O O . VAL A 1 366 ? -35.566 -17.722 23.941 1.00 75.81 366 VAL A O 1
ATOM 3023 N N . VAL A 1 367 ? -34.183 -18.341 25.577 1.00 79.50 367 VAL A N 1
ATOM 3024 C CA . VAL A 1 367 ? -34.366 -17.165 26.428 1.00 79.50 367 VAL A CA 1
ATOM 3025 C C . VAL A 1 367 ? -33.619 -15.935 25.899 1.00 79.50 367 VAL A C 1
ATOM 3027 O O . VAL A 1 367 ? -34.002 -14.824 26.255 1.00 79.50 367 VAL A O 1
ATOM 3030 N N . PHE A 1 368 ? -32.645 -16.079 24.986 1.00 73.75 368 PHE A N 1
ATOM 3031 C CA . PHE A 1 368 ? -31.920 -14.930 24.404 1.00 73.75 368 PHE A CA 1
ATOM 3032 C C . PHE A 1 368 ? -32.839 -13.895 23.727 1.00 73.75 368 PHE A C 1
ATOM 3034 O O . PHE A 1 368 ? -32.498 -12.716 23.651 1.00 73.75 368 PHE A O 1
ATOM 3041 N N . VAL A 1 369 ? -34.022 -14.311 23.255 1.00 78.88 369 VAL A N 1
ATOM 3042 C CA . VAL A 1 369 ? -35.014 -13.408 22.640 1.00 78.88 369 VAL A CA 1
ATOM 3043 C C . VAL A 1 369 ? -35.737 -12.530 23.668 1.00 78.88 369 VAL A C 1
ATOM 3045 O O . VAL A 1 369 ? -36.424 -11.574 23.305 1.00 78.88 369 VAL A O 1
ATOM 3048 N N . ILE A 1 370 ? -35.612 -12.840 24.962 1.00 82.69 370 ILE A N 1
ATOM 3049 C CA . ILE A 1 370 ? -36.261 -12.112 26.052 1.00 82.69 370 ILE A CA 1
ATOM 3050 C C . ILE A 1 370 ? -35.403 -10.898 26.421 1.00 82.69 370 ILE A C 1
ATOM 3052 O O . ILE A 1 370 ? -34.697 -10.873 27.423 1.00 82.69 370 ILE A O 1
ATOM 3056 N N . ALA A 1 371 ? -35.522 -9.848 25.616 1.00 84.81 371 ALA A N 1
ATOM 3057 C CA . ALA A 1 371 ? -34.857 -8.567 25.832 1.00 84.81 371 ALA A CA 1
ATOM 3058 C C . ALA A 1 371 ? -35.858 -7.401 25.776 1.00 84.81 371 ALA A C 1
ATOM 3060 O O . ALA A 1 371 ? -37.066 -7.572 25.538 1.00 84.81 371 ALA A O 1
ATOM 3061 N N . ASN A 1 372 ? -35.387 -6.191 26.077 1.00 90.06 372 ASN A N 1
ATOM 3062 C CA . ASN A 1 372 ? -36.150 -4.978 25.791 1.00 90.06 372 ASN A CA 1
ATOM 3063 C C . ASN A 1 372 ? -36.217 -4.760 24.258 1.00 90.06 372 ASN A C 1
ATOM 3065 O O . ASN A 1 372 ? -35.257 -5.102 23.565 1.00 90.06 372 ASN A O 1
ATOM 3069 N N . PRO A 1 373 ? -37.304 -4.196 23.691 1.00 86.19 373 PRO A N 1
ATOM 3070 C CA . PRO A 1 373 ? -37.376 -3.922 22.253 1.00 86.19 373 PRO A CA 1
ATOM 3071 C C . PRO A 1 373 ? -36.222 -3.063 21.720 1.00 86.19 373 PRO A C 1
ATOM 3073 O O . PRO A 1 373 ? -35.717 -3.334 20.636 1.00 86.19 373 PRO A O 1
ATOM 3076 N N . TRP A 1 374 ? -35.764 -2.070 22.488 1.00 84.62 374 TRP A N 1
ATOM 3077 C CA . TRP A 1 374 ? -34.650 -1.203 22.088 1.00 84.62 374 TRP A CA 1
ATOM 3078 C C . TRP A 1 374 ? -33.313 -1.929 22.084 1.00 84.62 374 TRP A C 1
ATOM 3080 O O . TRP A 1 374 ? -32.494 -1.708 21.202 1.00 84.62 374 TRP A O 1
ATOM 3090 N N . GLU A 1 375 ? -33.117 -2.834 23.034 1.00 85.25 375 GLU A N 1
ATOM 3091 C CA . GLU A 1 375 ? -31.952 -3.710 23.062 1.00 85.25 375 GLU A CA 1
ATOM 3092 C C . GLU A 1 375 ? -31.966 -4.693 21.896 1.00 85.25 375 GLU A C 1
ATOM 3094 O O . GLU A 1 375 ? -30.990 -4.816 21.165 1.00 85.25 375 GLU A O 1
ATOM 3099 N N . SER A 1 376 ? -33.120 -5.317 21.658 1.00 84.25 376 SER A N 1
ATOM 3100 C CA . SER A 1 376 ? -33.306 -6.222 20.527 1.00 84.25 376 SER A CA 1
ATOM 3101 C C . SER A 1 376 ? -33.036 -5.505 19.206 1.00 84.25 376 SER A C 1
ATOM 3103 O O . SER A 1 376 ? -32.397 -6.068 18.328 1.00 84.25 376 SER A O 1
ATOM 3105 N N . LEU A 1 377 ? -33.474 -4.254 19.061 1.00 83.50 377 LEU A N 1
ATOM 3106 C CA . LEU A 1 377 ? -33.230 -3.466 17.860 1.00 83.50 377 LEU A CA 1
ATOM 3107 C C . LEU A 1 377 ? -31.757 -3.060 17.713 1.00 83.50 377 LEU A C 1
ATOM 3109 O O . LEU A 1 377 ? -31.185 -3.259 16.649 1.00 83.50 377 LEU A O 1
ATOM 3113 N N . LEU A 1 378 ? -31.150 -2.483 18.751 1.00 81.12 378 LEU A N 1
ATOM 3114 C CA . LEU A 1 378 ? -29.832 -1.845 18.658 1.00 81.12 378 LEU A CA 1
ATOM 3115 C C . LEU A 1 378 ? -28.660 -2.822 18.796 1.00 81.12 378 LEU A C 1
ATOM 3117 O O . LEU A 1 378 ? -27.624 -2.601 18.182 1.00 81.12 378 LEU A O 1
ATOM 3121 N N . GLN A 1 379 ? -28.816 -3.887 19.581 1.00 76.56 379 GLN A N 1
ATOM 3122 C CA . GLN A 1 379 ? -27.749 -4.851 19.849 1.00 76.56 379 GLN A CA 1
ATOM 3123 C C . GLN A 1 379 ? -27.911 -6.129 19.019 1.00 76.56 379 GLN A C 1
ATOM 3125 O O . GLN A 1 379 ? -26.926 -6.622 18.482 1.00 76.56 379 GLN A O 1
ATOM 3130 N N . ASN A 1 380 ? -29.140 -6.635 18.836 1.00 75.50 380 ASN A N 1
ATOM 3131 C CA . ASN A 1 380 ? -29.359 -7.875 18.078 1.00 75.50 380 ASN A CA 1
ATOM 3132 C C . ASN A 1 380 ? -29.614 -7.604 16.590 1.00 75.50 380 ASN A C 1
ATOM 3134 O O . ASN A 1 380 ? -28.914 -8.133 15.736 1.00 75.50 380 ASN A O 1
ATOM 3138 N N . GLN A 1 381 ? -30.598 -6.770 16.250 1.00 81.25 381 GLN A N 1
ATOM 3139 C CA . GLN A 1 381 ? -30.977 -6.555 14.851 1.00 81.25 381 GLN A CA 1
ATOM 3140 C C . GLN A 1 381 ? -29.962 -5.672 14.123 1.00 81.25 381 GLN A C 1
ATOM 3142 O O . GLN A 1 381 ? -29.479 -6.051 13.062 1.00 81.25 381 GLN A O 1
ATOM 3147 N N . LEU A 1 382 ? -29.596 -4.518 14.681 1.00 79.88 382 LEU A N 1
ATOM 3148 C CA . LEU A 1 382 ? -28.667 -3.606 14.020 1.00 79.88 382 LEU A CA 1
ATOM 3149 C C . LEU A 1 382 ? -27.308 -4.275 13.789 1.00 79.88 382 LEU A C 1
ATOM 3151 O O . LEU A 1 382 ? -26.816 -4.223 12.671 1.00 79.88 382 LEU A O 1
ATOM 3155 N N . ALA A 1 383 ? -26.751 -4.977 14.780 1.00 73.81 383 ALA A N 1
ATOM 3156 C CA . ALA A 1 383 ? -25.491 -5.700 14.601 1.00 73.81 383 ALA A CA 1
ATOM 3157 C C . ALA A 1 383 ? -25.595 -6.805 13.531 1.00 73.81 383 ALA A C 1
ATOM 3159 O O . ALA A 1 383 ? -24.727 -6.914 12.677 1.00 73.81 383 ALA A O 1
ATOM 3160 N N . VAL A 1 384 ? -26.684 -7.585 13.504 1.00 78.50 384 VAL A N 1
ATOM 3161 C CA . VAL A 1 384 ? -26.843 -8.672 12.519 1.00 78.50 384 VAL A CA 1
ATOM 3162 C C . VAL A 1 384 ? -27.093 -8.154 11.104 1.00 78.50 384 VAL A C 1
ATOM 3164 O O . VAL A 1 384 ? -26.587 -8.749 10.152 1.00 78.50 384 VAL A O 1
ATOM 3167 N N . TRP A 1 385 ? -27.866 -7.077 10.947 1.00 80.31 385 TRP A N 1
ATOM 3168 C CA . TRP A 1 385 ? -28.291 -6.563 9.640 1.00 80.31 385 TRP A CA 1
ATOM 3169 C C . TRP A 1 385 ? -27.352 -5.523 9.047 1.00 80.31 385 TRP A C 1
ATOM 3171 O O . TRP A 1 385 ? -27.355 -5.354 7.828 1.00 80.31 385 TRP A O 1
ATOM 3181 N N . ILE A 1 386 ? -26.525 -4.860 9.860 1.00 79.44 386 ILE A N 1
ATOM 3182 C CA . ILE A 1 386 ? -25.582 -3.869 9.340 1.00 79.44 386 ILE A CA 1
ATOM 3183 C C . ILE A 1 386 ? -24.597 -4.509 8.364 1.00 79.44 386 ILE A C 1
ATOM 3185 O O . ILE A 1 386 ? -24.304 -3.913 7.338 1.00 79.44 386 ILE A O 1
ATOM 3189 N N . VAL A 1 387 ? -24.166 -5.752 8.601 1.00 74.56 387 VAL A N 1
ATOM 3190 C CA . VAL A 1 387 ? -23.225 -6.445 7.710 1.00 74.56 387 VAL A CA 1
ATOM 3191 C C . VAL A 1 387 ? -23.841 -6.853 6.364 1.00 74.56 387 VAL A C 1
ATOM 3193 O O . VAL A 1 387 ? -23.269 -6.482 5.340 1.00 74.56 387 VAL A O 1
ATOM 3196 N N . PRO A 1 388 ? -25.022 -7.500 6.299 1.00 79.12 388 PRO A N 1
ATOM 3197 C CA . PRO A 1 388 ? -25.703 -7.788 5.038 1.00 79.12 388 PRO A CA 1
ATOM 3198 C C . PRO A 1 388 ? -26.054 -6.564 4.198 1.00 79.12 388 PRO A C 1
ATOM 3200 O O . PRO A 1 388 ? -26.135 -6.677 2.975 1.00 79.12 388 PRO A O 1
ATOM 3203 N N . ILE A 1 389 ? -26.261 -5.394 4.818 1.00 77.06 389 ILE A N 1
ATOM 3204 C CA . ILE A 1 389 ? -26.461 -4.134 4.083 1.00 77.06 389 ILE A CA 1
ATOM 3205 C C . ILE A 1 389 ? -25.243 -3.820 3.203 1.00 77.06 389 ILE A C 1
ATOM 3207 O O . ILE A 1 389 ? -25.421 -3.303 2.100 1.00 77.06 389 ILE A O 1
ATOM 3211 N N . PHE A 1 390 ? -24.042 -4.191 3.654 1.00 69.81 390 PHE A N 1
ATOM 3212 C CA . PHE A 1 390 ? -22.784 -4.020 2.925 1.00 69.81 390 PHE A CA 1
ATOM 3213 C C . PHE A 1 390 ? -22.415 -5.212 2.026 1.00 69.81 390 PHE A C 1
ATOM 3215 O O . PHE A 1 390 ? -21.351 -5.196 1.411 1.00 69.81 390 PHE A O 1
ATOM 3222 N N . PHE A 1 391 ? -23.247 -6.257 1.919 1.00 72.88 391 PHE A N 1
ATOM 3223 C CA . PHE A 1 391 ? -22.998 -7.314 0.937 1.00 72.88 391 PHE A CA 1
ATOM 3224 C C . PHE A 1 391 ? -23.256 -6.790 -0.479 1.00 72.88 391 PHE A C 1
ATOM 3226 O O . PHE A 1 391 ? -24.359 -6.340 -0.799 1.00 72.88 391 PHE A O 1
ATOM 3233 N N . LYS A 1 392 ? -22.231 -6.911 -1.332 1.00 50.97 392 LYS A N 1
ATOM 3234 C CA . LYS A 1 392 ? -22.240 -6.485 -2.738 1.00 50.97 392 LYS A CA 1
ATOM 3235 C C . LYS A 1 392 ? -23.421 -7.067 -3.520 1.00 50.97 392 LYS A C 1
ATOM 3237 O O . LYS A 1 392 ? -24.147 -6.346 -4.198 1.00 50.97 392 LYS A O 1
ATOM 3242 N N . GLU A 1 393 ? -23.638 -8.375 -3.390 1.00 63.25 393 GLU A N 1
ATOM 3243 C CA . GLU A 1 393 ? -24.776 -9.071 -3.984 1.00 63.25 393 GLU A CA 1
ATOM 3244 C C . GLU A 1 393 ? -25.688 -9.594 -2.884 1.00 63.25 393 GLU A C 1
ATOM 3246 O O . GLU A 1 393 ? -25.301 -10.399 -2.034 1.00 63.25 393 GLU A O 1
ATOM 3251 N N . LYS A 1 394 ? -26.943 -9.151 -2.920 1.00 74.75 394 LYS A N 1
ATOM 3252 C CA . LYS A 1 394 ? -27.979 -9.566 -1.972 1.00 74.75 394 LYS A CA 1
ATOM 3253 C C . LYS A 1 394 ? -28.581 -10.908 -2.383 1.00 74.75 394 LYS A C 1
ATOM 3255 O O . LYS A 1 394 ? -29.800 -11.059 -2.443 1.00 74.75 394 LYS A O 1
ATOM 3260 N N . HIS A 1 395 ? -27.728 -11.881 -2.704 1.00 82.94 395 HIS A N 1
ATOM 3261 C CA . HIS A 1 395 ? -28.180 -13.242 -2.935 1.00 82.94 395 HIS A CA 1
ATOM 3262 C C . HIS A 1 395 ? -28.871 -13.741 -1.672 1.00 82.94 395 HIS A C 1
ATOM 3264 O O . HIS A 1 395 ? -28.287 -13.745 -0.586 1.00 82.94 395 HIS A O 1
ATOM 3270 N N . LEU A 1 396 ? -30.128 -14.165 -1.827 1.00 85.56 396 LEU A N 1
ATOM 3271 C CA . LEU A 1 396 ? -30.949 -14.619 -0.709 1.00 85.56 396 LEU A CA 1
ATOM 3272 C C . LEU A 1 396 ? -30.233 -15.716 0.082 1.00 85.56 396 LEU A C 1
ATOM 3274 O O . LEU A 1 396 ? -30.254 -15.688 1.304 1.00 85.56 396 LEU A O 1
ATOM 3278 N N . PHE A 1 397 ? -29.528 -16.618 -0.607 1.00 88.69 397 PHE A N 1
ATOM 3279 C CA . PHE A 1 397 ? -28.732 -17.656 0.037 1.00 88.69 397 PHE A CA 1
ATOM 3280 C C . PHE A 1 397 ? -27.646 -17.085 0.959 1.00 88.69 397 PHE A C 1
ATOM 3282 O O . PHE A 1 397 ? -27.569 -17.499 2.107 1.00 88.69 397 PHE A O 1
ATOM 3289 N N . THR A 1 398 ? -26.853 -16.109 0.506 1.00 83.19 398 THR A N 1
ATOM 3290 C CA . THR A 1 398 ? -25.777 -15.493 1.302 1.00 83.19 398 THR A CA 1
ATOM 3291 C C . THR A 1 398 ? -26.326 -14.767 2.526 1.00 83.19 398 THR A C 1
ATOM 3293 O O . THR A 1 398 ? -25.791 -14.907 3.623 1.00 83.19 398 THR A O 1
ATOM 3296 N N . ILE A 1 399 ? -27.435 -14.039 2.365 1.00 85.94 399 ILE A N 1
ATOM 3297 C CA . ILE A 1 399 ? -28.103 -13.360 3.482 1.00 85.94 399 ILE A CA 1
ATOM 3298 C C . ILE A 1 399 ? -28.675 -14.388 4.463 1.00 85.94 399 ILE A C 1
ATOM 3300 O O . ILE A 1 399 ? -28.473 -14.258 5.667 1.00 85.94 399 ILE A O 1
ATOM 3304 N N . CYS A 1 400 ? -29.351 -15.430 3.972 1.00 89.56 400 CYS A N 1
ATOM 3305 C CA . CYS A 1 400 ? -29.887 -16.498 4.812 1.00 89.56 400 CYS A CA 1
ATOM 3306 C C . CYS A 1 400 ? -28.782 -17.265 5.540 1.00 89.56 400 CYS A C 1
ATOM 3308 O O . CYS A 1 400 ? -28.946 -17.565 6.717 1.00 89.56 400 CYS A O 1
ATOM 3310 N N . LEU A 1 401 ? -27.662 -17.552 4.874 1.00 89.12 401 LEU A N 1
ATOM 3311 C CA . LEU A 1 401 ? -26.510 -18.222 5.469 1.00 89.12 401 LEU A CA 1
ATOM 3312 C C . LEU A 1 401 ? -25.872 -17.352 6.553 1.00 89.12 401 LEU A C 1
ATOM 3314 O O . LEU A 1 401 ? -25.596 -17.847 7.641 1.00 89.12 401 LEU A O 1
ATOM 3318 N N . TRP A 1 402 ? -25.700 -16.054 6.293 1.00 86.75 402 TRP A N 1
ATOM 3319 C CA . TRP A 1 402 ? -25.229 -15.108 7.299 1.00 86.75 402 TRP A CA 1
ATOM 3320 C C . TRP A 1 402 ? -26.164 -15.075 8.507 1.00 86.75 402 TRP A C 1
ATOM 3322 O O . TRP A 1 402 ? -25.732 -15.351 9.621 1.00 86.75 402 TRP A O 1
ATOM 3332 N N . VAL A 1 403 ? -27.457 -14.813 8.295 1.00 87.44 403 VAL A N 1
ATOM 3333 C CA . VAL A 1 403 ? -28.454 -14.776 9.375 1.00 87.44 403 VAL A CA 1
ATOM 3334 C C . VAL A 1 403 ? -28.474 -16.101 10.138 1.00 87.44 403 VAL A C 1
ATOM 3336 O O . VAL A 1 403 ? -28.521 -16.085 11.365 1.00 87.44 403 VAL A O 1
ATOM 3339 N N . PHE A 1 404 ? -28.373 -17.237 9.444 1.00 89.75 404 PHE A N 1
ATOM 3340 C CA . PHE A 1 404 ? -28.283 -18.555 10.067 1.00 89.75 404 PHE A CA 1
ATOM 3341 C C . PHE A 1 404 ? -27.064 -18.660 10.984 1.00 89.75 404 PHE A C 1
ATOM 3343 O O . PHE A 1 404 ? -27.230 -19.006 12.150 1.00 89.75 404 PHE A O 1
ATOM 3350 N N . ILE A 1 405 ? -25.868 -18.312 10.498 1.00 85.81 405 ILE A N 1
ATOM 3351 C CA . ILE A 1 405 ? -24.634 -18.318 11.296 1.00 85.81 405 ILE A CA 1
ATOM 3352 C C . ILE A 1 405 ? -24.790 -17.413 12.522 1.00 85.81 405 ILE A C 1
ATOM 3354 O O . ILE A 1 405 ? -24.459 -17.831 13.630 1.00 85.81 405 ILE A O 1
ATOM 3358 N N . ARG A 1 406 ? -25.341 -16.205 12.356 1.00 83.56 406 ARG A N 1
ATOM 3359 C CA . ARG A 1 406 ? -25.519 -15.246 13.457 1.00 83.56 406 ARG A CA 1
ATOM 3360 C C . ARG A 1 406 ? -26.492 -15.749 14.514 1.00 83.56 406 ARG A C 1
ATOM 3362 O O . ARG A 1 406 ? -26.157 -15.760 15.693 1.00 83.56 406 ARG A O 1
ATOM 3369 N N . VAL A 1 407 ? -27.667 -16.217 14.100 1.00 85.50 407 VAL A N 1
ATOM 3370 C CA . VAL A 1 407 ? -28.673 -16.775 15.013 1.00 85.50 407 VAL A CA 1
ATOM 3371 C C . VAL A 1 407 ? -28.115 -17.998 15.731 1.00 85.50 407 VAL A C 1
ATOM 3373 O O . VAL A 1 407 ? -28.235 -18.106 16.948 1.00 85.50 407 VAL A O 1
ATOM 3376 N N . TYR A 1 408 ? -27.461 -18.891 14.991 1.00 85.81 408 TYR A N 1
ATOM 3377 C CA . TYR A 1 408 ? -26.817 -20.073 15.542 1.00 85.81 408 TYR A CA 1
ATOM 3378 C C . TYR A 1 408 ? -25.795 -19.712 16.626 1.00 85.81 408 TYR A C 1
ATOM 3380 O O . TYR A 1 408 ? -25.812 -20.275 17.718 1.00 85.81 408 TYR A O 1
ATOM 3388 N N . GLN A 1 409 ? -24.938 -18.735 16.350 1.00 80.81 409 GLN A N 1
ATOM 3389 C CA . GLN A 1 409 ? -23.933 -18.285 17.295 1.00 80.81 409 GLN A CA 1
ATOM 3390 C C . GLN A 1 409 ? -24.541 -17.647 18.553 1.00 80.81 409 GLN A C 1
ATOM 3392 O O . GLN A 1 409 ? -24.089 -17.941 19.659 1.00 80.81 409 GLN A O 1
ATOM 3397 N N . THR A 1 410 ? -25.575 -16.810 18.409 1.00 82.38 410 THR A N 1
ATOM 3398 C CA . THR A 1 410 ? -26.292 -16.233 19.555 1.00 82.38 410 THR A CA 1
ATOM 3399 C C . THR A 1 410 ? -26.932 -17.327 20.404 1.00 82.38 410 THR A C 1
ATOM 3401 O O . THR A 1 410 ? -26.798 -17.298 21.626 1.00 82.38 410 THR A O 1
ATOM 3404 N N . ILE A 1 411 ? -27.570 -18.320 19.773 1.00 85.00 411 ILE A N 1
ATOM 3405 C CA . ILE A 1 411 ? -28.132 -19.485 20.467 1.00 85.00 411 ILE A CA 1
ATOM 3406 C C . ILE A 1 411 ? -27.032 -20.225 21.221 1.00 85.00 411 ILE A C 1
ATOM 3408 O O . ILE A 1 411 ? -27.216 -20.520 22.396 1.00 85.00 411 ILE A O 1
ATOM 3412 N N . ASN A 1 412 ? -25.896 -20.491 20.573 1.00 84.06 412 ASN A N 1
ATOM 3413 C CA . ASN A 1 412 ? -24.772 -21.193 21.183 1.00 84.06 412 ASN A CA 1
ATOM 3414 C C . ASN A 1 412 ? -24.262 -20.450 22.427 1.00 84.06 412 ASN A C 1
ATOM 3416 O O . ASN A 1 412 ? -24.216 -21.050 23.497 1.00 84.06 412 ASN A O 1
ATOM 3420 N N . ALA A 1 413 ? -24.003 -19.141 22.320 1.00 80.12 413 ALA A N 1
ATOM 3421 C CA . ALA A 1 413 ? -23.519 -18.301 23.422 1.00 80.12 413 ALA A CA 1
ATOM 3422 C C . ALA A 1 413 ? -24.493 -18.192 24.612 1.00 80.12 413 ALA A C 1
ATOM 3424 O O . ALA A 1 413 ? -24.074 -17.875 25.719 1.00 80.12 413 ALA A O 1
ATOM 3425 N N . HIS A 1 414 ? -25.783 -18.456 24.395 1.00 84.06 414 HIS A N 1
ATOM 3426 C CA . HIS A 1 414 ? -26.812 -18.464 25.438 1.00 84.06 414 HIS A CA 1
ATOM 3427 C C . HIS A 1 414 ? -27.291 -19.875 25.771 1.00 84.06 414 HIS A C 1
ATOM 3429 O O . HIS A 1 414 ? -28.279 -20.019 26.475 1.00 84.06 414 HIS A O 1
ATOM 3435 N N . SER A 1 415 ? -26.692 -20.925 25.210 1.00 81.75 415 SER A N 1
ATOM 3436 C CA . SER A 1 415 ? -27.260 -22.273 25.297 1.00 81.75 415 SER A CA 1
ATOM 3437 C C . SER A 1 415 ? -27.094 -22.907 26.676 1.00 81.75 415 SER A C 1
ATOM 3439 O O . SER A 1 415 ? -27.824 -23.848 26.980 1.00 81.75 415 SER A O 1
ATOM 3441 N N . GLY A 1 416 ? -26.143 -22.417 27.480 1.00 76.50 416 GLY A N 1
ATOM 3442 C CA . GLY A 1 416 ? -25.682 -23.065 28.709 1.00 76.50 416 GLY A CA 1
ATOM 3443 C C . GLY A 1 416 ? -24.884 -24.352 28.460 1.00 76.50 416 GLY A C 1
ATOM 3444 O O . GLY A 1 416 ? -24.480 -25.016 29.412 1.00 76.50 416 GLY A O 1
ATOM 3445 N N . TYR A 1 417 ? -24.658 -24.724 27.193 1.00 79.75 417 TYR A N 1
ATOM 3446 C CA . TYR A 1 417 ? -23.860 -25.880 26.804 1.00 79.75 417 TYR A CA 1
ATOM 3447 C C . TYR A 1 417 ? -22.540 -25.426 26.198 1.00 79.75 417 TYR A C 1
ATOM 3449 O O . TYR A 1 417 ? -22.490 -24.724 25.185 1.00 79.75 417 TYR A O 1
ATOM 3457 N N . ASP A 1 418 ? -21.458 -25.877 26.813 1.00 78.88 418 ASP A N 1
ATOM 3458 C CA . ASP A 1 418 ? -20.119 -25.675 26.302 1.00 78.88 418 ASP A CA 1
ATOM 3459 C C . ASP A 1 418 ? -19.709 -26.868 25.423 1.00 78.88 418 ASP A C 1
ATOM 3461 O O . ASP A 1 418 ? -19.391 -27.946 25.921 1.00 78.88 418 ASP A O 1
ATOM 3465 N N . LEU A 1 419 ? -19.822 -26.709 24.099 1.00 79.50 419 LEU A N 1
ATOM 3466 C CA . LEU A 1 419 ? -19.655 -27.791 23.121 1.00 79.50 419 LEU A CA 1
ATOM 3467 C C . LEU A 1 419 ? -18.255 -27.742 22.455 1.00 79.50 419 LEU A C 1
ATOM 3469 O O . LEU A 1 419 ? -18.039 -26.891 21.580 1.00 79.50 419 LEU A O 1
ATOM 3473 N N . PRO A 1 420 ? -17.329 -28.677 22.777 1.00 69.19 420 PRO A N 1
ATOM 3474 C CA . PRO A 1 420 ? -15.900 -28.599 22.419 1.00 69.19 420 PRO A CA 1
ATOM 3475 C C . PRO A 1 420 ? -15.557 -28.595 20.926 1.00 69.19 420 PRO A C 1
ATOM 3477 O O . PRO A 1 420 ? -14.510 -28.098 20.529 1.00 69.19 420 PRO A O 1
ATOM 3480 N N . TYR A 1 421 ? -16.426 -29.151 20.082 1.00 69.06 421 TYR A N 1
ATOM 3481 C CA . TYR A 1 421 ? -16.167 -29.341 18.642 1.00 69.06 421 TYR A CA 1
ATOM 3482 C C . TYR A 1 421 ? -17.007 -28.432 17.748 1.00 69.06 421 TYR A C 1
ATOM 3484 O O . TYR A 1 421 ? -17.064 -28.599 16.534 1.00 69.06 421 TYR A O 1
ATOM 3492 N N . ILE A 1 422 ? -17.745 -27.528 18.375 1.00 70.81 422 ILE A N 1
ATOM 3493 C CA . ILE A 1 422 ? -18.846 -26.808 17.753 1.00 70.81 422 ILE A CA 1
ATOM 3494 C C . ILE A 1 422 ? -18.667 -25.306 17.990 1.00 70.81 422 ILE A C 1
ATOM 3496 O O . ILE A 1 422 ? -18.864 -24.498 17.085 1.00 70.81 422 ILE A O 1
ATOM 3500 N N . SER A 1 423 ? -18.235 -24.925 19.194 1.00 73.75 423 SER A N 1
ATOM 3501 C CA . SER A 1 423 ? -17.989 -23.529 19.535 1.00 73.75 423 SER A CA 1
ATOM 3502 C C . SER A 1 423 ? -16.631 -23.052 19.005 1.00 73.75 423 SER A C 1
ATOM 3504 O O . SER A 1 423 ? -15.590 -23.652 19.280 1.00 73.75 423 SER A O 1
ATOM 3506 N N . ALA A 1 424 ? -16.625 -21.926 18.284 1.00 71.62 424 ALA A N 1
ATOM 3507 C CA . ALA A 1 424 ? -15.418 -21.331 17.697 1.00 71.62 424 ALA A CA 1
ATOM 3508 C C . ALA A 1 424 ? -14.334 -20.972 18.738 1.00 71.62 424 ALA A C 1
ATOM 3510 O O . ALA A 1 424 ? -13.153 -20.893 18.395 1.00 71.62 424 ALA A O 1
ATOM 3511 N N . GLN A 1 425 ? -14.719 -20.816 20.010 1.00 74.19 425 GLN A N 1
ATOM 3512 C CA . GLN A 1 425 ? -13.801 -20.586 21.129 1.00 74.19 425 GLN A CA 1
ATOM 3513 C C . GLN A 1 425 ? -12.767 -21.706 21.317 1.00 74.19 425 GLN A C 1
ATOM 3515 O O . GLN A 1 425 ? -11.695 -21.446 21.837 1.00 74.19 425 GLN A O 1
ATOM 3520 N N . TYR A 1 426 ? -13.037 -22.937 20.879 1.00 78.56 426 TYR A N 1
ATOM 3521 C CA . TYR A 1 426 ? -12.082 -24.042 21.027 1.00 78.56 426 TYR A CA 1
ATOM 3522 C C . TYR A 1 426 ? -11.008 -24.069 19.946 1.00 78.56 426 TYR A C 1
ATOM 3524 O O . TYR A 1 426 ? -9.899 -24.539 20.184 1.00 78.56 426 TYR A O 1
ATOM 3532 N N . TYR A 1 427 ? -11.322 -23.528 18.771 1.00 78.00 427 TYR A N 1
ATOM 3533 C CA . TYR A 1 427 ? -10.369 -23.401 17.672 1.00 78.00 427 TYR A CA 1
ATOM 3534 C C . TYR A 1 427 ? -9.509 -22.142 17.823 1.00 78.00 427 TYR A C 1
ATOM 3536 O O . TYR A 1 427 ? -8.328 -22.159 17.487 1.00 78.00 427 TYR A O 1
ATOM 3544 N N . PHE A 1 428 ? -10.081 -21.065 18.377 1.00 80.62 428 PHE A N 1
ATOM 3545 C CA . PHE A 1 428 ? -9.398 -19.783 18.566 1.00 80.62 428 PHE A CA 1
ATOM 3546 C C . PHE A 1 428 ? -9.647 -19.194 19.970 1.00 80.62 428 PHE A C 1
ATOM 3548 O O . PHE A 1 428 ? -10.220 -18.108 20.085 1.00 80.62 428 PHE A O 1
ATOM 3555 N N . PRO A 1 429 ? -9.198 -19.859 21.051 1.00 72.19 429 PRO A N 1
ATOM 3556 C CA . PRO A 1 429 ? -9.540 -19.500 22.438 1.00 72.19 429 PRO A CA 1
ATOM 3557 C C . PRO A 1 429 ? -9.039 -18.127 22.880 1.00 72.19 429 PRO A C 1
ATOM 3559 O O . PRO A 1 429 ? -9.617 -17.495 23.763 1.00 72.19 429 PRO A O 1
ATOM 3562 N N . TRP A 1 430 ? -7.967 -17.632 22.262 1.00 75.94 430 TRP A N 1
ATOM 3563 C CA . TRP A 1 430 ? -7.471 -16.292 22.556 1.00 75.94 430 TRP A CA 1
ATOM 3564 C C . TRP A 1 430 ? -8.338 -15.192 21.930 1.00 75.94 430 TRP A C 1
ATOM 3566 O O . TRP A 1 430 ? -8.436 -14.104 22.494 1.00 75.94 430 TRP A O 1
ATOM 3576 N N . LEU A 1 431 ? -8.986 -15.474 20.798 1.00 78.00 431 LEU A N 1
ATOM 3577 C CA . LEU A 1 431 ? -9.687 -14.479 19.992 1.00 78.00 431 LEU A CA 1
ATOM 3578 C C . LEU A 1 431 ? -11.199 -14.526 20.203 1.00 78.00 431 LEU A C 1
ATOM 3580 O O . LEU A 1 431 ? -11.819 -13.474 20.328 1.00 78.00 431 LEU A O 1
ATOM 3584 N N . MET A 1 432 ? -11.779 -15.720 20.276 1.00 81.50 432 MET A N 1
ATOM 3585 C CA . MET A 1 432 ? -13.222 -15.928 20.220 1.00 81.50 432 MET A CA 1
ATOM 3586 C C . MET A 1 432 ? -13.832 -16.076 21.617 1.00 81.50 432 MET A C 1
ATOM 3588 O O . MET A 1 432 ? -13.319 -16.800 22.468 1.00 81.50 432 MET A O 1
ATOM 3592 N N . SER A 1 433 ? -14.944 -15.381 21.832 1.00 80.94 433 SER A N 1
ATOM 3593 C CA . SER A 1 433 ? -15.843 -15.532 22.974 1.00 80.94 433 SER A CA 1
ATOM 3594 C C . SER A 1 433 ? -16.823 -16.676 22.703 1.00 80.94 433 SER A C 1
ATOM 3596 O O . SER A 1 433 ? -17.087 -17.024 21.547 1.00 80.94 433 SER A O 1
ATOM 3598 N N . GLY A 1 434 ? -17.392 -17.257 23.750 1.00 83.25 434 GLY A N 1
ATOM 3599 C CA . GLY A 1 434 ? -18.457 -18.239 23.620 1.00 83.25 434 GLY A CA 1
ATOM 3600 C C . GLY A 1 434 ? -19.276 -18.368 24.895 1.00 83.25 434 GLY A C 1
ATOM 3601 O O . GLY A 1 434 ? -19.418 -17.415 25.663 1.00 83.25 434 GLY A O 1
ATOM 3602 N N . THR A 1 435 ? -19.881 -19.540 25.079 1.00 85.12 435 THR A N 1
ATOM 3603 C CA . THR A 1 435 ? -20.923 -19.769 26.087 1.00 85.12 435 THR A CA 1
ATOM 3604 C C . THR A 1 435 ? -20.434 -19.481 27.503 1.00 85.12 435 THR A C 1
ATOM 3606 O O . THR A 1 435 ? -21.111 -18.783 28.245 1.00 85.12 435 THR A O 1
ATOM 3609 N N . LEU A 1 436 ? -19.222 -19.921 27.861 1.00 83.25 436 LEU A N 1
ATOM 3610 C CA . LEU A 1 436 ? -18.683 -19.737 29.213 1.00 83.25 436 LEU A CA 1
ATOM 3611 C C . LEU A 1 436 ? -18.500 -18.259 29.578 1.00 83.25 436 LEU A C 1
ATOM 3613 O O . LEU A 1 436 ? -18.844 -17.828 30.677 1.00 83.25 436 LEU A O 1
ATOM 3617 N N . GLN A 1 437 ? -17.954 -17.463 28.658 1.00 85.56 437 GLN A N 1
ATOM 3618 C CA . GLN A 1 437 ? -17.694 -16.043 28.889 1.00 85.56 437 GLN A CA 1
ATOM 3619 C C . GLN A 1 437 ? -19.002 -15.264 29.006 1.00 85.56 437 GLN A C 1
ATOM 3621 O O . GLN A 1 437 ? -19.114 -14.387 29.867 1.00 85.56 437 GLN A O 1
ATOM 3626 N N . HIS A 1 438 ? -19.984 -15.599 28.169 1.00 87.31 438 HIS A N 1
ATOM 3627 C CA . HIS A 1 438 ? -21.287 -14.953 28.169 1.00 87.31 438 HIS A CA 1
ATOM 3628 C C . HIS A 1 438 ? -22.149 -15.385 29.373 1.00 87.31 438 HIS A C 1
ATOM 3630 O O . HIS A 1 438 ? -22.794 -14.552 30.006 1.00 87.31 438 HIS A O 1
ATOM 3636 N N . ASP A 1 439 ? -22.081 -16.642 29.804 1.00 87.12 439 ASP A N 1
ATOM 3637 C CA . ASP A 1 439 ? -22.710 -17.084 31.054 1.00 87.12 439 ASP A CA 1
ATOM 3638 C C . ASP A 1 439 ? -22.081 -16.387 32.268 1.00 87.12 439 ASP A C 1
ATOM 3640 O O . ASP A 1 439 ? -22.786 -15.900 33.157 1.00 87.12 439 ASP A O 1
ATOM 3644 N N . TYR A 1 440 ? -20.752 -16.250 32.290 1.00 87.38 440 TYR A N 1
ATOM 3645 C CA . TYR A 1 440 ? -20.061 -15.485 33.330 1.00 87.38 440 TYR A CA 1
ATOM 3646 C C . TYR A 1 440 ? -20.485 -14.008 33.333 1.00 87.38 440 TYR A C 1
ATOM 3648 O O . TYR A 1 440 ? -20.656 -13.410 34.405 1.00 87.38 440 TYR A O 1
ATOM 3656 N N . HIS A 1 441 ? -20.711 -13.432 32.148 1.00 90.62 441 HIS A N 1
ATOM 3657 C CA . HIS A 1 441 ? -21.265 -12.092 31.988 1.00 90.62 441 HIS A CA 1
ATOM 3658 C C . HIS A 1 441 ? -22.655 -11.966 32.628 1.00 90.62 441 HIS A C 1
ATOM 3660 O O . HIS A 1 441 ? -22.868 -11.054 33.421 1.00 90.62 441 HIS A O 1
ATOM 3666 N N . HIS A 1 442 ? -23.578 -12.898 32.377 1.00 88.19 442 HIS A N 1
ATOM 3667 C CA . HIS A 1 442 ? -24.916 -12.909 32.998 1.00 88.19 442 HIS A CA 1
ATOM 3668 C C . HIS A 1 442 ? -24.883 -13.056 34.528 1.00 88.19 442 HIS A C 1
ATOM 3670 O O . HIS A 1 442 ? -25.780 -12.592 35.236 1.00 88.19 442 HIS A O 1
ATOM 3676 N N . GLN A 1 443 ? -23.828 -13.661 35.075 1.00 87.31 443 GLN A N 1
ATOM 3677 C CA . GLN A 1 443 ? -23.654 -13.807 36.522 1.00 87.31 443 GLN A CA 1
ATOM 3678 C C . GLN A 1 443 ? -23.107 -12.541 37.197 1.00 87.31 443 GLN A C 1
ATOM 3680 O O . GLN A 1 443 ? -23.553 -12.192 38.296 1.00 87.31 443 GLN A O 1
ATOM 3685 N N . HIS A 1 444 ? -22.153 -11.858 36.556 1.00 86.50 444 HIS A N 1
ATOM 3686 C CA . HIS A 1 444 ? -21.373 -10.776 37.173 1.00 86.50 444 HIS A CA 1
ATOM 3687 C C . HIS A 1 444 ? -21.673 -9.381 36.605 1.00 86.50 444 HIS A C 1
ATOM 3689 O O . HIS A 1 444 ? -21.323 -8.382 37.238 1.00 86.50 444 HIS A O 1
ATOM 3695 N N . ALA A 1 445 ? -22.306 -9.304 35.432 1.00 85.12 445 ALA A N 1
ATOM 3696 C CA . ALA A 1 445 ? -22.733 -8.118 34.680 1.00 85.12 445 ALA A CA 1
ATOM 3697 C C . ALA A 1 445 ? -21.644 -7.070 34.365 1.00 85.12 445 ALA A C 1
ATOM 3699 O O . ALA A 1 445 ? -21.936 -6.044 33.766 1.00 85.12 445 ALA A O 1
ATOM 3700 N N . LYS A 1 446 ? -20.392 -7.282 34.787 1.00 86.12 446 LYS A N 1
ATOM 3701 C CA . LYS A 1 446 ? -19.312 -6.283 34.698 1.00 86.12 446 LYS A CA 1
ATOM 3702 C C . LYS A 1 446 ? -18.146 -6.675 33.791 1.00 86.12 446 LYS A C 1
ATOM 3704 O O . LYS A 1 446 ? -17.234 -5.872 33.612 1.00 86.12 446 LYS A O 1
ATOM 3709 N N . MET A 1 447 ? -18.170 -7.891 33.260 1.00 88.88 447 MET A N 1
ATOM 3710 C CA . MET A 1 447 ? -17.073 -8.524 32.523 1.00 88.88 447 MET A CA 1
ATOM 3711 C C . MET A 1 447 ? -17.634 -9.202 31.269 1.00 88.88 447 MET A C 1
ATOM 3713 O O . MET A 1 447 ? -18.797 -9.587 31.298 1.00 88.88 447 MET A O 1
ATOM 3717 N N . ASN A 1 448 ? -16.827 -9.397 30.226 1.00 89.25 448 ASN A N 1
ATOM 3718 C CA . ASN A 1 448 ? -17.160 -10.107 28.982 1.00 89.25 448 ASN A CA 1
ATOM 3719 C C . ASN A 1 448 ? -18.363 -9.524 28.210 1.00 89.25 448 ASN A C 1
ATOM 3721 O O . ASN A 1 448 ? -19.400 -10.168 28.077 1.00 89.25 448 ASN A O 1
ATOM 3725 N N . TYR A 1 449 ? -18.244 -8.297 27.705 1.00 87.88 449 TYR A N 1
ATOM 3726 C CA . TYR A 1 449 ? -19.278 -7.628 26.904 1.00 87.88 449 TYR A CA 1
ATOM 3727 C C . TYR A 1 449 ? -19.238 -7.986 25.406 1.00 87.88 449 TYR A C 1
ATOM 3729 O O . TYR A 1 449 ? -20.190 -7.711 24.676 1.00 87.88 449 TYR A O 1
ATOM 3737 N N . GLY A 1 450 ? -18.148 -8.559 24.908 1.00 83.69 450 GLY A N 1
ATOM 3738 C CA . GLY A 1 450 ? -17.977 -8.938 23.511 1.00 83.69 450 GLY A CA 1
ATOM 3739 C C . GLY A 1 450 ? -18.902 -10.087 23.120 1.00 83.69 450 GLY A C 1
ATOM 3740 O O . GLY A 1 450 ? -19.010 -11.086 23.832 1.00 83.69 450 GLY A O 1
ATOM 3741 N N . SER A 1 451 ? -19.559 -9.960 21.963 1.00 76.69 451 SER A N 1
ATOM 3742 C CA . SER A 1 451 ? -20.393 -11.043 21.427 1.00 76.69 451 SER A CA 1
ATOM 3743 C C . SER A 1 451 ? -19.554 -12.157 20.822 1.00 76.69 451 SER A C 1
ATOM 3745 O O . SER A 1 451 ? -19.900 -13.325 20.972 1.00 76.69 451 SER A O 1
ATOM 3747 N N . PHE A 1 452 ? -18.507 -11.789 20.077 1.00 77.75 452 PHE A N 1
ATOM 3748 C CA . PHE A 1 452 ? -17.743 -12.720 19.251 1.00 77.75 452 PHE A CA 1
ATOM 3749 C C . PHE A 1 452 ? -16.262 -12.641 19.507 1.00 77.75 452 PHE A C 1
ATOM 3751 O O . PHE A 1 452 ? -15.661 -13.676 19.777 1.00 77.75 452 PHE A O 1
ATOM 3758 N N . LEU A 1 453 ? -15.668 -11.453 19.436 1.00 83.94 453 LEU A N 1
ATOM 3759 C CA . LEU A 1 453 ? -14.254 -11.302 19.726 1.00 83.94 453 LEU A CA 1
ATOM 3760 C C . LEU A 1 453 ? -14.088 -10.881 21.180 1.00 83.94 453 LEU A C 1
ATOM 3762 O O . LEU A 1 453 ? -14.780 -10.014 21.707 1.00 83.94 453 LEU A O 1
ATOM 3766 N N . THR A 1 454 ? -13.096 -11.471 21.830 1.00 84.62 454 THR A N 1
ATOM 3767 C CA . THR A 1 454 ? -12.644 -11.045 23.159 1.00 84.62 454 THR A CA 1
ATOM 3768 C C . THR A 1 454 ? -11.721 -9.827 23.082 1.00 84.62 454 THR A C 1
ATOM 3770 O O . THR A 1 454 ? -11.301 -9.312 24.114 1.00 84.62 454 THR A O 1
ATOM 3773 N N . LEU A 1 455 ? -11.400 -9.345 21.873 1.00 82.19 455 LEU A N 1
ATOM 3774 C CA . LEU A 1 455 ? -10.452 -8.257 21.617 1.00 82.19 455 LEU A CA 1
ATOM 3775 C C . LEU A 1 455 ? -10.773 -7.006 22.447 1.00 82.19 455 LEU A C 1
ATOM 3777 O O . LEU A 1 455 ? -9.908 -6.478 23.146 1.00 82.19 455 LEU A O 1
ATOM 3781 N N . TRP A 1 456 ? -12.028 -6.561 22.400 1.00 84.19 456 TRP A N 1
ATOM 3782 C CA . TRP A 1 456 ? -12.475 -5.357 23.096 1.00 84.19 456 TRP A CA 1
ATOM 3783 C C . TRP A 1 456 ? -12.581 -5.551 24.604 1.00 84.19 456 TRP A C 1
ATOM 3785 O O . TRP A 1 456 ? -12.231 -4.649 25.363 1.00 84.19 456 TRP A O 1
ATOM 3795 N N . ASP A 1 457 ? -12.971 -6.745 25.048 1.00 85.38 457 ASP A N 1
ATOM 3796 C CA . ASP A 1 457 ? -12.948 -7.077 26.467 1.00 85.38 457 ASP A CA 1
ATOM 3797 C C . ASP A 1 457 ? -11.535 -7.081 27.034 1.00 85.38 457 ASP A C 1
ATOM 3799 O O . ASP A 1 457 ? -11.300 -6.611 28.143 1.00 85.38 457 ASP A O 1
ATOM 3803 N N . ARG A 1 458 ? -10.563 -7.589 26.279 1.00 84.81 458 ARG A N 1
ATOM 3804 C CA . ARG A 1 458 ? -9.156 -7.558 26.685 1.00 84.81 458 ARG A CA 1
ATOM 3805 C C . ARG A 1 458 ? -8.640 -6.124 26.720 1.00 84.81 458 ARG A C 1
ATOM 3807 O O . ARG A 1 458 ? -7.978 -5.748 27.680 1.00 84.81 458 ARG A O 1
ATOM 3814 N N . PHE A 1 459 ? -8.995 -5.319 25.720 1.00 85.12 459 PHE A N 1
ATOM 3815 C CA . PHE A 1 459 ? -8.627 -3.905 25.657 1.00 85.12 459 PHE A CA 1
ATOM 3816 C C . PHE A 1 459 ? -9.182 -3.099 26.842 1.00 85.12 459 PHE A C 1
ATOM 3818 O O . PHE A 1 459 ? -8.449 -2.347 27.475 1.00 85.12 459 PHE A O 1
ATOM 3825 N N . MET A 1 460 ? -10.456 -3.297 27.188 1.00 85.81 460 MET A N 1
ATOM 3826 C CA . MET A 1 460 ? -11.105 -2.624 28.320 1.00 85.81 460 MET A CA 1
ATOM 3827 C C . MET A 1 460 ? -10.816 -3.291 29.671 1.00 85.81 460 MET A C 1
ATOM 3829 O O . MET A 1 460 ? -11.327 -2.846 30.698 1.00 85.81 460 MET A O 1
ATOM 3833 N N . ASN A 1 461 ? -9.990 -4.341 29.680 1.00 85.69 461 ASN A N 1
ATOM 3834 C CA . ASN A 1 461 ? -9.676 -5.161 30.846 1.00 85.69 461 ASN A CA 1
ATOM 3835 C C . ASN A 1 461 ? -10.926 -5.737 31.544 1.00 85.69 461 ASN A C 1
ATOM 3837 O O . ASN A 1 461 ? -10.990 -5.860 32.767 1.00 85.69 461 ASN A O 1
ATOM 3841 N N . THR A 1 462 ? -11.937 -6.071 30.746 1.00 88.19 462 THR A N 1
ATOM 3842 C CA . THR A 1 462 ? -13.202 -6.691 31.145 1.00 88.19 462 THR A CA 1
ATOM 3843 C C . THR A 1 462 ? -13.252 -8.170 30.767 1.00 88.19 462 THR A C 1
ATOM 3845 O O . THR A 1 462 ? -14.241 -8.832 31.059 1.00 88.19 462 THR A O 1
ATOM 3848 N N . HIS A 1 463 ? -12.201 -8.717 30.148 1.00 88.88 463 HIS A N 1
ATOM 3849 C CA . HIS A 1 463 ? -12.125 -10.136 29.803 1.00 88.88 463 HIS A CA 1
ATOM 3850 C C . HIS A 1 463 ? -11.841 -11.009 31.028 1.00 88.88 463 HIS A C 1
ATOM 3852 O O . HIS A 1 463 ? -10.855 -10.796 31.736 1.00 88.88 463 HIS A O 1
ATOM 3858 N N . GLN A 1 464 ? -12.656 -12.039 31.241 1.00 83.12 464 GLN A N 1
ATOM 3859 C CA . GLN A 1 464 ? -12.451 -13.011 32.304 1.00 83.12 464 GLN A CA 1
ATOM 3860 C C . GLN A 1 464 ? -12.916 -14.409 31.896 1.00 83.12 464 GLN A C 1
ATOM 3862 O O . GLN A 1 464 ? -14.038 -14.600 31.433 1.00 83.12 464 GLN A O 1
ATOM 3867 N N . LEU A 1 465 ? -12.052 -15.397 32.111 1.00 72.00 465 LEU A N 1
ATOM 3868 C CA . LEU A 1 465 ? -12.416 -16.809 32.051 1.00 72.00 465 LEU A CA 1
ATOM 3869 C C . LEU A 1 465 ? -12.932 -17.227 33.432 1.00 72.00 465 LEU A C 1
ATOM 3871 O O . LEU A 1 465 ? -12.442 -16.727 34.450 1.00 72.00 465 LEU A O 1
ATOM 3875 N N . GLN A 1 466 ? -13.949 -18.086 33.460 1.00 63.62 466 GLN A N 1
ATOM 3876 C CA . GLN A 1 466 ? -14.541 -18.607 34.690 1.00 63.62 466 GLN A CA 1
ATOM 3877 C C . GLN A 1 466 ? -13.414 -19.181 35.571 1.00 63.62 466 GLN A C 1
ATOM 3879 O O . GLN A 1 466 ? -12.607 -19.974 35.092 1.00 63.62 466 GLN A O 1
ATOM 3884 N N . LYS A 1 467 ? -13.283 -18.699 36.815 1.00 49.19 467 LYS A N 1
ATOM 3885 C CA . LYS A 1 467 ? -12.340 -19.288 37.774 1.00 49.19 467 LYS A CA 1
ATOM 3886 C C . LYS A 1 467 ? -12.915 -20.625 38.223 1.00 49.19 467 LYS A C 1
ATOM 3888 O O . LYS A 1 467 ? -14.066 -20.660 38.652 1.00 49.19 467 LYS A O 1
ATOM 3893 N N . ASP A 1 468 ? -12.110 -21.675 38.128 1.00 39.12 468 ASP A N 1
ATOM 3894 C CA . ASP A 1 468 ? -12.359 -22.915 38.851 1.00 39.12 468 ASP A CA 1
ATOM 3895 C C . ASP A 1 468 ? -12.183 -22.604 40.347 1.00 39.12 468 ASP A C 1
ATOM 3897 O O . ASP A 1 468 ? -11.056 -22.392 40.805 1.00 39.12 468 ASP A O 1
ATOM 3901 N N . ASP A 1 469 ? -13.298 -22.478 41.068 1.00 31.95 469 ASP A N 1
ATOM 3902 C CA . ASP A 1 469 ? -13.334 -22.494 42.537 1.00 31.95 469 ASP A CA 1
ATOM 3903 C C . ASP A 1 469 ? -13.498 -23.933 43.047 1.00 31.95 469 ASP A C 1
ATOM 3905 O O . ASP A 1 469 ? -14.346 -24.673 42.486 1.00 31.95 469 ASP A O 1
#

Organism: NCBI:txid392033

pLDDT: mean 87.11, std 11.06, range [31.95, 98.75]

Radius of gyration: 27.06 Å; chains: 1; bounding box: 80×58×72 Å

InterPro domains:
  IPR005135 Endonuclease/exonuclease/phosphatase [PF03372] (42-322)
  IPR006694 Fatty acid hydroxylase [PF04116] (329-462)
  IPR036691 Endonuclease/exonuclease/phosphatase superfamily [G3DSA:3.60.10.10] (1-336)
  IPR036691 Endonuclease/exonuclease/phosphatase superfamily [SSF56219] (2-331)
  IPR050410 CCR4/nocturin mRNA turnover and transcription [PTHR12121] (2-331)

Foldseek 3Di:
DKAKEKEDALAALLQLQDPFFFVVADNVLSDPVLSVVLVLVVVVCVPVVDPNYKYKYFFDAPVCVVVVCVSLVVVQKDKDWDFQDDVSSRSTTMMMIGHNPWDWDDKDKDFLLVVLVVQKAFDDDPDDPVVVVVVVVCVVCVVPDVDDDFLSNVLNPDRWIKIWTWIADPNATEIEIETAQPQPPVRLLNLLSSLQSVQVVQCVVCVPGKYKYWYQSNDFCPRLSVCSAAPACSDDPDSDDGPGIDGPDHGDRVDHWDWLCCLPVVDDAQFFFFADTPVDHGDGGHRITIIIDDDWDWPDKDDDDNDDPDNAPPYSNRSHSGDMIMTMTDDDLLVQQLVVLVVCLPPPNVVPWVVQCLPDLQAALVSNVRTHPVCCVRNPVCSQVVVCVPDPDNDVVVNVVSSVVSSVQSNFLRHSDDDCPPACCNVPVQFFDGNQQSSVCSNPVQARSGSTTCVVRVVVVRHDGDDDD